Protein AF-A0A238BS04-F1 (afdb_monomer_lite)

InterPro domains:
  IPR006599 CARP motif [SM00673] (361-398)
  IPR006599 CARP motif [SM00673] (399-433)
  IPR012945 Tubulin binding cofactor C-like domain [PF07986] (353-471)
  IPR016098 Cyclase-associated protein CAP/septum formation inhibitor MinC, C-terminal [G3DSA:2.160.20.70] (331-515)
  IPR017901 C-CAP/cofactor C-like domain [PS51329] (304-473)
  IPR017946 PLC-like phosphodiesterase, TIM beta/alpha-barrel domain superfamily [G3DSA:3.20.20.190] (27-329)
  IPR017946 PLC-like phosphodiesterase, TIM beta/alpha-barrel domain superfamily [SSF51695] (29-328)
  IPR039093 Protein XRP2 [PTHR15440] (330-482)

Secondary structure (DSSP, 8-state):
-----------PPP-----------TTTTTTTTS-HHHHTSBGGGS-EEEETTTTTTSB-SSSPPPTTS-HHHHHHTTSHHHHHHHHHHH---SS-HHHHHHHT--EEEEEEE--SSTT--S-EEEESEEEEEHHHHHHHHHHHHHH-TT--EEEEEEEEES--HHHHHHHHHHHHHHHGGGBPP--S-GGG-BHHHHHHHT--EEEEE----TTTTT-TTEEEGGGEE------S-HHHHHHHHHHHHHHHHTS-S-SEEEEE--PPPPHHHHHH-TT--HIIIIIHHHHHHHHHHHHH-S-GGG--EEEES-TTSTTHHHHHHHTTSPPGGGEEES-BS-EEEE-TTSSTT--EEEES-BS-EEEE-S-BS-EEEES-BS-EEEEEEEEEEEEEES-BS-EEEEEEEEEEEES-EEEEEEEEESS--EEES-EEEEEEE---B-TTHHHHHHHTT--TT---TT--EESS--SS-SEEE----GGG-TTTTTTTTSTT-B--GGG-SS--PPPTTS--SEEEEEEEEPPTT--HHHHHHHHHHHHHHHHHTT-EEEEEEEEEEPTTSS-HHHHHHHS-SSEEEEEEEEEE-HHHHHHHHHTS-TTEEEPPGGGHHHHHHHHHHHHHHHHHT-

Organism: NCBI:txid387005

Foldseek 3Di:
DDDDDFDWDDDDDDDDDDDDDDPQQPQQQLLVPFDPVLQQFFLLLAQAEAADLAALLDFDLPDAFDPVDDPVLSVVSVDSVSSVLVSLAQRQANDHLLRCNSNNHAEYDFEWECDPDPVDDAIFTDGRGTGDHVLVSLLSVLVSCVVHQLAAHEYEHPHYYPDDPVNVVVVVVSNCVRNPQQQDFDDPFSRNDGSVVSSVSSHRYQYEHDDPDPVCVVDRRYDYPVQEDEDDQAAQDLVSLVVVLVVVLVVVVVDDSGHRYERELEHDDDPVNSVVCSPHGNCVPGQQVSLVVVLVCQQPPPCVSSHRYYYGGHCVHPSSSVSSSCSSHDDPLAEAECAECTEGEDAEPSQQAEEHEYECHELYEYYAHAAYQEYEHYNYENYEEEHAEHLAEYEYENYENYEYADEYQEYEYENYEQYHYQYFYLAAYEYENAANYEFEHFFKDFPCRLVSCVSSVHQLQRGNRPRHDYPDQDPDGRYDYDYDDPVPDPPPVVCCPPRNMDRDNLRGPHDDADAPVPADADKWKKKFFDDVPDDPSNSRVLVSVLVNVVVVVPKGWHHKFKDWADAPPDDPVLDPPAHPNTGIIMMTTIGDYPVVVVVSVVVSDPRMDIDDPVCGVVNVVVVVVRRVVVSVVD

pLDDT: mean 85.39, std 14.94, range [22.42, 98.69]

Sequence (634 aa):
MRNNGTTVLNISMNKNSSKIDVLQCSGEYWMSNLPEEVTRKPLVCLAIPGSHDSFTHLLFDKYPVANDEGRFIREIGRFRLVRRFIRRWAITQRFSVTKQLYAGVRYFDIRLIIPLSTKLNGVRVLHALYGNCIEQLLLYINIFLDTHPREIVILDFNHLYNFNSSEYIKFLKMVESVFGRKLCLRGKDITKISLASMWQLGYQVITISAAETTTHQSASWIWDSSCIISPYANVDRSDKLFEFLDRTLRDHRQGPRNVFFVTQAILTIKWFDILMHPFSTLEERCALKCTEKAISWITTFDEPSHFNIIICDFINHLDFCNVVISLNMPSEKYRFVDLCDEIAIKSDGHIAGEQFIIERCKESCILLLDHLAAVNIDDCEKCFIVIGPCKGSVFIRDCKNITIFTICQQFRSRDCFNIDVFLFCTTKPIIESSKLMRFRSLALSYDKLEEHITKASISPFTNNWNDVHDFTPEDISNFEICCTEYNQIKKMDIIKDIENIQFIRERSVLPLYTIANNAIGKKMLILCMDRDNEALVSFYDRTLKFLRKILAQGAQLITTKDMIIRKKELPSLFISKYAKSSGRLVTLEIAWDEEEIKRNIQMASDTMKVVEDRDFEHYRANLYRFAQMQTDIC

Radius of gyration: 34.42 Å; chains: 1; bounding box: 81×57×101 Å

Structure (mmCIF, N/CA/C/O backbone):
data_AF-A0A238BS04-F1
#
_entry.id   AF-A0A238BS04-F1
#
loop_
_atom_site.group_PDB
_atom_site.id
_atom_site.type_symbol
_atom_site.label_atom_id
_atom_site.label_alt_id
_atom_site.label_comp_id
_atom_site.label_asym_id
_atom_site.label_entity_id
_atom_site.label_seq_id
_atom_site.pdbx_PDB_ins_code
_atom_site.Cartn_x
_atom_site.Cartn_y
_atom_site.Cartn_z
_atom_site.occupancy
_atom_site.B_iso_or_equiv
_atom_site.auth_seq_id
_atom_site.auth_comp_id
_atom_site.auth_asym_id
_atom_site.auth_atom_id
_atom_site.pdbx_PDB_model_num
ATOM 1 N N . MET A 1 1 ? 15.607 -18.428 12.002 1.00 28.92 1 MET A N 1
ATOM 2 C CA . MET A 1 1 ? 14.675 -17.284 12.010 1.00 28.92 1 MET A CA 1
ATOM 3 C C . MET A 1 1 ? 14.029 -17.238 10.636 1.00 28.92 1 MET A C 1
ATOM 5 O O . MET A 1 1 ? 14.674 -16.821 9.687 1.00 28.92 1 MET A O 1
ATOM 9 N N . ARG A 1 2 ? 12.855 -17.863 10.492 1.00 22.42 2 ARG A N 1
ATOM 10 C CA . ARG A 1 2 ? 12.114 -17.971 9.226 1.00 22.42 2 ARG A CA 1
ATOM 11 C C . ARG A 1 2 ? 10.976 -16.951 9.279 1.00 22.42 2 ARG A C 1
ATOM 13 O O . ARG A 1 2 ? 10.188 -17.004 10.215 1.00 22.42 2 ARG A O 1
ATOM 20 N N . ASN A 1 3 ? 10.943 -16.034 8.314 1.00 23.50 3 ASN A N 1
ATOM 21 C CA . ASN A 1 3 ? 9.803 -15.157 8.052 1.00 23.50 3 ASN A CA 1
ATOM 22 C C . ASN A 1 3 ? 8.650 -16.020 7.527 1.00 23.50 3 ASN A C 1
ATOM 24 O O . ASN A 1 3 ? 8.754 -16.562 6.427 1.00 23.50 3 ASN A O 1
ATOM 28 N N . ASN A 1 4 ? 7.579 -16.153 8.308 1.00 27.69 4 ASN A N 1
ATOM 29 C CA . ASN A 1 4 ? 6.318 -16.723 7.846 1.00 27.69 4 ASN A CA 1
ATOM 30 C C . ASN A 1 4 ? 5.446 -15.572 7.339 1.00 27.69 4 ASN A C 1
ATOM 32 O O . ASN A 1 4 ? 4.988 -14.741 8.119 1.00 27.69 4 ASN A O 1
ATOM 36 N N . GLY A 1 5 ? 5.296 -15.502 6.017 1.00 29.33 5 GLY A N 1
ATOM 37 C CA . GLY A 1 5 ? 4.361 -14.606 5.350 1.00 29.33 5 GLY A CA 1
ATOM 38 C C . GLY A 1 5 ? 2.910 -15.055 5.535 1.00 29.33 5 GLY A C 1
ATOM 39 O O . GLY A 1 5 ? 2.644 -16.193 5.908 1.00 29.33 5 GLY A O 1
ATOM 40 N N . THR A 1 6 ? 2.003 -14.117 5.267 1.00 34.75 6 THR A N 1
ATOM 41 C CA . THR A 1 6 ? 0.544 -14.248 5.147 1.00 34.75 6 THR A CA 1
ATOM 42 C C . THR A 1 6 ? 0.071 -15.670 4.808 1.00 34.75 6 THR A C 1
ATOM 44 O O . THR A 1 6 ? 0.359 -16.176 3.726 1.00 34.75 6 THR A O 1
ATOM 47 N N . THR A 1 7 ? -0.698 -16.299 5.701 1.00 33.81 7 THR A N 1
ATOM 48 C CA . THR A 1 7 ? -1.345 -17.590 5.425 1.00 33.81 7 THR A CA 1
ATOM 49 C C . THR A 1 7 ? -2.728 -17.341 4.826 1.00 33.81 7 THR A C 1
ATOM 51 O O . THR A 1 7 ? -3.655 -16.973 5.544 1.00 33.81 7 THR A O 1
ATOM 54 N N . VAL A 1 8 ? -2.870 -17.545 3.516 1.00 32.66 8 VAL A N 1
ATOM 55 C CA . VAL A 1 8 ? -4.172 -17.698 2.845 1.00 32.66 8 VAL A CA 1
ATOM 56 C C . VAL A 1 8 ? -4.442 -19.199 2.741 1.00 32.66 8 VAL A C 1
ATOM 58 O O . VAL A 1 8 ? -3.675 -19.925 2.104 1.00 32.66 8 VAL A O 1
ATOM 61 N N . LEU A 1 9 ? -5.479 -19.697 3.416 1.00 27.88 9 LEU A N 1
ATOM 62 C CA . LEU A 1 9 ? -5.860 -21.112 3.357 1.00 27.88 9 LEU A CA 1
ATOM 63 C C . LEU A 1 9 ? -6.801 -21.340 2.166 1.00 27.88 9 LEU A C 1
ATOM 65 O O . LEU A 1 9 ? -8.012 -21.196 2.287 1.00 27.88 9 LEU A O 1
ATOM 69 N N . ASN A 1 10 ? -6.238 -21.726 1.018 1.00 25.03 10 ASN A N 1
ATOM 70 C CA . ASN A 1 10 ? -7.013 -22.143 -0.152 1.00 25.03 10 ASN A CA 1
ATOM 71 C C . ASN A 1 10 ? -7.480 -23.597 -0.002 1.00 25.03 10 ASN A C 1
ATOM 73 O O . ASN A 1 10 ? -6.676 -24.524 -0.107 1.00 25.03 10 ASN A O 1
ATOM 77 N N . ILE A 1 11 ? -8.783 -23.812 0.172 1.00 25.64 11 ILE A N 1
ATOM 78 C CA . ILE A 1 11 ? -9.414 -25.129 0.013 1.00 25.64 11 ILE A CA 1
ATOM 79 C C . ILE A 1 11 ? -10.160 -25.111 -1.326 1.00 25.64 11 ILE A C 1
ATOM 81 O O . ILE A 1 11 ? -11.316 -24.709 -1.389 1.00 25.64 11 ILE A O 1
ATOM 85 N N . SER A 1 12 ? -9.506 -25.525 -2.419 1.00 26.81 12 SER A N 1
ATOM 86 C CA . SER A 1 12 ? -10.162 -25.662 -3.726 1.00 26.81 12 SER A CA 1
ATOM 87 C C . SER A 1 12 ? -10.565 -27.115 -3.998 1.00 26.81 12 SER A C 1
ATOM 89 O O . SER A 1 12 ? -9.752 -28.041 -3.953 1.00 26.81 12 SER A O 1
ATOM 91 N N . MET A 1 13 ? -11.851 -27.329 -4.293 1.00 25.36 13 MET A N 1
ATOM 92 C CA . MET A 1 13 ? -12.333 -28.577 -4.882 1.00 25.36 13 MET A CA 1
ATOM 93 C C . MET A 1 13 ? -12.118 -28.556 -6.398 1.00 25.36 13 MET A C 1
ATOM 95 O O . MET A 1 13 ? -12.504 -27.634 -7.111 1.00 25.36 13 MET A O 1
ATOM 99 N N . ASN A 1 14 ? -11.483 -29.622 -6.864 1.00 23.81 14 ASN A N 1
ATOM 100 C CA . ASN A 1 14 ? -10.964 -29.836 -8.205 1.00 23.81 14 ASN A CA 1
ATOM 101 C C . ASN A 1 14 ? -12.076 -29.955 -9.269 1.00 23.81 14 ASN A C 1
ATOM 103 O O . ASN A 1 14 ? -12.939 -30.826 -9.143 1.00 23.81 14 ASN A O 1
ATOM 107 N N . LYS A 1 15 ? -11.996 -29.193 -10.370 1.00 27.36 15 LYS A N 1
ATOM 108 C CA . LYS A 1 15 ? -12.572 -29.575 -11.675 1.00 27.36 15 LYS A CA 1
ATOM 109 C C . LYS A 1 15 ? -11.677 -29.103 -12.826 1.00 27.36 15 LYS A C 1
ATOM 111 O O . LYS A 1 15 ? -11.502 -27.914 -13.060 1.00 27.36 15 LYS A O 1
ATOM 116 N N . ASN A 1 16 ? -11.151 -30.086 -13.553 1.00 25.17 16 ASN A N 1
ATOM 117 C CA . ASN A 1 16 ? -10.407 -29.947 -14.800 1.00 25.17 16 ASN A CA 1
ATOM 118 C C . ASN A 1 16 ? -11.214 -29.223 -15.891 1.00 25.17 16 ASN A C 1
ATOM 120 O O . ASN A 1 16 ? -12.311 -29.667 -16.226 1.00 25.17 16 ASN A O 1
ATOM 124 N N . SER A 1 17 ? -10.591 -28.264 -16.580 1.00 24.25 17 SER A N 1
ATOM 125 C CA . SER A 1 17 ? -10.671 -28.190 -18.044 1.00 24.25 17 SER A CA 1
ATOM 126 C C . SER A 1 17 ? -9.479 -27.429 -18.622 1.00 24.25 17 SER A C 1
ATOM 128 O O . SER A 1 17 ? -9.277 -26.250 -18.352 1.00 24.25 17 SER A O 1
ATOM 130 N N . SER A 1 18 ? -8.709 -28.128 -19.444 1.00 26.80 18 SER A N 1
ATOM 131 C CA . SER A 1 18 ? -7.631 -27.624 -20.284 1.00 26.80 18 SER A CA 1
ATOM 132 C C . SER A 1 18 ? -8.147 -26.709 -21.398 1.00 26.80 18 SER A C 1
ATOM 134 O O . SER A 1 18 ? -8.968 -27.155 -22.205 1.00 26.80 18 SER A O 1
ATOM 136 N N . LYS A 1 19 ? -7.585 -25.502 -21.522 1.00 24.19 19 LYS A N 1
ATOM 137 C CA . LYS A 1 19 ? -7.396 -24.783 -22.791 1.00 24.19 19 LYS A CA 1
ATOM 138 C C . LYS A 1 19 ? -6.261 -23.769 -22.627 1.00 24.19 19 LYS A C 1
ATOM 140 O O . LYS A 1 19 ? -6.081 -23.184 -21.571 1.00 24.19 19 LYS A O 1
ATOM 145 N N . ILE A 1 20 ? -5.438 -23.694 -23.663 1.00 29.59 20 ILE A N 1
ATOM 146 C CA . ILE A 1 20 ? -4.209 -22.911 -23.763 1.00 29.59 20 ILE A CA 1
ATOM 147 C C . ILE A 1 20 ? -4.598 -21.434 -23.873 1.00 29.59 20 ILE A C 1
ATOM 149 O O . ILE A 1 20 ? -5.128 -21.046 -24.911 1.00 29.59 20 ILE A O 1
ATOM 153 N N . ASP A 1 21 ? -4.326 -20.640 -22.836 1.00 23.88 21 ASP A N 1
ATOM 154 C CA . ASP A 1 21 ? -4.506 -19.188 -22.867 1.00 23.88 21 ASP A CA 1
ATOM 155 C C . ASP A 1 21 ? -3.170 -18.476 -23.093 1.00 23.88 21 ASP A C 1
ATOM 157 O O . ASP A 1 21 ? -2.141 -18.753 -22.473 1.00 23.88 21 ASP A O 1
ATOM 161 N N . VAL A 1 22 ? -3.210 -17.557 -24.051 1.00 25.06 22 VAL A N 1
ATOM 162 C CA . VAL A 1 22 ? -2.178 -16.573 -24.357 1.00 25.06 22 VAL A CA 1
ATOM 163 C C . VAL A 1 22 ? -1.880 -15.785 -23.078 1.00 25.06 22 VAL A C 1
ATOM 165 O O . VAL A 1 22 ? -2.784 -15.174 -22.520 1.00 25.06 22 VAL A O 1
ATOM 168 N N . LEU A 1 23 ? -0.624 -15.804 -22.615 1.00 31.78 23 LEU A N 1
ATOM 169 C CA . LEU A 1 23 ? -0.143 -15.010 -21.478 1.00 31.78 23 LEU A CA 1
ATOM 170 C C . LEU A 1 23 ? -0.603 -13.548 -21.606 1.00 31.78 23 LEU A C 1
ATOM 172 O O . LEU A 1 23 ? -0.117 -12.800 -22.452 1.00 31.78 23 LEU A O 1
ATOM 176 N N . GLN A 1 24 ? -1.544 -13.169 -20.750 1.00 36.06 24 GLN A N 1
ATOM 177 C CA . GLN A 1 24 ? -2.040 -11.816 -20.552 1.00 36.06 24 GLN A CA 1
ATOM 178 C C . GLN A 1 24 ? -0.894 -10.986 -19.943 1.00 36.06 24 GLN A C 1
ATOM 180 O O . GLN A 1 24 ? -0.525 -11.187 -18.789 1.00 36.06 24 GLN A O 1
ATOM 185 N N . CYS A 1 25 ? -0.250 -10.112 -20.724 1.00 44.62 25 CYS A N 1
ATOM 186 C CA . CYS A 1 25 ? 0.807 -9.239 -20.205 1.00 44.62 25 CYS A CA 1
ATOM 187 C C . CYS A 1 25 ? 0.192 -8.177 -19.273 1.00 44.62 25 CYS A C 1
ATOM 189 O O . CYS A 1 25 ? -0.426 -7.225 -19.737 1.00 44.62 25 CYS A O 1
ATOM 191 N N . SER A 1 26 ? 0.383 -8.315 -17.959 1.00 63.56 26 SER A N 1
ATOM 192 C CA . SER A 1 26 ? -0.132 -7.404 -16.915 1.00 63.56 26 SER A CA 1
ATOM 193 C C . SER A 1 26 ? 0.386 -5.959 -16.997 1.00 63.56 26 SER A C 1
ATOM 195 O O . SER A 1 26 ? -0.195 -5.066 -16.385 1.00 63.56 26 SER A O 1
ATOM 197 N N . GLY A 1 27 ? 1.462 -5.709 -17.749 1.00 81.00 27 GLY A N 1
ATOM 198 C CA . GLY A 1 27 ? 2.100 -4.395 -17.879 1.00 81.00 27 GLY A CA 1
ATOM 199 C C . GLY A 1 27 ? 1.478 -3.456 -18.922 1.00 81.00 27 GLY A C 1
ATOM 200 O O . GLY A 1 27 ? 1.932 -2.325 -19.069 1.00 81.00 27 GLY A O 1
ATOM 201 N N . GLU A 1 28 ? 0.460 -3.874 -19.673 1.00 91.81 28 GLU A N 1
ATOM 202 C CA . GLU A 1 28 ? -0.099 -3.053 -20.760 1.00 91.81 28 GLU A CA 1
ATOM 203 C C . GLU A 1 28 ? -0.765 -1.758 -20.250 1.00 91.81 28 GLU A C 1
ATOM 205 O O . GLU A 1 28 ? -0.483 -0.682 -20.774 1.00 91.81 28 GLU A O 1
ATOM 210 N N . TYR A 1 29 ? -1.564 -1.844 -19.179 1.00 93.19 29 TYR A N 1
ATOM 211 C CA . TYR A 1 29 ? -2.383 -0.743 -18.636 1.00 93.19 29 TYR A CA 1
ATOM 212 C C . TYR A 1 29 ? -1.981 -0.327 -17.212 1.00 93.19 29 TYR A C 1
ATOM 214 O O . TYR A 1 29 ? -2.811 0.153 -16.437 1.00 93.19 29 TYR A O 1
ATOM 222 N N . TRP A 1 30 ? -0.738 -0.582 -16.796 1.00 92.00 30 TRP A N 1
ATOM 223 C CA . TRP A 1 30 ? -0.404 -0.499 -15.373 1.00 92.00 30 TRP A CA 1
ATOM 224 C C . TRP A 1 30 ? -0.521 0.918 -14.802 1.00 92.00 30 TRP A C 1
ATOM 226 O O . TRP A 1 30 ? -1.002 1.051 -13.681 1.00 92.00 30 TRP A O 1
ATOM 236 N N . MET A 1 31 ? -0.157 1.972 -15.548 1.00 95.88 31 MET A N 1
ATOM 237 C CA . MET A 1 31 ? -0.305 3.355 -15.066 1.00 95.88 31 MET A CA 1
ATOM 238 C C . MET A 1 31 ? -1.781 3.743 -14.954 1.00 95.88 31 MET A C 1
ATOM 240 O O . MET A 1 31 ? -2.170 4.451 -14.025 1.00 95.88 31 MET A O 1
ATOM 244 N N . SER A 1 32 ? -2.602 3.244 -15.879 1.00 93.81 32 SER A N 1
ATOM 245 C CA . SER A 1 32 ? -4.055 3.438 -15.900 1.00 93.81 32 SER A CA 1
ATOM 246 C C . SER A 1 32 ? -4.760 2.785 -14.707 1.00 93.81 32 SER A C 1
ATOM 248 O O . SER A 1 32 ? -5.791 3.289 -14.261 1.00 93.81 32 SER A O 1
ATOM 250 N N . ASN A 1 33 ? -4.198 1.682 -14.204 1.00 88.31 33 ASN A N 1
ATOM 251 C CA . ASN A 1 33 ? -4.761 0.858 -13.134 1.00 88.31 33 ASN A CA 1
ATOM 252 C C . ASN A 1 33 ? -4.247 1.231 -11.732 1.00 88.31 33 ASN A C 1
ATOM 254 O O . ASN A 1 33 ? -4.624 0.586 -10.753 1.00 88.31 33 ASN A O 1
ATOM 258 N N . LEU A 1 34 ? -3.383 2.244 -11.609 1.00 87.25 34 LEU A N 1
ATOM 259 C CA . LEU A 1 34 ? -2.896 2.692 -10.305 1.00 87.25 34 LEU A CA 1
ATOM 260 C C . LEU A 1 34 ? -4.017 3.338 -9.470 1.00 87.25 34 LEU A C 1
ATOM 262 O O . LEU A 1 34 ? -4.861 4.048 -10.024 1.00 87.25 34 LEU A O 1
ATOM 266 N N . PRO A 1 35 ? -3.986 3.189 -8.130 1.00 82.06 35 PRO A N 1
ATOM 267 C CA . PRO A 1 35 ? -4.908 3.888 -7.240 1.00 82.06 35 PRO A CA 1
ATOM 268 C C . PRO A 1 35 ? -4.841 5.405 -7.422 1.00 82.06 35 PRO A C 1
ATOM 270 O O . PRO A 1 35 ? -3.765 5.973 -7.635 1.00 82.06 35 PRO A O 1
ATOM 273 N N . GLU A 1 36 ? -5.974 6.089 -7.262 1.00 81.88 36 GLU A N 1
ATOM 274 C CA . GLU A 1 36 ? -6.069 7.531 -7.512 1.00 81.88 36 GLU A CA 1
ATOM 275 C C . GLU A 1 36 ? -5.057 8.339 -6.673 1.00 81.88 36 GLU A C 1
ATOM 277 O O . GLU A 1 36 ? -4.395 9.254 -7.169 1.00 81.88 36 GLU A O 1
ATOM 282 N N . GLU A 1 37 ? -4.848 7.924 -5.426 1.00 83.38 37 GLU A N 1
ATOM 283 C CA . GLU A 1 37 ? -3.862 8.473 -4.488 1.00 83.38 37 GLU A CA 1
ATOM 284 C C . GLU A 1 37 ? -2.428 8.435 -5.027 1.00 83.38 37 GLU A C 1
ATOM 286 O O . GLU A 1 37 ? -1.624 9.317 -4.729 1.00 83.38 37 GLU A O 1
ATOM 291 N N . VAL A 1 38 ? -2.097 7.413 -5.818 1.00 88.44 38 VAL A N 1
ATOM 292 C CA . VAL A 1 38 ? -0.786 7.228 -6.442 1.00 88.44 38 VAL A CA 1
ATOM 293 C C . VAL A 1 38 ? -0.697 8.051 -7.726 1.00 88.44 38 VAL A C 1
ATOM 295 O O . VAL A 1 38 ? 0.300 8.739 -7.933 1.00 88.44 38 VAL A O 1
ATOM 298 N N . THR A 1 39 ? -1.757 8.078 -8.542 1.00 92.31 39 THR A N 1
ATOM 299 C CA . THR A 1 39 ? -1.791 8.846 -9.807 1.00 92.31 39 THR A CA 1
ATOM 300 C C . THR A 1 39 ? -1.650 10.359 -9.617 1.00 92.31 39 THR A C 1
ATOM 302 O O . THR A 1 39 ? -1.185 11.058 -10.521 1.00 92.31 39 THR A O 1
ATOM 305 N N . ARG A 1 40 ? -2.026 10.874 -8.438 1.00 92.12 40 ARG A N 1
ATOM 306 C CA . ARG A 1 40 ? -1.896 12.290 -8.063 1.00 92.12 40 ARG A CA 1
ATOM 307 C C . ARG A 1 40 ? -0.501 12.654 -7.544 1.00 92.12 40 ARG A C 1
ATOM 309 O O . ARG A 1 40 ? -0.193 13.843 -7.460 1.00 92.12 40 ARG A O 1
ATOM 316 N N . LYS A 1 41 ? 0.347 11.674 -7.206 1.00 91.81 41 LYS A N 1
ATOM 317 C CA . LYS A 1 41 ? 1.724 11.931 -6.756 1.00 91.81 41 LYS A CA 1
ATOM 318 C C . LYS A 1 41 ? 2.594 12.425 -7.919 1.00 91.81 41 LYS A C 1
ATOM 320 O O . LYS A 1 41 ? 2.342 12.063 -9.070 1.00 91.81 41 LYS A O 1
ATOM 325 N N . PRO A 1 42 ? 3.647 13.210 -7.634 1.00 93.81 42 PRO A N 1
ATOM 326 C CA . PRO A 1 42 ? 4.623 13.591 -8.647 1.00 93.81 42 PRO A CA 1
ATOM 327 C C . PRO A 1 42 ? 5.260 12.359 -9.309 1.00 93.81 42 PRO A C 1
ATOM 329 O O . PRO A 1 42 ? 5.566 11.389 -8.615 1.00 93.81 42 PRO A O 1
ATOM 332 N N . LEU A 1 43 ? 5.535 12.402 -10.617 1.00 94.69 43 LEU A N 1
ATOM 333 C CA . LEU A 1 43 ? 6.132 11.275 -11.354 1.00 94.69 43 LEU A CA 1
ATOM 334 C C . LEU A 1 43 ? 7.485 10.830 -10.778 1.00 94.69 43 LEU A C 1
ATOM 336 O O . LEU A 1 43 ? 7.818 9.651 -10.815 1.00 94.69 43 LEU A O 1
ATOM 340 N N . VAL A 1 44 ? 8.243 11.759 -10.193 1.00 93.94 44 VAL A N 1
ATOM 341 C CA . VAL A 1 44 ? 9.522 11.515 -9.491 1.00 93.94 44 VAL A CA 1
ATOM 342 C C . VAL A 1 44 ? 9.388 10.664 -8.212 1.00 93.94 44 VAL A C 1
ATOM 344 O O . VAL A 1 44 ? 10.388 10.255 -7.612 1.00 93.94 44 VAL A O 1
ATOM 347 N N . CYS A 1 45 ? 8.152 10.395 -7.783 1.00 92.75 45 CYS A N 1
ATOM 348 C CA . CYS A 1 45 ? 7.810 9.515 -6.667 1.00 92.75 45 CYS A CA 1
ATOM 349 C C . CYS A 1 45 ? 7.270 8.147 -7.110 1.00 92.75 45 CYS A C 1
ATOM 351 O O . CYS A 1 45 ? 7.000 7.324 -6.240 1.00 92.75 45 CYS A O 1
ATOM 353 N N . LEU A 1 46 ? 7.082 7.915 -8.413 1.00 94.69 46 LEU A N 1
ATOM 354 C CA . LEU A 1 46 ? 6.646 6.625 -8.948 1.00 94.69 46 LEU A CA 1
ATOM 355 C C . LEU A 1 46 ? 7.853 5.753 -9.274 1.00 94.69 46 LEU A C 1
ATOM 357 O O . LEU A 1 46 ? 8.834 6.244 -9.834 1.00 94.69 46 LEU A O 1
ATOM 361 N N . ALA A 1 47 ? 7.751 4.461 -8.987 1.00 96.25 47 ALA A N 1
ATOM 362 C CA . ALA A 1 47 ? 8.653 3.451 -9.507 1.00 96.25 47 ALA A CA 1
ATOM 363 C C . ALA A 1 47 ? 8.292 3.144 -10.972 1.00 96.25 47 ALA A C 1
ATOM 365 O O . ALA A 1 47 ? 7.167 2.749 -11.272 1.00 96.25 47 ALA A O 1
ATOM 366 N N . ILE A 1 48 ? 9.218 3.344 -11.905 1.00 98.00 48 ILE A N 1
ATOM 367 C CA . ILE A 1 48 ? 8.970 3.224 -13.344 1.00 98.00 48 ILE A CA 1
ATOM 368 C C . ILE A 1 48 ? 9.945 2.193 -13.926 1.00 98.00 48 ILE A C 1
ATOM 370 O O . ILE A 1 48 ? 11.160 2.414 -13.871 1.00 98.00 48 ILE A O 1
ATOM 374 N N . PRO A 1 49 ? 9.456 1.078 -14.500 1.00 97.50 49 PRO A N 1
ATOM 375 C CA . PRO A 1 49 ? 10.319 0.130 -15.189 1.00 97.50 49 PRO A CA 1
ATOM 376 C C . PRO A 1 49 ? 10.866 0.750 -16.477 1.00 97.50 49 PRO A C 1
ATOM 378 O O . PRO A 1 49 ? 10.127 1.299 -17.306 1.00 97.50 49 PRO A O 1
ATOM 381 N N . GLY A 1 50 ? 12.176 0.627 -16.655 1.00 97.44 50 GLY A N 1
ATOM 382 C CA . GLY A 1 50 ? 12.882 1.068 -17.843 1.00 97.44 50 GLY A CA 1
ATOM 383 C C . GLY A 1 50 ? 13.821 0.008 -18.409 1.00 97.44 50 GLY A C 1
ATOM 384 O O . GLY A 1 50 ? 14.173 -0.971 -17.748 1.00 97.44 50 GLY A O 1
ATOM 385 N N . SER A 1 51 ? 14.239 0.211 -19.652 1.00 96.38 51 SER A N 1
ATOM 386 C CA . SER A 1 51 ? 15.214 -0.639 -20.338 1.00 96.38 51 SER A CA 1
ATOM 387 C C . SER A 1 51 ? 16.503 0.127 -20.612 1.00 96.38 51 SER A C 1
ATOM 389 O O . SER A 1 51 ? 16.460 1.264 -21.079 1.00 96.38 51 SER A O 1
ATOM 391 N N . HIS A 1 52 ? 17.646 -0.508 -20.352 1.00 94.19 52 HIS A N 1
ATOM 392 C CA . HIS A 1 52 ? 18.960 0.027 -20.710 1.00 94.19 52 HIS A CA 1
ATOM 393 C C . HIS A 1 52 ? 19.264 -0.233 -22.192 1.00 94.19 52 HIS A C 1
ATOM 395 O O . HIS A 1 52 ? 18.961 -1.322 -22.704 1.00 94.19 52 HIS A O 1
ATOM 401 N N . ASP A 1 53 ? 19.837 0.765 -22.879 1.00 90.69 53 ASP A N 1
ATOM 402 C CA . ASP A 1 53 ? 20.127 0.736 -24.319 1.00 90.69 53 ASP A CA 1
ATOM 403 C C . ASP A 1 53 ? 18.960 0.129 -25.122 1.00 90.69 53 ASP A C 1
ATOM 405 O O . ASP A 1 53 ? 19.064 -0.877 -25.829 1.00 90.69 53 ASP A O 1
ATOM 409 N N . SER A 1 54 ? 17.787 0.732 -24.949 1.00 91.69 54 SER A N 1
ATOM 410 C CA . SER A 1 54 ? 16.483 0.077 -25.107 1.00 91.69 54 SER A CA 1
ATOM 411 C C . SER A 1 54 ? 16.241 -0.599 -26.458 1.00 91.69 54 SER A C 1
ATOM 413 O O . SER A 1 54 ? 15.505 -1.578 -26.562 1.00 91.69 54 SER A O 1
ATOM 415 N N . PHE A 1 55 ? 16.822 -0.075 -27.535 1.00 93.19 55 PHE A N 1
ATOM 416 C CA . PHE A 1 55 ? 16.477 -0.454 -28.907 1.00 93.19 55 PHE A CA 1
ATOM 417 C C . PHE A 1 55 ? 17.512 -1.357 -29.590 1.00 93.19 55 PHE A C 1
ATOM 419 O O . PHE A 1 55 ? 17.523 -1.483 -30.817 1.00 93.19 55 PHE A O 1
ATOM 426 N N . THR A 1 56 ? 18.354 -2.032 -28.808 1.00 89.94 56 THR A N 1
ATOM 427 C CA . THR A 1 56 ? 19.430 -2.907 -29.303 1.00 89.94 56 THR A CA 1
ATOM 428 C C . THR A 1 56 ? 18.974 -4.292 -29.773 1.00 89.94 56 THR A C 1
ATOM 430 O O . THR A 1 56 ? 19.806 -5.053 -30.259 1.00 89.94 56 THR A O 1
ATOM 433 N N . HIS A 1 57 ? 17.676 -4.630 -29.731 1.00 90.00 57 HIS A N 1
ATOM 434 C CA . HIS A 1 57 ? 17.158 -5.925 -30.223 1.00 90.00 57 HIS A CA 1
ATOM 435 C C . HIS A 1 57 ? 17.619 -6.272 -31.647 1.00 90.00 57 HIS A C 1
ATOM 437 O O . HIS A 1 57 ? 17.840 -7.442 -31.970 1.00 90.00 57 HIS A O 1
ATOM 443 N N . LEU A 1 58 ? 17.791 -5.263 -32.507 1.00 90.31 58 LEU A N 1
ATOM 444 C CA . LEU A 1 58 ? 18.306 -5.453 -33.856 1.00 90.31 58 LEU A CA 1
ATOM 445 C C . LEU A 1 58 ? 19.484 -4.518 -34.141 1.00 90.31 58 LEU A C 1
ATOM 447 O O . LEU A 1 58 ? 19.304 -3.326 -34.382 1.00 90.31 58 LEU A O 1
ATOM 451 N N . LEU A 1 59 ? 20.680 -5.105 -34.198 1.00 90.31 59 LEU A N 1
ATOM 452 C CA . LEU A 1 59 ? 21.925 -4.447 -34.597 1.00 90.31 59 LEU A CA 1
ATOM 453 C C . LEU A 1 59 ? 22.491 -5.081 -35.875 1.00 90.31 59 LEU A C 1
ATOM 455 O O . LEU A 1 59 ? 22.499 -6.303 -36.046 1.00 90.31 59 LEU A O 1
ATOM 459 N N . PHE A 1 60 ? 22.979 -4.254 -36.794 1.00 88.44 60 PHE A N 1
ATOM 460 C CA . PHE A 1 60 ? 23.409 -4.673 -38.123 1.00 88.44 60 PHE A CA 1
ATOM 461 C C . PHE A 1 60 ? 24.897 -5.045 -38.171 1.00 88.44 60 PHE A C 1
ATOM 463 O O . PHE A 1 60 ? 25.770 -4.207 -37.973 1.00 88.44 60 PHE A O 1
ATOM 470 N N . ASP A 1 61 ? 25.201 -6.285 -38.570 1.00 83.00 61 ASP A N 1
ATOM 471 C CA . ASP A 1 61 ? 26.577 -6.773 -38.790 1.00 83.00 61 ASP A CA 1
ATOM 472 C C . ASP A 1 61 ? 27.135 -6.441 -40.194 1.00 83.00 61 ASP A C 1
ATOM 474 O O . ASP A 1 61 ? 28.304 -6.708 -40.498 1.00 83.00 61 ASP A O 1
ATOM 478 N N . LYS A 1 62 ? 26.296 -5.894 -41.084 1.00 83.94 62 LYS A N 1
ATOM 479 C CA . LYS A 1 62 ? 26.645 -5.602 -42.485 1.00 83.94 62 LYS A CA 1
ATOM 480 C C . LYS A 1 62 ? 27.368 -4.267 -42.676 1.00 83.94 62 LYS A C 1
ATOM 482 O O . LYS A 1 62 ? 28.036 -4.096 -43.693 1.00 83.94 62 LYS A O 1
ATOM 487 N N . TYR A 1 63 ? 27.269 -3.357 -41.711 1.00 84.00 63 TYR A N 1
ATOM 488 C CA . TYR A 1 63 ? 27.933 -2.051 -41.733 1.00 84.00 63 TYR A CA 1
ATOM 489 C C . TYR A 1 63 ? 29.152 -2.042 -40.804 1.00 84.00 63 TYR A C 1
ATOM 491 O O . TYR A 1 63 ? 29.247 -2.920 -39.948 1.00 84.00 63 TYR A O 1
ATOM 499 N N . PRO A 1 64 ? 30.099 -1.100 -40.972 1.00 80.25 64 PRO A N 1
ATOM 500 C CA . PRO A 1 64 ? 31.214 -0.930 -40.040 1.00 80.25 64 PRO A CA 1
ATOM 501 C C . PRO A 1 64 ? 30.745 -0.708 -38.596 1.00 80.25 64 PRO A C 1
ATOM 503 O O . PRO A 1 64 ? 29.610 -0.291 -38.371 1.00 80.25 64 PRO A O 1
ATOM 506 N N . VAL A 1 65 ? 31.640 -0.968 -37.640 1.00 79.88 65 VAL A N 1
ATOM 507 C CA . VAL A 1 65 ? 31.436 -0.637 -36.219 1.00 79.88 65 VAL A CA 1
ATOM 508 C C . VAL A 1 65 ? 31.121 0.855 -36.085 1.00 79.88 65 VAL A C 1
ATOM 510 O O . VAL A 1 65 ? 31.680 1.677 -36.818 1.00 79.88 65 VAL A O 1
ATOM 513 N N . ALA A 1 66 ? 30.181 1.180 -35.202 1.00 77.06 66 ALA A N 1
ATOM 514 C CA . ALA A 1 66 ? 29.777 2.548 -34.924 1.00 77.06 66 ALA A CA 1
ATOM 515 C C . ALA A 1 66 ? 30.890 3.313 -34.177 1.00 77.06 66 ALA A C 1
ATOM 517 O O . ALA A 1 66 ? 31.903 2.755 -33.749 1.00 77.06 66 ALA A O 1
ATOM 518 N N . ASN A 1 67 ? 30.771 4.638 -34.131 1.00 71.25 67 ASN A N 1
ATOM 519 C CA . ASN A 1 67 ? 31.875 5.506 -33.703 1.00 71.25 67 ASN A CA 1
ATOM 520 C C . ASN A 1 67 ? 31.973 5.697 -32.184 1.00 71.25 67 ASN A C 1
ATOM 522 O O . ASN A 1 67 ? 32.909 6.349 -31.727 1.00 71.25 67 ASN A O 1
ATOM 526 N N . ASP A 1 68 ? 31.026 5.144 -31.432 1.00 70.56 68 ASP A N 1
ATOM 527 C CA . ASP A 1 68 ? 30.997 5.103 -29.970 1.00 70.56 68 ASP A CA 1
ATOM 528 C C . ASP A 1 68 ? 32.109 4.221 -29.380 1.00 70.56 68 ASP A C 1
ATOM 530 O O . ASP A 1 68 ? 32.497 4.402 -28.230 1.00 70.56 68 ASP A O 1
ATOM 534 N N . GLU A 1 69 ? 32.689 3.331 -30.189 1.00 75.25 69 GLU A N 1
ATOM 535 C CA . GLU A 1 69 ? 33.770 2.438 -29.782 1.00 75.25 69 GLU A CA 1
ATOM 536 C C . GLU A 1 69 ? 35.176 2.992 -30.055 1.00 75.25 69 GLU A C 1
ATOM 538 O O . GLU A 1 69 ? 35.428 3.740 -31.010 1.00 75.25 69 GLU A O 1
ATOM 543 N N . GLY A 1 70 ? 36.142 2.555 -29.240 1.00 72.31 70 GLY A N 1
ATOM 544 C CA . GLY A 1 70 ? 37.552 2.934 -29.357 1.00 72.31 70 GLY A CA 1
ATOM 545 C C . GLY A 1 70 ? 38.200 2.525 -30.690 1.00 72.31 70 GLY A C 1
ATOM 546 O O . GLY A 1 70 ? 37.764 1.596 -31.372 1.00 72.31 70 GLY A O 1
ATOM 547 N N . ARG A 1 71 ? 39.304 3.199 -31.060 1.00 72.75 71 ARG A N 1
ATOM 548 C CA . ARG A 1 71 ? 40.008 2.995 -32.349 1.00 72.75 71 ARG A CA 1
ATOM 549 C C . ARG A 1 71 ? 40.316 1.519 -32.630 1.00 72.75 71 ARG A C 1
ATOM 551 O O . ARG A 1 71 ? 40.100 1.067 -33.747 1.00 72.75 71 ARG A O 1
ATOM 558 N N . PHE A 1 72 ? 40.752 0.780 -31.610 1.00 70.81 72 PHE A N 1
ATOM 559 C CA . PHE A 1 72 ? 41.083 -0.642 -31.706 1.00 70.81 72 PHE A CA 1
ATOM 560 C C . PHE A 1 72 ? 39.904 -1.500 -32.201 1.00 70.81 72 PHE A C 1
ATOM 562 O O . PHE A 1 72 ? 40.062 -2.277 -33.139 1.00 70.81 72 PHE A O 1
ATOM 569 N N . ILE A 1 73 ? 38.706 -1.300 -31.645 1.00 73.50 73 ILE A N 1
ATOM 570 C CA . ILE A 1 73 ? 37.492 -2.061 -31.992 1.00 73.50 73 ILE A CA 1
ATOM 571 C C . ILE A 1 73 ? 36.995 -1.731 -33.386 1.00 73.50 73 ILE A C 1
ATOM 573 O O . ILE A 1 73 ? 36.589 -2.621 -34.135 1.00 73.50 73 ILE A O 1
ATOM 577 N N . ARG A 1 74 ? 37.104 -0.462 -33.781 1.00 76.50 74 ARG A N 1
ATOM 578 C CA . ARG A 1 74 ? 36.801 -0.040 -35.150 1.00 76.50 74 ARG A CA 1
ATOM 579 C C . ARG A 1 74 ? 37.764 -0.662 -36.168 1.00 76.50 74 ARG A C 1
ATOM 581 O O . ARG A 1 74 ? 37.335 -1.005 -37.268 1.00 76.50 74 ARG A O 1
ATOM 588 N N . GLU A 1 75 ? 39.033 -0.851 -35.800 1.00 75.12 75 GLU A N 1
ATOM 589 C CA . GLU A 1 75 ? 40.059 -1.473 -36.649 1.00 75.12 75 GLU A CA 1
ATOM 590 C C . GLU A 1 75 ? 39.786 -2.975 -36.857 1.00 75.12 75 GLU A C 1
ATOM 592 O O . GLU A 1 75 ? 39.673 -3.434 -37.997 1.00 75.12 75 GLU A O 1
ATOM 597 N N . ILE A 1 76 ? 39.595 -3.741 -35.772 1.00 77.75 76 ILE A N 1
ATOM 598 C CA . ILE A 1 76 ? 39.311 -5.190 -35.847 1.00 77.75 76 ILE A CA 1
ATOM 599 C C . ILE A 1 76 ? 37.905 -5.476 -36.397 1.00 77.75 76 ILE A C 1
ATOM 601 O O . ILE A 1 76 ? 37.665 -6.485 -37.063 1.00 77.75 76 ILE A O 1
ATOM 605 N N . GLY A 1 77 ? 36.975 -4.543 -36.195 1.00 76.62 77 GLY A N 1
ATOM 606 C CA . GLY A 1 77 ? 35.603 -4.584 -36.682 1.00 76.62 77 GLY A CA 1
ATOM 607 C C . GLY A 1 77 ? 35.449 -4.444 -38.197 1.00 76.62 77 GLY A C 1
ATOM 608 O O . GLY A 1 77 ? 34.324 -4.506 -38.700 1.00 76.62 77 GLY A O 1
ATOM 609 N N . ARG A 1 78 ? 36.544 -4.296 -38.962 1.00 78.56 78 ARG A N 1
ATOM 610 C CA . ARG A 1 78 ? 36.532 -4.372 -40.436 1.00 78.56 78 ARG A CA 1
ATOM 611 C C . ARG A 1 78 ? 36.080 -5.744 -40.943 1.00 78.56 78 ARG A C 1
ATOM 613 O O . ARG A 1 78 ? 35.415 -5.824 -41.981 1.00 78.56 78 ARG A O 1
ATOM 620 N N . PHE A 1 79 ? 36.329 -6.810 -40.184 1.00 82.12 79 PHE A N 1
ATOM 621 C CA . PHE A 1 79 ? 35.910 -8.165 -40.538 1.00 82.12 79 PHE A CA 1
ATOM 622 C C . PHE A 1 79 ? 34.468 -8.455 -40.107 1.00 82.12 79 PHE A C 1
ATOM 624 O O . PHE A 1 79 ? 34.082 -8.254 -38.956 1.00 82.12 79 PHE A O 1
ATOM 631 N N . ARG A 1 80 ? 33.653 -8.995 -41.024 1.00 81.75 80 ARG A N 1
ATOM 632 C CA . ARG A 1 80 ? 32.235 -9.298 -40.747 1.00 81.75 80 ARG A CA 1
ATOM 633 C C . ARG A 1 80 ? 32.048 -10.314 -39.616 1.00 81.75 80 ARG A C 1
ATOM 635 O O . ARG A 1 80 ? 31.104 -10.190 -38.843 1.00 81.75 80 ARG A O 1
ATOM 642 N N . LEU A 1 81 ? 32.943 -11.296 -39.505 1.00 82.94 81 LEU A N 1
ATOM 643 C CA . LEU A 1 81 ? 32.905 -12.292 -38.429 1.00 82.94 81 LEU A CA 1
ATOM 644 C C . LEU A 1 81 ? 33.103 -11.644 -37.051 1.00 82.94 81 LEU A C 1
ATOM 646 O O . LEU A 1 81 ? 32.352 -11.951 -36.130 1.00 82.94 81 LEU A O 1
ATOM 650 N N . VAL A 1 82 ? 34.017 -10.674 -36.940 1.00 83.12 82 VAL A N 1
ATOM 651 C CA . VAL A 1 82 ? 34.229 -9.897 -35.708 1.00 83.12 82 VAL A CA 1
ATOM 652 C C . VAL A 1 82 ? 32.979 -9.086 -35.364 1.00 83.12 82 VAL A C 1
ATOM 654 O O . VAL A 1 82 ? 32.555 -9.076 -34.218 1.00 83.12 82 VAL A O 1
ATOM 657 N N . ARG A 1 83 ? 32.294 -8.493 -36.350 1.00 86.56 83 ARG A N 1
ATOM 658 C CA . ARG A 1 83 ? 31.029 -7.773 -36.096 1.00 86.56 83 ARG A CA 1
ATOM 659 C C . ARG A 1 83 ? 29.894 -8.675 -35.622 1.00 86.56 83 ARG A C 1
ATOM 661 O O . ARG A 1 83 ? 29.109 -8.265 -34.775 1.00 86.56 83 ARG A O 1
ATOM 668 N N . ARG A 1 84 ? 29.806 -9.912 -36.121 1.00 85.00 84 ARG A N 1
ATOM 669 C CA . ARG A 1 84 ? 28.848 -10.904 -35.595 1.00 85.00 84 ARG A CA 1
ATOM 670 C C . ARG A 1 84 ? 29.121 -11.243 -34.138 1.00 85.00 84 ARG A C 1
ATOM 672 O O . ARG A 1 84 ? 28.171 -11.487 -33.403 1.00 85.00 84 ARG A O 1
ATOM 679 N N . PHE A 1 85 ? 30.391 -11.254 -33.756 1.00 83.06 85 PHE A N 1
ATOM 680 C CA . PHE A 1 85 ? 30.816 -11.458 -32.385 1.00 83.06 85 PHE A CA 1
ATOM 681 C C . PHE A 1 85 ? 30.502 -10.237 -31.507 1.00 83.06 85 PHE A C 1
ATOM 683 O O . PHE A 1 85 ? 29.777 -10.398 -30.534 1.00 83.06 85 PHE A O 1
ATOM 690 N N . ILE A 1 86 ? 30.895 -9.022 -31.915 1.00 83.62 86 ILE A N 1
ATOM 691 C CA . ILE A 1 86 ? 30.537 -7.753 -31.244 1.00 83.62 86 ILE A CA 1
ATOM 692 C C . ILE A 1 86 ? 29.026 -7.680 -30.996 1.00 83.62 86 ILE A C 1
ATOM 694 O O . ILE A 1 86 ? 28.583 -7.403 -29.887 1.00 83.62 86 ILE A O 1
ATOM 698 N N . ARG A 1 87 ? 28.218 -8.020 -32.008 1.00 86.56 87 ARG A N 1
ATOM 699 C CA . ARG A 1 87 ? 26.754 -8.003 -31.910 1.00 86.56 87 ARG A CA 1
ATOM 700 C C . ARG A 1 87 ? 26.209 -8.848 -30.755 1.00 86.56 87 ARG A C 1
ATOM 702 O O . ARG A 1 87 ? 25.210 -8.464 -30.170 1.00 86.56 87 ARG A O 1
ATOM 709 N N . ARG A 1 88 ? 26.826 -9.987 -30.424 1.00 84.31 88 ARG A N 1
ATOM 710 C CA . ARG A 1 88 ? 26.372 -10.854 -29.315 1.00 84.31 88 ARG A CA 1
ATOM 711 C C . ARG A 1 88 ? 26.567 -10.222 -27.936 1.00 84.31 88 ARG A C 1
ATOM 713 O O . ARG A 1 88 ? 25.907 -10.638 -26.990 1.00 84.31 88 ARG A O 1
ATOM 720 N N . TRP A 1 89 ? 27.476 -9.259 -27.840 1.00 84.56 89 TRP A N 1
ATOM 721 C CA . TRP A 1 89 ? 27.817 -8.557 -26.607 1.00 84.56 89 TRP A CA 1
ATOM 722 C C . TRP A 1 89 ? 27.201 -7.157 -26.529 1.00 84.56 89 TRP A C 1
ATOM 724 O O . TRP A 1 89 ? 27.064 -6.633 -25.436 1.00 84.56 89 TRP A O 1
ATOM 734 N N . ALA A 1 90 ? 26.792 -6.587 -27.666 1.00 86.44 90 ALA A N 1
ATOM 735 C CA . ALA A 1 90 ? 26.165 -5.267 -27.749 1.00 86.44 90 ALA A CA 1
ATOM 736 C C . ALA A 1 90 ? 24.623 -5.283 -27.672 1.00 86.44 90 ALA A C 1
ATOM 738 O O . ALA A 1 90 ? 23.991 -4.240 -27.540 1.00 86.44 90 ALA A O 1
ATOM 739 N N . ILE A 1 91 ? 23.984 -6.449 -27.812 1.00 89.00 91 ILE A N 1
ATOM 740 C CA . ILE A 1 91 ? 22.533 -6.565 -27.613 1.00 89.00 91 ILE A CA 1
ATOM 741 C C . ILE A 1 91 ? 22.259 -6.572 -26.110 1.00 89.00 91 ILE A C 1
ATOM 743 O O . ILE A 1 91 ? 22.739 -7.468 -25.424 1.00 89.00 91 ILE A O 1
ATOM 747 N N . THR A 1 92 ? 21.452 -5.625 -25.637 1.00 89.19 92 THR A N 1
ATOM 748 C CA . THR A 1 92 ? 21.003 -5.505 -24.238 1.00 89.19 92 THR A CA 1
ATOM 749 C C . THR A 1 92 ? 19.531 -5.867 -24.058 1.00 89.19 92 THR A C 1
ATOM 751 O O . THR A 1 92 ? 19.099 -6.146 -22.946 1.00 89.19 92 THR A O 1
ATOM 754 N N . GLN A 1 93 ? 18.738 -5.895 -25.137 1.00 92.62 93 GLN A N 1
ATOM 755 C CA . GLN A 1 93 ? 17.312 -6.233 -25.087 1.00 92.62 93 GLN A CA 1
ATOM 756 C C . GLN A 1 93 ? 16.928 -7.263 -26.153 1.00 92.62 93 GLN A C 1
ATOM 758 O O . GLN A 1 93 ? 17.270 -7.119 -27.325 1.00 92.62 93 GLN A O 1
ATOM 763 N N . ARG A 1 94 ? 16.139 -8.280 -25.776 1.00 90.50 94 ARG A N 1
ATOM 764 C CA . ARG A 1 94 ? 15.506 -9.222 -26.726 1.00 90.50 94 ARG A CA 1
ATOM 765 C C . ARG A 1 94 ? 14.136 -8.768 -27.215 1.00 90.50 94 ARG A C 1
ATOM 767 O O . ARG A 1 94 ? 13.654 -9.244 -28.238 1.00 90.50 94 ARG A O 1
ATOM 774 N N . PHE A 1 95 ? 13.455 -7.907 -26.473 1.00 92.81 95 PHE A N 1
ATOM 775 C CA . PHE A 1 95 ? 12.134 -7.435 -26.863 1.00 92.81 95 PHE A CA 1
ATOM 776 C C . PHE A 1 95 ? 12.246 -6.261 -27.834 1.00 92.81 95 PHE A C 1
ATOM 778 O O . PHE A 1 95 ? 13.033 -5.341 -27.639 1.00 92.81 95 PHE A O 1
ATOM 785 N N . SER A 1 96 ? 11.427 -6.278 -28.887 1.00 94.75 96 SER A N 1
ATOM 786 C CA . SER A 1 96 ? 11.147 -5.087 -29.699 1.00 94.75 96 SER A CA 1
ATOM 787 C C . SER A 1 96 ? 10.490 -3.998 -28.845 1.00 94.75 96 SER A C 1
ATOM 789 O O . SER A 1 96 ? 9.819 -4.344 -27.875 1.00 94.75 96 SER A O 1
ATOM 791 N N . VAL A 1 97 ? 10.545 -2.733 -29.275 1.00 96.06 97 VAL A N 1
ATOM 792 C CA . VAL A 1 97 ? 9.889 -1.604 -28.581 1.00 96.06 97 VAL A CA 1
ATOM 793 C C . VAL A 1 97 ? 8.425 -1.884 -28.217 1.00 96.06 97 VAL A C 1
ATOM 795 O O . VAL A 1 97 ? 8.033 -1.671 -27.078 1.00 96.06 97 VAL A O 1
ATOM 798 N N . THR A 1 98 ? 7.644 -2.475 -29.127 1.00 95.12 98 THR A N 1
ATOM 799 C CA . THR A 1 98 ? 6.249 -2.851 -28.858 1.00 95.12 98 THR A CA 1
ATOM 800 C C . THR A 1 98 ? 6.158 -3.838 -27.696 1.00 95.12 98 THR A C 1
ATOM 802 O O . THR A 1 98 ? 5.505 -3.558 -26.704 1.00 95.12 98 THR A O 1
ATOM 805 N N . LYS A 1 99 ? 6.878 -4.962 -27.756 1.00 95.00 99 LYS A N 1
ATOM 806 C CA . LYS A 1 99 ? 6.919 -5.942 -26.656 1.00 95.00 99 LYS A CA 1
ATOM 807 C C . LYS A 1 99 ? 7.385 -5.347 -25.322 1.00 95.00 99 LYS A C 1
ATOM 809 O O . LYS A 1 99 ? 6.881 -5.766 -24.291 1.00 95.00 99 LYS A O 1
ATOM 814 N N . GLN A 1 100 ? 8.315 -4.390 -25.328 1.00 95.69 100 GLN A N 1
ATOM 815 C CA . GLN A 1 100 ? 8.731 -3.697 -24.103 1.00 95.69 100 GLN A CA 1
ATOM 816 C C . GLN A 1 100 ? 7.581 -2.873 -23.507 1.00 95.69 100 GLN A C 1
ATOM 818 O O . GLN A 1 100 ? 7.342 -2.959 -22.306 1.00 95.69 100 GLN A O 1
ATOM 823 N N . LEU A 1 101 ? 6.821 -2.152 -24.341 1.00 96.50 101 LEU A N 1
ATOM 824 C CA . LEU A 1 101 ? 5.635 -1.404 -23.903 1.00 96.50 101 LEU A CA 1
ATOM 825 C C . LEU A 1 101 ? 4.577 -2.329 -23.285 1.00 96.50 101 LEU A C 1
ATOM 827 O O . LEU A 1 101 ? 4.130 -2.068 -22.172 1.00 96.50 101 LEU A O 1
ATOM 831 N N . TYR A 1 102 ? 4.231 -3.438 -23.947 1.00 94.25 102 TYR A N 1
ATOM 832 C CA . TYR A 1 102 ? 3.261 -4.406 -23.408 1.00 94.25 102 TYR A CA 1
ATOM 833 C C . TYR A 1 102 ? 3.767 -5.113 -22.140 1.00 94.25 102 TYR A C 1
ATOM 835 O O . TYR A 1 102 ? 2.973 -5.459 -21.271 1.00 94.25 102 TYR A O 1
ATOM 843 N N . ALA A 1 103 ? 5.084 -5.298 -21.996 1.00 92.56 103 ALA A N 1
ATOM 844 C CA . ALA A 1 103 ? 5.676 -5.831 -20.768 1.00 92.56 103 ALA A CA 1
ATOM 845 C C . ALA A 1 103 ? 5.616 -4.840 -19.591 1.00 92.56 103 ALA A C 1
ATOM 847 O O . ALA A 1 103 ? 5.720 -5.263 -18.446 1.00 92.56 103 ALA A O 1
ATOM 848 N N . GLY A 1 104 ? 5.434 -3.542 -19.856 1.00 95.56 104 GLY A N 1
ATOM 849 C CA . GLY A 1 104 ? 5.277 -2.503 -18.836 1.00 95.56 104 GLY A CA 1
ATOM 850 C C . GLY A 1 104 ? 6.328 -1.398 -18.868 1.00 95.56 104 GLY A C 1
ATOM 851 O O . GLY A 1 104 ? 6.174 -0.423 -18.139 1.00 95.56 104 GLY A O 1
ATOM 852 N N . VAL A 1 105 ? 7.353 -1.487 -19.725 1.00 97.69 105 VAL A N 1
ATOM 853 C CA . VAL A 1 105 ? 8.407 -0.464 -19.840 1.00 97.69 105 VAL A CA 1
ATOM 854 C C . VAL A 1 105 ? 7.799 0.890 -20.207 1.00 97.69 105 VAL A C 1
ATOM 856 O O . VAL A 1 105 ? 7.028 0.999 -21.167 1.00 97.69 105 VAL A O 1
ATOM 859 N N . ARG A 1 106 ? 8.158 1.930 -19.448 1.00 98.06 106 ARG A N 1
ATOM 860 C CA . ARG A 1 106 ? 7.746 3.322 -19.701 1.00 98.06 106 ARG A CA 1
ATOM 861 C C . ARG A 1 106 ? 8.910 4.308 -19.720 1.00 98.06 106 ARG A C 1
ATOM 863 O O . ARG A 1 106 ? 8.704 5.441 -20.130 1.00 98.06 106 ARG A O 1
ATOM 870 N N . TYR A 1 107 ? 10.121 3.889 -19.359 1.00 98.50 107 TYR A N 1
ATOM 871 C CA . TYR A 1 107 ? 11.340 4.675 -19.557 1.00 98.50 107 TYR A CA 1
ATOM 872 C C . TYR A 1 107 ? 12.271 3.990 -20.561 1.00 98.50 107 TYR A C 1
ATOM 874 O O . TYR A 1 107 ? 12.586 2.807 -20.417 1.00 98.50 107 TYR A O 1
ATOM 882 N N . PHE A 1 108 ? 12.727 4.742 -21.560 1.00 98.31 108 PHE A N 1
ATOM 883 C CA . PHE A 1 108 ? 13.639 4.257 -22.587 1.00 98.31 108 PHE A CA 1
ATOM 884 C C . PHE A 1 108 ? 14.946 5.053 -22.551 1.00 98.31 108 PHE A C 1
ATOM 886 O O . PHE A 1 108 ? 14.943 6.233 -22.898 1.00 98.31 108 PHE A O 1
ATOM 893 N N . ASP A 1 109 ? 16.050 4.393 -22.191 1.00 97.06 109 ASP A N 1
ATOM 894 C CA . ASP A 1 109 ? 17.414 4.913 -22.364 1.00 97.06 109 ASP A CA 1
ATOM 895 C C . ASP A 1 109 ? 17.864 4.688 -23.817 1.00 97.06 109 ASP A C 1
ATOM 897 O O . ASP A 1 109 ? 17.833 3.551 -24.314 1.00 97.06 109 ASP A O 1
ATOM 901 N N . ILE A 1 110 ? 18.179 5.772 -24.535 1.00 96.19 110 ILE A N 1
ATOM 902 C CA . ILE A 1 110 ? 18.342 5.781 -25.994 1.00 96.19 110 ILE A CA 1
ATOM 903 C C . ILE A 1 110 ? 19.671 6.429 -26.396 1.00 96.19 110 ILE A C 1
ATOM 905 O O . ILE A 1 110 ? 19.942 7.601 -26.128 1.00 96.19 110 ILE A O 1
ATOM 909 N N . ARG A 1 111 ? 20.452 5.690 -27.191 1.00 94.56 111 ARG A N 1
ATOM 910 C CA . ARG A 1 111 ? 21.652 6.192 -27.875 1.00 94.56 111 ARG A CA 1
ATOM 911 C C . ARG A 1 111 ? 21.405 6.362 -29.365 1.00 94.56 111 ARG A C 1
ATOM 913 O O . ARG A 1 111 ? 20.962 5.420 -30.026 1.00 94.56 111 ARG A O 1
ATOM 920 N N . LEU A 1 112 ? 21.729 7.535 -29.907 1.00 94.31 112 LEU A N 1
ATOM 921 C CA . LEU A 1 112 ? 21.507 7.890 -31.309 1.00 94.31 112 LEU A CA 1
ATOM 922 C C . LEU A 1 112 ? 22.785 8.333 -32.020 1.00 94.31 112 LEU A C 1
ATOM 924 O O . LEU A 1 112 ? 23.669 8.948 -31.433 1.00 94.31 112 LEU A O 1
ATOM 928 N N . ILE A 1 113 ? 22.849 8.070 -33.324 1.00 92.50 113 ILE A N 1
ATOM 929 C CA . ILE A 1 113 ? 23.937 8.495 -34.207 1.00 92.50 113 ILE A CA 1
ATOM 930 C C . ILE A 1 113 ? 23.412 8.996 -35.542 1.00 92.50 113 ILE A C 1
ATOM 932 O O . ILE A 1 113 ? 22.469 8.432 -36.105 1.00 92.50 113 ILE A O 1
ATOM 936 N N . ILE A 1 114 ? 24.101 10.001 -36.082 1.00 91.75 114 ILE A N 1
ATOM 937 C CA . ILE A 1 114 ? 24.083 10.309 -37.513 1.00 91.75 114 ILE A CA 1
ATOM 938 C C . ILE A 1 114 ? 25.130 9.423 -38.212 1.00 91.75 114 ILE A C 1
ATOM 940 O O . ILE A 1 114 ? 26.336 9.596 -37.980 1.00 91.75 114 ILE A O 1
ATOM 944 N N . PRO A 1 115 ? 24.715 8.438 -39.033 1.00 88.12 115 PRO A N 1
ATOM 945 C CA . PRO A 1 115 ? 25.647 7.526 -39.683 1.00 88.12 115 PRO A CA 1
ATOM 946 C C . PRO A 1 115 ? 26.611 8.274 -40.606 1.00 88.12 115 PRO A C 1
ATOM 948 O O . PRO A 1 115 ? 26.197 9.077 -41.434 1.00 88.12 115 PRO A O 1
ATOM 951 N N . LEU A 1 116 ? 27.904 7.947 -40.530 1.00 81.31 116 LEU A N 1
ATOM 952 C CA . LEU A 1 116 ? 28.888 8.437 -41.510 1.00 81.31 116 LEU A CA 1
ATOM 953 C C . LEU A 1 116 ? 28.809 7.675 -42.842 1.00 81.31 116 LEU A C 1
ATOM 955 O O . LEU A 1 116 ? 29.364 8.099 -43.852 1.00 81.31 116 LEU A O 1
ATOM 959 N N . SER A 1 117 ? 28.162 6.506 -42.844 1.00 73.69 117 SER A N 1
ATOM 960 C CA . SER A 1 117 ? 28.017 5.689 -44.043 1.00 73.69 117 SER A CA 1
ATOM 961 C C . SER A 1 117 ? 26.898 6.227 -44.926 1.00 73.69 117 SER A C 1
ATOM 963 O O . SER A 1 117 ? 25.741 6.206 -44.526 1.00 73.69 117 SER A O 1
ATOM 965 N N . THR A 1 118 ? 27.215 6.556 -46.178 1.00 76.19 118 THR A N 1
ATOM 966 C CA . THR A 1 118 ? 26.236 6.974 -47.203 1.00 76.19 118 THR A CA 1
ATOM 967 C C . THR A 1 118 ? 25.187 5.909 -47.544 1.00 76.19 118 THR A C 1
ATOM 969 O O . THR A 1 118 ? 24.208 6.194 -48.223 1.00 76.19 118 THR A O 1
ATOM 972 N N . LYS A 1 119 ? 25.374 4.664 -47.083 1.00 81.69 119 LYS A N 1
ATOM 973 C CA . LYS A 1 119 ? 24.409 3.564 -47.248 1.00 81.69 119 LYS A CA 1
ATOM 974 C C . LYS A 1 119 ? 23.302 3.575 -46.191 1.00 81.69 119 LYS A C 1
ATOM 976 O O . LYS A 1 119 ? 22.383 2.761 -46.276 1.00 81.69 119 LYS A O 1
ATOM 981 N N . LEU A 1 120 ? 23.433 4.408 -45.162 1.00 83.69 120 LEU A N 1
ATOM 982 C CA . LEU A 1 120 ? 22.497 4.521 -44.056 1.00 83.69 120 LEU A CA 1
ATOM 983 C C . LEU A 1 120 ? 22.034 5.967 -43.946 1.00 83.69 120 LEU A C 1
ATOM 985 O O . LEU A 1 120 ? 22.809 6.846 -43.596 1.00 83.69 120 LEU A O 1
ATOM 989 N N . ASN A 1 121 ? 20.747 6.179 -44.190 1.00 84.00 121 ASN A N 1
ATOM 990 C CA . ASN A 1 121 ? 20.114 7.479 -44.013 1.00 84.00 121 ASN A CA 1
ATOM 991 C C . ASN A 1 121 ? 19.393 7.546 -42.664 1.00 84.00 121 ASN A C 1
ATOM 993 O O . ASN A 1 121 ? 19.034 6.500 -42.097 1.00 84.00 121 ASN A O 1
ATOM 997 N N . GLY A 1 122 ? 19.155 8.781 -42.220 1.00 87.69 122 GLY A N 1
ATOM 998 C CA . GLY A 1 122 ? 18.396 9.114 -41.019 1.00 87.69 122 GLY A CA 1
ATOM 999 C C . GLY A 1 122 ? 19.161 8.893 -39.716 1.00 87.69 122 GLY A C 1
ATOM 1000 O O . GLY A 1 122 ? 20.247 8.311 -39.689 1.00 87.69 122 GLY A O 1
ATOM 1001 N N . VAL A 1 123 ? 18.554 9.354 -38.626 1.00 93.75 123 VAL A N 1
ATOM 1002 C CA . VAL A 1 123 ? 19.042 9.139 -37.262 1.00 93.75 123 VAL A CA 1
ATOM 1003 C C . VAL A 1 123 ? 18.825 7.677 -36.872 1.00 93.75 123 VAL A C 1
ATOM 1005 O O . VAL A 1 123 ? 17.732 7.129 -37.052 1.00 93.75 123 VAL A O 1
ATOM 1008 N N . ARG A 1 124 ? 19.855 7.028 -36.329 1.00 93.69 124 ARG A N 1
ATOM 1009 C CA . ARG A 1 124 ? 19.804 5.601 -35.980 1.00 93.69 124 ARG A CA 1
ATOM 1010 C C . ARG A 1 124 ? 20.133 5.352 -34.531 1.00 93.69 124 ARG A C 1
ATOM 1012 O O . ARG A 1 124 ? 20.959 6.055 -33.964 1.00 93.69 124 ARG A O 1
ATOM 1019 N N . VAL A 1 125 ? 19.530 4.305 -33.982 1.00 93.88 125 VAL A N 1
ATOM 1020 C CA . VAL A 1 125 ? 19.937 3.766 -32.683 1.00 93.88 125 VAL A CA 1
ATOM 1021 C C . VAL A 1 125 ? 21.287 3.061 -32.806 1.00 93.88 125 VAL A C 1
ATOM 1023 O O . VAL A 1 125 ? 21.623 2.556 -33.886 1.00 93.88 125 VAL A O 1
ATOM 1026 N N . LEU A 1 126 ? 22.064 3.022 -31.726 1.00 90.31 126 LEU A N 1
ATOM 1027 C CA . LEU A 1 126 ? 23.375 2.372 -31.712 1.00 90.31 126 LEU A CA 1
ATOM 1028 C C . LEU A 1 126 ? 23.703 1.716 -30.367 1.00 90.31 126 LEU A C 1
ATOM 1030 O O . LEU A 1 126 ? 23.220 2.143 -29.326 1.00 90.31 126 LEU A O 1
ATOM 1034 N N . HIS A 1 127 ? 24.583 0.723 -30.429 1.00 88.44 127 HIS A N 1
ATOM 1035 C CA . HIS A 1 127 ? 25.432 0.248 -29.333 1.00 88.44 127 HIS A CA 1
ATOM 1036 C C . HIS A 1 127 ? 26.519 -0.593 -30.002 1.00 88.44 127 HIS A C 1
ATOM 1038 O O . HIS A 1 127 ? 26.222 -1.680 -30.501 1.00 88.44 127 HIS A O 1
ATOM 1044 N N . ALA A 1 128 ? 27.730 -0.049 -30.152 1.00 85.31 128 ALA A N 1
ATOM 1045 C CA . ALA A 1 128 ? 28.856 -0.569 -30.943 1.00 85.31 128 ALA A CA 1
ATOM 1046 C C . ALA A 1 128 ? 28.583 -0.819 -32.449 1.00 85.31 128 ALA A C 1
ATOM 1048 O O . ALA A 1 128 ? 29.491 -0.819 -33.282 1.00 85.31 128 ALA A O 1
ATOM 1049 N N . LEU A 1 129 ? 27.332 -1.034 -32.847 1.00 89.31 129 LEU A N 1
ATOM 1050 C CA . LEU A 1 129 ? 26.837 -1.293 -34.191 1.00 89.31 129 LEU A CA 1
ATOM 1051 C C . LEU A 1 129 ? 25.588 -0.439 -34.440 1.00 89.31 129 LEU A C 1
ATOM 1053 O O . LEU A 1 129 ? 24.905 -0.016 -33.510 1.00 89.31 129 LEU A O 1
ATOM 1057 N N . TYR A 1 130 ? 25.265 -0.216 -35.713 1.00 91.25 130 TYR A N 1
ATOM 1058 C CA . TYR A 1 130 ? 24.063 0.518 -36.114 1.00 91.25 130 TYR A CA 1
ATOM 1059 C C . TYR A 1 130 ? 22.807 -0.345 -35.984 1.00 91.25 130 TYR A C 1
ATOM 1061 O O . TYR A 1 130 ? 22.810 -1.498 -36.417 1.00 91.25 130 TYR A O 1
ATOM 1069 N N . GLY A 1 131 ? 21.715 0.2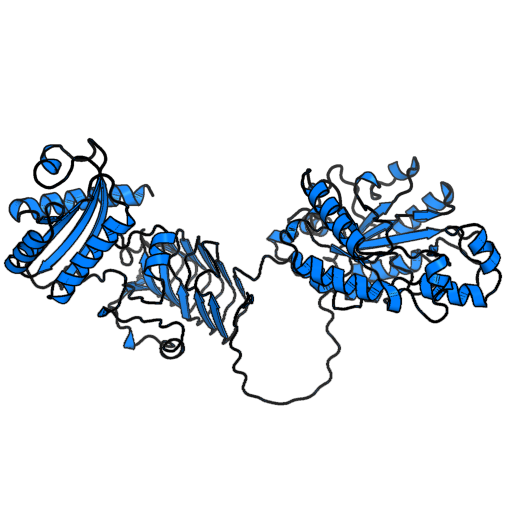38 -35.497 1.00 92.62 131 GLY A N 1
ATOM 1070 C CA . GLY A 1 131 ? 20.391 -0.377 -35.486 1.00 92.62 131 GLY A CA 1
ATOM 1071 C C . GLY A 1 131 ? 19.375 0.331 -36.386 1.00 92.62 131 GLY A C 1
ATOM 1072 O O . GLY A 1 131 ? 19.701 0.961 -37.405 1.00 92.62 131 GLY A O 1
ATOM 1073 N N . ASN A 1 132 ? 18.106 0.181 -36.014 1.00 93.44 132 ASN A N 1
ATOM 1074 C CA . ASN A 1 132 ? 16.959 0.726 -36.737 1.00 93.44 132 ASN A CA 1
ATOM 1075 C C . ASN A 1 132 ? 16.930 2.264 -36.774 1.00 93.44 132 ASN A C 1
ATOM 1077 O O . ASN A 1 132 ? 17.614 2.949 -36.012 1.00 93.44 132 ASN A O 1
ATOM 1081 N N . CYS A 1 133 ? 16.127 2.802 -37.695 1.00 94.88 133 CYS A N 1
ATOM 1082 C CA . CYS A 1 133 ? 15.814 4.228 -37.716 1.00 94.88 133 CYS A CA 1
ATOM 1083 C C . CYS A 1 133 ? 14.991 4.579 -36.471 1.00 94.88 133 CYS A C 1
ATOM 1085 O O . CYS A 1 133 ? 14.022 3.877 -36.172 1.00 94.88 133 CYS A O 1
ATOM 1087 N N . ILE A 1 134 ? 15.357 5.651 -35.765 1.00 96.25 134 ILE A N 1
ATOM 1088 C CA . ILE A 1 134 ? 14.637 6.062 -34.551 1.00 96.25 134 ILE A CA 1
ATOM 1089 C C . ILE A 1 134 ? 13.191 6.463 -34.856 1.00 96.25 134 ILE A C 1
ATOM 1091 O O . ILE A 1 134 ? 12.297 6.096 -34.107 1.00 96.25 134 ILE A O 1
ATOM 1095 N N . GLU A 1 135 ? 12.942 7.116 -35.993 1.00 96.94 135 GLU A N 1
ATOM 1096 C CA . GLU A 1 135 ? 11.604 7.549 -36.419 1.00 96.94 135 GLU A CA 1
ATOM 1097 C C . GLU A 1 135 ? 10.602 6.387 -36.434 1.00 96.94 135 GLU A C 1
ATOM 1099 O O . GLU A 1 135 ? 9.512 6.491 -35.880 1.00 96.94 135 GLU A O 1
ATOM 1104 N N . GLN A 1 136 ? 11.005 5.231 -36.969 1.00 96.06 136 GLN A N 1
ATOM 1105 C CA . GLN A 1 136 ? 10.159 4.038 -37.002 1.00 96.06 136 GLN A CA 1
ATOM 1106 C C . GLN A 1 136 ? 9.817 3.530 -35.594 1.00 96.06 136 GLN A C 1
ATOM 1108 O O . GLN A 1 136 ? 8.701 3.078 -35.348 1.00 96.06 136 GLN A O 1
ATOM 1113 N N . LEU A 1 137 ? 10.771 3.595 -34.664 1.00 97.56 137 LEU A N 1
ATOM 1114 C CA . LEU A 1 137 ? 10.562 3.158 -33.285 1.00 97.56 137 LEU A CA 1
ATOM 1115 C C . LEU A 1 137 ? 9.627 4.115 -32.540 1.00 97.56 137 LEU A C 1
ATOM 1117 O O . LEU A 1 137 ? 8.729 3.654 -31.842 1.00 97.56 137 LEU A O 1
ATOM 1121 N N . LEU A 1 138 ? 9.786 5.427 -32.743 1.00 98.50 138 LEU A N 1
ATOM 1122 C CA . LEU A 1 138 ? 8.895 6.439 -32.175 1.00 98.50 138 LEU A CA 1
ATOM 1123 C C . LEU A 1 138 ? 7.470 6.317 -32.727 1.00 98.50 138 LEU A C 1
ATOM 1125 O O . LEU A 1 138 ? 6.521 6.454 -31.963 1.00 98.50 138 LEU A O 1
ATOM 1129 N N . LEU A 1 139 ? 7.303 5.980 -34.012 1.00 98.25 139 LEU A N 1
ATOM 1130 C CA . LEU A 1 139 ? 5.988 5.687 -34.592 1.00 98.25 139 LEU A CA 1
ATOM 1131 C C . LEU A 1 139 ? 5.312 4.493 -33.907 1.00 98.25 139 LEU A C 1
ATOM 1133 O O . LEU A 1 139 ? 4.124 4.563 -33.603 1.00 98.25 139 LEU A O 1
ATOM 1137 N N . TYR A 1 140 ? 6.050 3.419 -33.604 1.00 98.19 140 TYR A N 1
ATOM 1138 C CA . TYR A 1 140 ? 5.490 2.286 -32.856 1.00 98.19 140 TYR A CA 1
ATOM 1139 C C . TYR A 1 140 ? 5.083 2.658 -31.428 1.00 98.19 140 TYR A C 1
ATOM 1141 O O . TYR A 1 140 ? 4.055 2.180 -30.952 1.00 98.19 140 TYR A O 1
ATOM 1149 N N . ILE A 1 141 ? 5.850 3.525 -30.763 1.00 98.56 141 ILE A N 1
ATOM 1150 C CA . ILE A 1 141 ? 5.464 4.081 -29.460 1.00 98.56 141 ILE A CA 1
ATOM 1151 C C . ILE A 1 141 ? 4.195 4.925 -29.610 1.00 98.56 141 ILE A C 1
ATOM 1153 O O . ILE A 1 141 ? 3.261 4.759 -28.835 1.00 98.56 141 ILE A O 1
ATOM 1157 N N . ASN A 1 142 ? 4.113 5.785 -30.628 1.00 98.56 142 ASN A N 1
ATOM 1158 C CA . ASN A 1 142 ? 2.949 6.640 -30.841 1.00 98.56 142 ASN A CA 1
ATOM 1159 C C . ASN A 1 142 ? 1.663 5.835 -31.090 1.00 98.56 142 ASN A C 1
ATOM 1161 O O . ASN A 1 142 ? 0.639 6.164 -30.499 1.00 98.56 142 ASN A O 1
ATOM 1165 N N . ILE A 1 143 ? 1.744 4.752 -31.876 1.00 98.31 143 ILE A N 1
ATOM 1166 C CA . ILE A 1 143 ? 0.629 3.817 -32.107 1.00 98.31 143 ILE A CA 1
ATOM 1167 C C . ILE A 1 143 ? 0.152 3.200 -30.789 1.00 98.31 143 ILE A C 1
ATOM 1169 O O . ILE A 1 143 ? -1.048 3.124 -30.547 1.00 98.31 143 ILE A O 1
ATOM 1173 N N . PHE A 1 144 ? 1.077 2.779 -29.921 1.00 98.06 144 PHE A N 1
ATOM 1174 C CA . PHE A 1 144 ? 0.713 2.274 -28.598 1.00 98.06 144 PHE A CA 1
ATOM 1175 C C . PHE A 1 144 ? 0.004 3.352 -27.768 1.00 98.06 144 PHE A C 1
ATOM 1177 O O . PHE A 1 144 ? -1.035 3.085 -27.179 1.00 98.06 144 PHE A O 1
ATOM 1184 N N . LEU A 1 145 ? 0.514 4.584 -27.768 1.00 98.25 145 LEU A N 1
ATOM 1185 C CA . LEU A 1 145 ? -0.086 5.694 -27.025 1.00 98.25 145 LEU A CA 1
ATOM 1186 C C . LEU A 1 145 ? -1.465 6.105 -27.562 1.00 98.25 145 LEU A C 1
ATOM 1188 O O . LEU A 1 145 ? -2.306 6.523 -26.771 1.00 98.25 145 LEU A O 1
ATOM 1192 N N . ASP A 1 146 ? -1.716 5.968 -28.870 1.00 97.88 146 ASP A N 1
ATOM 1193 C CA . ASP A 1 146 ? -3.043 6.191 -29.468 1.00 97.88 146 ASP A CA 1
ATOM 1194 C C . ASP A 1 146 ? -4.095 5.230 -28.901 1.00 97.88 146 ASP A C 1
ATOM 1196 O O . ASP A 1 146 ? -5.233 5.631 -28.664 1.00 97.88 146 ASP A O 1
ATOM 1200 N N . THR A 1 147 ? -3.722 3.972 -28.649 1.00 96.75 147 THR A N 1
ATOM 1201 C CA . THR A 1 147 ? -4.637 2.973 -28.077 1.00 96.75 147 THR A CA 1
ATOM 1202 C C . THR A 1 147 ? -4.638 2.959 -26.543 1.00 96.75 147 THR A C 1
ATOM 1204 O O . THR A 1 147 ? -5.494 2.312 -25.950 1.00 96.75 147 THR A O 1
ATOM 1207 N N . HIS A 1 148 ? -3.726 3.695 -25.896 1.00 97.38 148 HIS A N 1
ATOM 1208 C CA . HIS A 1 148 ? -3.526 3.717 -24.441 1.00 97.38 148 HIS A CA 1
ATOM 1209 C C . HIS A 1 148 ? -3.451 5.157 -23.900 1.00 97.38 148 HIS A C 1
ATOM 1211 O O . HIS A 1 148 ? -2.386 5.606 -23.469 1.00 97.38 148 HIS A O 1
ATOM 1217 N N . PRO A 1 149 ? -4.566 5.912 -23.885 1.00 96.50 149 PRO A N 1
ATOM 1218 C CA . PRO A 1 149 ? -4.561 7.355 -23.606 1.00 96.50 149 PRO A CA 1
ATOM 1219 C C . PRO A 1 149 ? -4.073 7.740 -22.198 1.00 96.50 149 PRO A C 1
ATOM 1221 O O . PRO A 1 149 ? -3.720 8.894 -21.968 1.00 96.50 149 PRO A O 1
ATOM 1224 N N . ARG A 1 150 ? -4.062 6.792 -21.251 1.00 97.38 150 ARG A N 1
ATOM 1225 C CA . ARG A 1 150 ? -3.597 6.988 -19.868 1.00 97.38 150 ARG A CA 1
ATOM 1226 C C . ARG A 1 150 ? -2.198 6.424 -19.598 1.00 97.38 150 ARG A C 1
ATOM 1228 O O . ARG A 1 150 ? -1.693 6.533 -18.485 1.00 97.38 150 ARG A O 1
ATOM 1235 N N . GLU A 1 151 ? -1.534 5.876 -20.606 1.00 97.88 151 GLU A N 1
ATOM 1236 C CA . GLU A 1 151 ? -0.140 5.458 -20.485 1.00 97.88 151 GLU A CA 1
ATOM 1237 C C . GLU A 1 151 ? 0.791 6.598 -20.908 1.00 97.88 151 GLU A C 1
ATOM 1239 O O . GLU A 1 151 ? 0.507 7.336 -21.857 1.00 97.88 151 GLU A O 1
ATOM 1244 N N . ILE A 1 152 ? 1.903 6.749 -20.183 1.00 98.06 152 ILE A N 1
ATOM 1245 C CA . ILE A 1 152 ? 2.888 7.817 -20.379 1.00 98.06 152 ILE A CA 1
ATOM 1246 C C . ILE A 1 152 ? 4.280 7.216 -20.532 1.00 98.06 152 ILE A C 1
ATOM 1248 O O . ILE A 1 152 ? 4.675 6.362 -19.745 1.00 98.06 152 ILE A O 1
ATOM 1252 N N . VAL A 1 153 ? 5.056 7.702 -21.500 1.00 98.44 153 VAL A N 1
ATOM 1253 C CA . VAL A 1 153 ? 6.442 7.274 -21.733 1.00 98.44 153 VAL A CA 1
ATOM 1254 C C . VAL A 1 153 ? 7.437 8.411 -21.514 1.00 98.44 153 VAL A C 1
ATOM 1256 O O . VAL A 1 153 ? 7.166 9.574 -21.817 1.00 98.44 153 VAL A O 1
ATOM 1259 N N . ILE A 1 154 ? 8.619 8.051 -21.026 1.00 98.25 154 ILE A N 1
ATOM 1260 C CA . ILE A 1 154 ? 9.787 8.912 -20.878 1.00 98.25 154 ILE A CA 1
ATOM 1261 C C . ILE A 1 154 ? 10.841 8.430 -21.878 1.00 98.25 154 ILE A C 1
ATOM 1263 O O . ILE A 1 154 ? 11.296 7.286 -21.820 1.00 98.25 154 ILE A O 1
ATOM 1267 N N . LEU A 1 155 ? 11.200 9.300 -22.816 1.00 98.06 155 LEU A N 1
ATOM 1268 C CA . LEU A 1 155 ? 12.215 9.060 -23.835 1.00 98.06 155 LEU A CA 1
ATOM 1269 C C . LEU A 1 155 ? 13.471 9.839 -23.462 1.00 98.06 155 LEU A C 1
ATOM 1271 O O . LEU A 1 155 ? 13.471 11.068 -23.533 1.00 98.06 155 LEU A O 1
ATOM 1275 N N . ASP A 1 156 ? 14.526 9.131 -23.074 1.00 96.75 156 ASP A N 1
ATOM 1276 C CA . ASP A 1 156 ? 15.801 9.732 -22.705 1.00 96.75 156 ASP A CA 1
ATOM 1277 C C . ASP A 1 156 ? 16.820 9.560 -23.835 1.00 96.75 156 ASP A C 1
ATOM 1279 O O . ASP A 1 156 ? 17.407 8.493 -24.031 1.00 96.75 156 ASP A O 1
ATOM 1283 N N . PHE A 1 157 ? 17.014 10.621 -24.619 1.00 95.19 157 PHE A N 1
ATOM 1284 C CA . PHE A 1 157 ? 18.046 10.708 -25.651 1.00 95.19 157 PHE A CA 1
ATOM 1285 C C . PHE A 1 157 ? 19.395 11.054 -25.007 1.00 95.19 157 PHE A C 1
ATOM 1287 O O . PHE A 1 157 ? 19.958 12.138 -25.204 1.00 95.19 157 PHE A O 1
ATOM 1294 N N . ASN A 1 158 ? 19.887 10.100 -24.224 1.00 88.88 158 ASN A N 1
ATOM 1295 C CA . ASN A 1 158 ? 21.022 10.225 -23.319 1.00 88.88 158 ASN A CA 1
ATOM 1296 C C . ASN A 1 158 ? 22.356 10.432 -24.061 1.00 88.88 158 ASN A C 1
ATOM 1298 O O . ASN A 1 158 ? 23.201 11.230 -23.656 1.00 88.88 158 ASN A O 1
ATOM 1302 N N . HIS A 1 159 ? 22.543 9.775 -25.212 1.00 89.31 159 HIS A N 1
ATOM 1303 C CA . HIS A 1 159 ? 23.767 9.924 -26.006 1.00 89.31 159 HIS A CA 1
ATOM 1304 C C . HIS A 1 159 ? 23.484 10.226 -27.477 1.00 89.31 159 HIS A C 1
ATOM 1306 O O . HIS A 1 159 ? 22.810 9.464 -28.169 1.00 89.31 159 HIS A O 1
ATOM 1312 N N . LEU A 1 160 ? 24.060 11.324 -27.974 1.00 90.62 160 LEU A N 1
ATOM 1313 C CA . LEU A 1 160 ? 23.887 11.823 -29.339 1.00 90.62 160 LEU A CA 1
ATOM 1314 C C . LEU A 1 160 ? 25.250 11.932 -30.038 1.00 90.62 160 LEU A C 1
ATOM 1316 O O . LEU A 1 160 ? 26.012 12.869 -29.813 1.00 90.62 160 LEU A O 1
ATOM 1320 N N . TYR A 1 161 ? 25.562 10.981 -30.917 1.00 89.50 161 TYR A N 1
ATOM 1321 C CA . TYR A 1 161 ? 26.842 10.919 -31.626 1.00 89.50 161 TYR A CA 1
ATOM 1322 C C . TYR A 1 161 ? 26.745 11.513 -33.034 1.00 89.50 161 TYR A C 1
ATOM 1324 O O . TYR A 1 161 ? 25.825 11.217 -33.798 1.00 89.50 161 TYR A O 1
ATOM 1332 N N . ASN A 1 162 ? 27.747 12.308 -33.415 1.00 89.00 162 ASN A N 1
ATOM 1333 C CA . ASN A 1 162 ? 27.844 12.964 -34.726 1.00 89.00 162 ASN A CA 1
ATOM 1334 C C . ASN A 1 162 ? 26.681 13.917 -35.065 1.00 89.00 162 ASN A C 1
ATOM 1336 O O . ASN A 1 162 ? 26.427 14.191 -36.238 1.00 89.00 162 ASN A O 1
ATOM 1340 N N . PHE A 1 163 ? 25.983 14.445 -34.061 1.00 89.25 163 PHE A N 1
ATOM 1341 C CA . PHE A 1 163 ? 24.974 15.476 -34.276 1.00 89.25 163 PHE A CA 1
ATOM 1342 C C . PHE A 1 163 ? 25.636 16.843 -34.443 1.00 89.25 163 PHE A C 1
ATOM 1344 O O . PHE A 1 163 ? 26.435 17.271 -33.616 1.00 89.25 163 PHE A O 1
ATOM 1351 N N . ASN A 1 164 ? 25.264 17.546 -35.509 1.00 88.00 164 ASN A N 1
ATOM 1352 C CA . ASN A 1 164 ? 25.456 18.990 -35.617 1.00 88.00 164 ASN A CA 1
ATOM 1353 C C . ASN A 1 164 ? 24.111 19.698 -35.387 1.00 88.00 164 ASN A C 1
ATOM 1355 O O . ASN A 1 164 ? 23.062 19.051 -35.370 1.00 88.00 164 ASN A O 1
ATOM 1359 N N . SER A 1 165 ? 24.119 21.026 -35.256 1.00 87.62 165 SER A N 1
ATOM 1360 C CA . SER A 1 165 ? 22.903 21.798 -34.958 1.00 87.62 165 SER A CA 1
ATOM 1361 C C . SER A 1 165 ? 21.785 21.603 -35.992 1.00 87.62 165 SER A C 1
ATOM 1363 O O . SER A 1 165 ? 20.618 21.548 -35.623 1.00 87.62 165 SER A O 1
ATOM 1365 N N . SER A 1 166 ? 22.118 21.451 -37.279 1.00 88.62 166 SER A N 1
ATOM 1366 C CA . SER A 1 166 ? 21.126 21.246 -38.347 1.00 88.62 166 SER A CA 1
ATOM 1367 C C . SER A 1 166 ? 20.462 19.871 -38.251 1.00 88.62 166 SER A C 1
ATOM 1369 O O . SER A 1 166 ? 19.237 19.768 -38.297 1.00 88.62 166 SER A O 1
ATOM 1371 N N . GLU A 1 167 ? 21.254 18.815 -38.055 1.00 89.62 167 GLU A N 1
ATOM 1372 C CA . GLU A 1 167 ? 20.735 17.455 -37.867 1.00 89.62 167 GLU A CA 1
ATOM 1373 C C . GLU A 1 167 ? 19.926 17.331 -36.575 1.00 89.62 167 GLU A C 1
ATOM 1375 O O . GLU A 1 167 ? 18.882 16.681 -36.561 1.00 89.62 167 GLU A O 1
ATOM 1380 N N . TYR A 1 168 ? 20.343 18.023 -35.514 1.00 90.75 168 TYR A N 1
ATOM 1381 C CA . TYR A 1 168 ? 19.587 18.075 -34.270 1.00 90.75 168 TYR A CA 1
ATOM 1382 C C . TYR A 1 168 ? 18.220 18.752 -34.454 1.00 90.75 168 TYR A C 1
ATOM 1384 O O . TYR A 1 168 ? 17.204 18.201 -34.045 1.00 90.75 168 TYR A O 1
ATOM 1392 N N . ILE A 1 169 ? 18.150 19.880 -35.170 1.00 90.06 169 ILE A N 1
ATOM 1393 C CA . ILE A 1 169 ? 16.873 20.543 -35.500 1.00 90.06 169 ILE A CA 1
ATOM 1394 C C . ILE A 1 169 ? 15.955 19.628 -36.316 1.00 90.06 169 ILE A C 1
ATOM 1396 O O . ILE A 1 169 ? 14.754 19.563 -36.052 1.00 90.06 169 ILE A O 1
ATOM 1400 N N . LYS A 1 170 ? 16.499 18.923 -37.316 1.00 91.88 170 LYS A N 1
ATOM 1401 C CA . LYS A 1 170 ? 15.721 17.959 -38.110 1.00 91.88 170 LYS A CA 1
ATOM 1402 C C . LYS A 1 170 ? 15.180 16.832 -37.234 1.00 91.88 170 LYS A C 1
ATOM 1404 O O . LYS A 1 170 ? 14.024 16.452 -37.388 1.00 91.88 170 LYS A O 1
ATOM 1409 N N . PHE A 1 171 ? 15.995 16.337 -36.306 1.00 93.44 171 PHE A N 1
ATOM 1410 C CA . PHE A 1 171 ? 15.585 15.327 -35.340 1.00 93.44 171 PHE A CA 1
ATOM 1411 C C . PHE A 1 171 ? 14.438 15.821 -34.448 1.00 93.44 171 PHE A C 1
ATOM 1413 O O . PHE A 1 171 ? 13.425 15.134 -34.356 1.00 93.44 171 PHE A O 1
ATOM 1420 N N . LEU A 1 172 ? 14.532 17.030 -33.881 1.00 92.88 172 LEU A N 1
ATOM 1421 C CA . LEU A 1 172 ? 13.454 17.602 -33.065 1.00 92.88 172 LEU A CA 1
ATOM 1422 C C . LEU A 1 172 ? 12.143 17.740 -33.847 1.00 92.88 172 LEU A C 1
ATOM 1424 O O . LEU A 1 172 ? 11.095 17.331 -33.357 1.00 92.88 172 LEU A O 1
ATOM 1428 N N . LYS A 1 173 ? 12.203 18.238 -35.088 1.00 93.62 173 LYS A N 1
ATOM 1429 C CA . LYS A 1 173 ? 11.024 18.341 -35.965 1.00 93.62 173 LYS A CA 1
ATOM 1430 C C . LYS A 1 173 ? 10.393 16.982 -36.261 1.00 93.62 173 LYS A C 1
ATOM 1432 O O . LYS A 1 173 ? 9.175 16.887 -36.355 1.00 93.62 173 LYS A O 1
ATOM 1437 N N . MET A 1 174 ? 11.207 15.939 -36.415 1.00 96.12 174 MET A N 1
ATOM 1438 C CA . MET A 1 174 ? 10.709 14.577 -36.604 1.00 96.12 174 MET A CA 1
ATOM 1439 C C . MET A 1 174 ? 9.977 14.083 -35.349 1.00 96.12 174 MET A C 1
ATOM 1441 O O . MET A 1 174 ? 8.851 13.611 -35.466 1.00 96.12 174 MET A O 1
ATOM 1445 N N . VAL A 1 175 ? 10.548 14.263 -34.152 1.00 96.62 175 VAL A N 1
ATOM 1446 C CA . VAL A 1 175 ? 9.890 13.886 -32.883 1.00 96.62 175 VAL A CA 1
ATOM 1447 C C . VAL A 1 175 ? 8.564 14.639 -32.703 1.00 96.62 175 VAL A C 1
ATOM 1449 O O . VAL A 1 175 ? 7.546 14.028 -32.376 1.00 96.62 175 VAL A O 1
ATOM 1452 N N . GLU A 1 176 ? 8.554 15.945 -32.982 1.00 95.88 176 GLU A N 1
ATOM 1453 C CA . GLU A 1 176 ? 7.351 16.784 -32.946 1.00 95.88 176 GLU A CA 1
ATOM 1454 C C . GLU A 1 176 ? 6.290 16.323 -33.951 1.00 95.88 176 GLU A C 1
ATOM 1456 O O . GLU A 1 176 ? 5.112 16.245 -33.609 1.00 95.88 176 GLU A O 1
ATOM 1461 N N . SER A 1 177 ? 6.700 15.935 -35.161 1.00 97.06 177 SER A N 1
ATOM 1462 C CA . SER A 1 177 ? 5.792 15.383 -36.169 1.00 97.06 177 SER A CA 1
ATOM 1463 C C . SER A 1 177 ? 5.193 14.034 -35.767 1.00 97.06 177 SER A C 1
ATOM 1465 O O . SER A 1 177 ? 4.092 13.720 -36.212 1.00 97.06 177 SER A O 1
ATOM 1467 N N . VAL A 1 178 ? 5.906 13.223 -34.978 1.00 98.25 178 VAL A N 1
ATOM 1468 C CA . VAL A 1 178 ? 5.431 11.899 -34.549 1.00 98.25 178 VAL A CA 1
ATOM 1469 C C . VAL A 1 178 ? 4.426 12.009 -33.404 1.00 98.25 178 VAL A C 1
ATOM 1471 O O . VAL A 1 178 ? 3.382 11.366 -33.456 1.00 98.25 178 VAL A O 1
ATOM 1474 N N . PHE A 1 179 ? 4.720 12.804 -32.372 1.00 98.12 179 PHE A N 1
ATOM 1475 C CA . PHE A 1 179 ? 3.914 12.833 -31.143 1.00 98.12 179 PHE A CA 1
ATOM 1476 C C . PHE A 1 179 ? 2.976 14.041 -31.036 1.00 98.12 179 PHE A C 1
ATOM 1478 O O . PHE A 1 179 ? 1.952 13.970 -30.351 1.00 98.12 179 PHE A O 1
ATOM 1485 N N . GLY A 1 180 ? 3.301 15.154 -31.697 1.00 96.12 180 GLY A N 1
ATOM 1486 C CA . GLY A 1 180 ? 2.502 16.376 -31.696 1.00 96.12 180 GLY A CA 1
ATOM 1487 C C . GLY A 1 180 ? 2.098 16.820 -30.289 1.00 96.12 180 GLY A C 1
ATOM 1488 O O . GLY A 1 180 ? 2.935 17.050 -29.419 1.00 96.12 180 GLY A O 1
ATOM 1489 N N . ARG A 1 181 ? 0.785 16.911 -30.049 1.00 95.56 181 ARG A N 1
ATOM 1490 C CA . ARG A 1 181 ? 0.210 17.396 -28.780 1.00 95.56 181 ARG A CA 1
ATOM 1491 C C . ARG A 1 181 ? 0.435 16.468 -27.583 1.00 95.56 181 ARG A C 1
ATOM 1493 O O . ARG A 1 181 ? 0.241 16.910 -26.458 1.00 95.56 181 ARG A O 1
ATOM 1500 N N . LYS A 1 182 ? 0.861 15.220 -27.803 1.00 98.00 182 LYS A N 1
ATOM 1501 C CA . LYS A 1 182 ? 1.191 14.284 -26.716 1.00 98.00 182 LYS A CA 1
ATOM 1502 C C . LYS A 1 182 ? 2.471 14.676 -25.975 1.00 98.00 182 LYS A C 1
ATOM 1504 O O . LYS A 1 182 ? 2.712 14.163 -24.883 1.00 98.00 182 LYS A O 1
ATOM 1509 N N . LEU A 1 183 ? 3.298 15.543 -26.560 1.00 97.56 183 LEU A N 1
ATOM 1510 C CA . LEU A 1 183 ? 4.546 16.002 -25.960 1.00 97.56 183 LEU A CA 1
ATOM 1511 C C . LEU A 1 183 ? 4.276 16.906 -24.756 1.00 97.56 183 LEU A C 1
ATOM 1513 O O . LEU A 1 183 ? 3.600 17.929 -24.855 1.00 97.56 183 LEU A O 1
ATOM 1517 N N . CYS A 1 184 ? 4.841 16.525 -23.617 1.00 95.25 184 CYS A N 1
ATOM 1518 C CA . CYS A 1 184 ? 4.743 17.263 -22.375 1.00 95.25 184 CYS A CA 1
ATOM 1519 C C . CYS A 1 184 ? 5.646 18.495 -22.415 1.00 95.25 184 CYS A C 1
ATOM 1521 O O . CYS A 1 184 ? 6.868 18.392 -22.552 1.00 95.25 184 CYS A O 1
ATOM 1523 N N . LEU A 1 185 ? 5.044 19.670 -22.250 1.00 92.31 185 LEU A N 1
ATOM 1524 C CA . LEU A 1 185 ? 5.789 20.921 -22.176 1.00 92.31 185 LEU A CA 1
ATOM 1525 C C . LEU A 1 185 ? 6.716 20.940 -20.952 1.00 92.31 185 LEU A C 1
ATOM 1527 O O . LEU A 1 185 ? 6.334 20.530 -19.855 1.00 92.31 185 LEU A O 1
ATOM 1531 N N . ARG A 1 186 ? 7.925 21.473 -21.133 1.00 85.50 186 ARG A N 1
ATOM 1532 C CA . ARG A 1 186 ? 8.919 21.688 -20.081 1.00 85.50 186 ARG A CA 1
ATOM 1533 C C . ARG A 1 186 ? 8.354 22.643 -19.032 1.00 85.50 186 ARG A C 1
ATOM 1535 O O . ARG A 1 186 ? 8.236 23.850 -19.256 1.00 85.50 186 ARG A O 1
ATOM 1542 N N . GLY A 1 187 ? 8.016 22.096 -17.869 1.00 72.06 187 GLY A N 1
ATOM 1543 C CA . GLY A 1 187 ? 7.659 22.866 -16.683 1.00 72.06 187 GLY A CA 1
ATOM 1544 C C . GLY A 1 187 ? 8.907 23.349 -15.944 1.00 72.06 187 GLY A C 1
ATOM 1545 O O . GLY A 1 187 ? 9.939 22.689 -15.960 1.00 72.06 187 GLY A O 1
ATOM 1546 N N . LYS A 1 188 ? 8.818 24.489 -15.246 1.00 66.31 188 LYS A N 1
ATOM 1547 C CA . LYS A 1 188 ? 9.906 24.955 -14.359 1.00 66.31 188 LYS A CA 1
ATOM 1548 C C . LYS A 1 188 ? 10.096 24.070 -13.118 1.00 66.31 188 LYS A C 1
ATOM 1550 O O . LYS A 1 188 ? 11.091 24.222 -12.422 1.00 66.31 188 LYS A O 1
ATOM 1555 N N . ASP A 1 189 ? 9.129 23.203 -12.821 1.00 80.94 189 ASP A N 1
ATOM 1556 C CA . ASP A 1 189 ? 9.080 22.401 -11.602 1.00 80.94 189 ASP A CA 1
ATOM 1557 C C . ASP A 1 189 ? 8.496 21.012 -11.897 1.00 80.94 189 ASP A C 1
ATOM 1559 O O . ASP A 1 189 ? 7.301 20.873 -12.172 1.00 80.94 189 ASP A O 1
ATOM 1563 N N . ILE A 1 190 ? 9.349 19.987 -11.842 1.00 84.12 190 ILE A N 1
ATOM 1564 C CA . ILE A 1 190 ? 8.974 18.594 -12.119 1.00 84.12 190 ILE A CA 1
ATOM 1565 C C . ILE A 1 190 ? 8.039 18.019 -11.054 1.00 84.12 190 ILE A C 1
ATOM 1567 O O . ILE A 1 190 ? 7.289 17.085 -11.327 1.00 84.12 190 ILE A O 1
ATOM 1571 N N . THR A 1 191 ? 8.043 18.593 -9.846 1.00 85.81 191 THR A N 1
ATOM 1572 C CA . THR A 1 191 ? 7.225 18.105 -8.729 1.00 85.81 191 THR A CA 1
ATOM 1573 C C . THR A 1 191 ? 5.732 18.323 -8.967 1.00 85.81 191 THR A C 1
ATOM 1575 O O . THR A 1 191 ? 4.902 17.706 -8.310 1.00 85.81 191 THR A O 1
ATOM 1578 N N . LYS A 1 192 ? 5.370 19.159 -9.945 1.00 86.62 192 LYS A N 1
ATOM 1579 C CA . LYS A 1 192 ? 3.977 19.430 -10.326 1.00 86.62 192 LYS A CA 1
ATOM 1580 C C . LYS A 1 192 ? 3.441 18.479 -11.393 1.00 86.62 192 LYS A C 1
ATOM 1582 O O . LYS A 1 192 ? 2.256 18.538 -11.722 1.00 86.62 192 LYS A O 1
ATOM 1587 N N . ILE A 1 193 ? 4.295 17.627 -11.956 1.00 92.31 193 ILE A N 1
ATOM 1588 C CA . ILE A 1 193 ? 3.892 16.684 -12.995 1.00 92.31 193 ILE A CA 1
ATOM 1589 C C . ILE A 1 193 ? 3.539 15.355 -12.346 1.00 92.31 193 ILE A C 1
ATOM 1591 O O . ILE A 1 193 ? 4.388 14.713 -11.734 1.00 92.31 193 ILE A O 1
ATOM 1595 N N . SER A 1 194 ? 2.282 14.951 -12.496 1.00 95.44 194 SER A N 1
ATOM 1596 C CA . SER A 1 194 ? 1.722 13.679 -12.048 1.00 95.44 194 SER A CA 1
ATOM 1597 C C . SER A 1 194 ? 1.033 12.986 -13.223 1.00 95.44 194 SER A C 1
ATOM 1599 O O . SER A 1 194 ? 0.786 13.614 -14.256 1.00 95.44 194 SER A O 1
ATOM 1601 N N . LEU A 1 195 ? 0.693 11.702 -13.077 1.00 97.19 195 LEU A N 1
ATOM 1602 C CA . LEU A 1 195 ? -0.092 10.996 -14.097 1.00 97.19 195 LEU A CA 1
ATOM 1603 C C . LEU A 1 195 ? -1.429 11.716 -14.328 1.00 97.19 195 LEU A C 1
ATOM 1605 O O . LEU A 1 195 ? -1.779 12.028 -15.463 1.00 97.19 195 LEU A O 1
ATOM 1609 N N . ALA A 1 196 ? -2.116 12.082 -13.241 1.00 96.25 196 ALA A N 1
ATOM 1610 C CA . ALA A 1 196 ? -3.396 12.779 -13.299 1.00 96.25 196 ALA A CA 1
ATOM 1611 C C . ALA A 1 196 ? -3.316 14.126 -14.044 1.00 96.25 196 ALA A C 1
ATOM 1613 O O . ALA A 1 196 ? -4.178 14.412 -14.878 1.00 96.25 196 ALA A O 1
ATOM 1614 N N . SER A 1 197 ? -2.282 14.943 -13.789 1.00 95.19 197 SER A N 1
ATOM 1615 C CA . SER A 1 197 ? -2.143 16.239 -14.470 1.00 95.19 197 SER A CA 1
ATOM 1616 C C . SER A 1 197 ? -1.786 16.085 -15.948 1.00 95.19 197 SER A C 1
ATOM 1618 O O . SER A 1 197 ? -2.293 16.835 -16.782 1.00 95.19 197 SER A O 1
ATOM 1620 N N . MET A 1 198 ? -0.982 15.079 -16.302 1.00 96.44 198 MET A N 1
ATOM 1621 C CA . MET A 1 198 ? -0.679 14.767 -17.698 1.00 96.44 198 MET A CA 1
ATOM 1622 C C . MET A 1 198 ? -1.915 14.291 -18.464 1.00 96.44 198 MET A C 1
ATOM 1624 O O . MET A 1 198 ? -2.170 14.803 -19.552 1.00 96.44 198 MET A O 1
ATOM 1628 N N . TRP A 1 199 ? -2.727 13.401 -17.886 1.00 96.75 199 TRP A N 1
ATOM 1629 C CA . TRP A 1 199 ? -3.974 12.940 -18.508 1.00 96.75 199 TRP A CA 1
ATOM 1630 C C . TRP A 1 199 ? -4.959 14.083 -18.740 1.00 96.75 199 TRP A C 1
ATOM 1632 O O . TRP A 1 199 ? -5.539 14.187 -19.818 1.00 96.75 199 TRP A O 1
ATOM 1642 N N . GLN A 1 200 ? -5.112 14.970 -17.753 1.00 95.25 200 GLN A N 1
ATOM 1643 C CA . GLN A 1 200 ? -5.991 16.134 -17.859 1.00 95.25 200 GLN A CA 1
ATOM 1644 C C . GLN A 1 200 ? -5.573 17.078 -18.997 1.00 95.25 200 GLN A C 1
ATOM 1646 O O . GLN A 1 200 ? -6.427 17.661 -19.662 1.00 95.25 200 GLN A O 1
ATOM 1651 N N . LEU A 1 201 ? -4.265 17.229 -19.219 1.00 94.19 201 LEU A N 1
ATOM 1652 C CA . LEU A 1 201 ? -3.701 18.088 -20.263 1.00 94.19 201 LEU A CA 1
ATOM 1653 C C . LEU A 1 201 ? -3.521 17.371 -21.614 1.00 94.19 201 LEU A C 1
ATOM 1655 O O . LEU A 1 201 ? -3.160 18.017 -22.595 1.00 94.19 201 LEU A O 1
ATOM 1659 N N 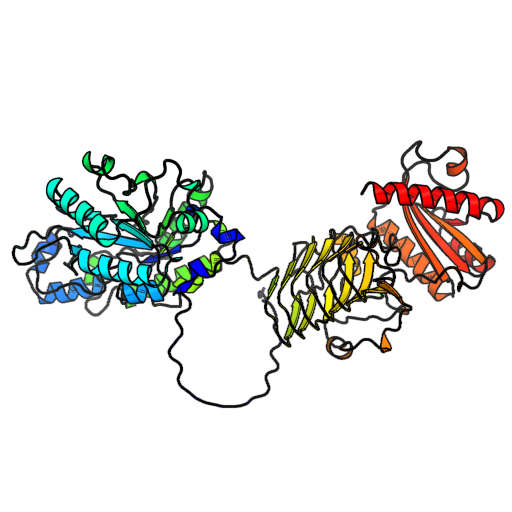. GLY A 1 202 ? -3.781 16.061 -21.682 1.00 95.38 202 GLY A N 1
ATOM 1660 C CA . GLY A 1 202 ? -3.606 15.245 -22.887 1.00 95.38 202 GLY A CA 1
ATOM 1661 C C . GLY A 1 202 ? -2.146 14.925 -23.233 1.00 95.38 202 GLY A C 1
ATOM 1662 O O . GLY A 1 202 ? -1.850 14.583 -24.378 1.00 95.38 202 GLY A O 1
ATOM 1663 N N . TYR A 1 203 ? -1.226 15.043 -22.272 1.00 97.06 203 TYR A N 1
ATOM 1664 C CA . TYR A 1 203 ? 0.177 14.678 -22.456 1.00 97.06 203 TYR A CA 1
ATOM 1665 C C . TYR A 1 203 ? 0.402 13.182 -22.223 1.00 97.06 203 TYR A C 1
ATOM 1667 O O . TYR A 1 203 ? -0.156 12.594 -21.300 1.00 97.06 203 TYR A O 1
ATOM 1675 N N . GLN A 1 204 ? 1.286 12.587 -23.024 1.00 98.12 204 GLN A N 1
ATOM 1676 C CA . GLN A 1 204 ? 1.686 11.179 -22.921 1.00 98.12 204 GLN A CA 1
ATOM 1677 C C . GLN A 1 204 ? 3.201 10.956 -23.048 1.00 98.12 204 GLN A C 1
ATOM 1679 O O . GLN A 1 204 ? 3.676 9.858 -22.778 1.00 98.12 204 GLN A O 1
ATOM 1684 N N . VAL A 1 205 ? 3.981 11.957 -23.468 1.00 98.38 205 VAL A N 1
ATOM 1685 C CA . VAL A 1 205 ? 5.408 11.779 -23.780 1.00 98.38 205 VAL A CA 1
ATOM 1686 C C . VAL A 1 205 ? 6.244 12.848 -23.097 1.00 98.38 205 VAL A C 1
ATOM 1688 O O . VAL A 1 205 ? 6.056 14.034 -23.352 1.00 98.38 205 VAL A O 1
ATOM 1691 N N . ILE A 1 206 ? 7.204 12.435 -22.275 1.00 96.81 206 ILE A N 1
ATOM 1692 C CA . ILE A 1 206 ? 8.278 13.297 -21.768 1.00 96.81 206 ILE A CA 1
ATOM 1693 C C . ILE A 1 206 ? 9.540 12.970 -22.560 1.00 96.81 206 ILE A C 1
ATOM 1695 O O . ILE A 1 206 ? 9.920 11.807 -22.662 1.00 96.81 206 ILE A O 1
ATOM 1699 N N . THR A 1 207 ? 10.196 13.982 -23.120 1.00 95.56 207 THR A N 1
ATOM 1700 C CA . THR A 1 207 ? 11.454 13.803 -23.857 1.00 95.56 207 THR A CA 1
ATOM 1701 C C . THR A 1 207 ? 12.582 14.542 -23.163 1.00 95.56 207 THR A C 1
ATOM 1703 O O . THR A 1 207 ? 12.475 15.753 -22.966 1.00 95.56 207 THR A O 1
ATOM 1706 N N . ILE A 1 208 ? 13.665 13.835 -22.861 1.00 93.88 208 ILE A N 1
ATOM 1707 C CA . ILE A 1 208 ? 14.881 14.366 -22.242 1.00 93.88 208 ILE A CA 1
ATOM 1708 C C . ILE A 1 208 ? 16.025 14.209 -23.245 1.00 93.88 208 ILE A C 1
ATOM 1710 O O . ILE A 1 208 ? 16.064 13.236 -23.999 1.00 93.88 208 ILE A O 1
ATOM 1714 N N . SER A 1 209 ? 16.930 15.183 -23.316 1.00 91.62 209 SER A N 1
ATOM 1715 C CA . SER A 1 209 ? 18.052 15.146 -24.255 1.00 91.62 209 SER A CA 1
ATOM 1716 C C . SER A 1 209 ? 19.332 15.691 -23.636 1.00 91.62 209 SER A C 1
ATOM 1718 O O . SER A 1 209 ? 19.335 16.751 -23.017 1.00 91.62 209 SER A O 1
ATOM 1720 N N . ALA A 1 210 ? 20.448 15.009 -23.897 1.00 83.88 210 ALA A N 1
ATOM 1721 C CA . ALA A 1 210 ? 21.772 15.439 -23.452 1.00 83.88 210 ALA A CA 1
ATOM 1722 C C . ALA A 1 210 ? 22.402 16.564 -24.305 1.00 83.88 210 ALA A C 1
ATOM 1724 O O . ALA A 1 210 ? 23.444 17.103 -23.938 1.00 83.88 210 ALA A O 1
ATOM 1725 N N . ALA A 1 211 ? 21.821 16.923 -25.458 1.00 75.12 211 ALA A N 1
ATOM 1726 C CA . ALA A 1 211 ? 22.363 17.988 -26.308 1.00 75.12 211 ALA A CA 1
ATOM 1727 C C . ALA A 1 211 ? 22.061 19.397 -25.769 1.00 75.12 211 ALA A C 1
ATOM 1729 O O . ALA A 1 211 ? 20.998 19.959 -26.026 1.00 75.12 211 ALA A O 1
ATOM 1730 N N . GLU A 1 212 ? 23.052 20.024 -25.139 1.00 62.09 212 GLU A N 1
ATOM 1731 C CA . GLU A 1 212 ? 23.014 21.442 -24.767 1.00 62.09 212 GLU A CA 1
ATOM 1732 C C . GLU A 1 212 ? 23.321 22.338 -25.983 1.00 62.09 212 GLU A C 1
ATOM 1734 O O . GLU A 1 212 ? 24.456 22.737 -26.236 1.00 62.09 212 GLU A O 1
ATOM 1739 N N . THR A 1 213 ? 22.298 22.650 -26.785 1.00 63.31 213 THR A N 1
ATOM 1740 C CA . THR A 1 213 ? 22.398 23.626 -27.890 1.00 63.31 213 THR A CA 1
ATOM 1741 C C . THR A 1 213 ? 21.503 24.838 -27.633 1.00 63.31 213 THR A C 1
ATOM 1743 O O . THR A 1 213 ? 20.487 24.734 -26.956 1.00 63.31 213 THR A O 1
ATOM 1746 N N . THR A 1 214 ? 21.798 26.004 -28.217 1.00 59.66 214 THR A N 1
ATOM 1747 C CA . THR A 1 214 ? 20.884 27.169 -28.152 1.00 59.66 214 THR A CA 1
ATOM 1748 C C . THR A 1 214 ? 19.498 26.854 -28.725 1.00 59.66 214 THR A C 1
ATOM 1750 O O . THR A 1 214 ? 18.490 27.405 -28.287 1.00 59.66 214 THR A O 1
ATOM 1753 N N . THR A 1 215 ? 19.418 25.913 -29.669 1.00 61.00 215 THR A N 1
ATOM 1754 C CA . THR A 1 215 ? 18.153 25.444 -30.242 1.00 61.00 215 THR A CA 1
ATOM 1755 C C . THR A 1 215 ? 17.364 24.534 -29.295 1.00 61.00 215 THR A C 1
ATOM 1757 O O . THR A 1 215 ? 16.136 24.554 -29.342 1.00 61.00 215 THR A O 1
ATOM 1760 N N . HIS A 1 216 ? 18.038 23.825 -28.380 1.00 63.03 216 HIS A N 1
ATOM 1761 C CA . HIS A 1 216 ? 17.416 23.091 -27.267 1.00 63.03 216 HIS A CA 1
ATOM 1762 C C . HIS A 1 216 ? 16.504 24.001 -26.434 1.00 63.03 216 HIS A C 1
ATOM 1764 O O . HIS A 1 216 ? 15.404 23.627 -26.047 1.00 63.03 216 HIS A O 1
ATOM 1770 N N . GLN A 1 217 ? 16.921 25.253 -26.222 1.00 63.81 217 GLN A N 1
ATOM 1771 C CA . GLN A 1 217 ? 16.148 26.228 -25.451 1.00 63.81 217 GLN A CA 1
ATOM 1772 C C . GLN A 1 217 ? 14.887 26.715 -26.181 1.00 63.81 217 GLN A C 1
ATOM 1774 O O . GLN A 1 217 ? 13.968 27.203 -25.525 1.00 63.81 217 GLN A O 1
ATOM 1779 N N . SER A 1 218 ? 14.830 26.569 -27.511 1.00 68.56 218 SER A N 1
ATOM 1780 C CA . SER A 1 218 ? 13.721 27.054 -28.345 1.00 68.56 218 SER A CA 1
ATOM 1781 C C . SER A 1 218 ? 12.540 26.079 -28.413 1.00 68.56 218 SER A C 1
ATOM 1783 O O . SER A 1 218 ? 11.411 26.516 -28.627 1.00 68.56 218 SER A O 1
ATOM 1785 N N . ALA A 1 219 ? 12.768 24.774 -28.224 1.00 82.62 219 ALA A N 1
ATOM 1786 C CA . ALA A 1 219 ? 11.695 23.784 -28.167 1.00 82.62 219 ALA A CA 1
ATOM 1787 C C . ALA A 1 219 ? 11.114 23.732 -26.746 1.00 82.62 219 ALA A C 1
ATOM 1789 O O . ALA A 1 219 ? 11.798 23.392 -25.785 1.00 82.62 219 ALA A O 1
ATOM 1790 N N . SER A 1 220 ? 9.835 24.076 -26.596 1.00 88.00 220 SER A N 1
ATOM 1791 C CA . SER A 1 220 ? 9.178 24.152 -25.285 1.00 88.00 220 SER A CA 1
ATOM 1792 C C . SER A 1 220 ? 8.889 22.790 -24.654 1.00 88.00 220 SER A C 1
ATOM 1794 O O . SER A 1 220 ? 8.550 22.751 -23.478 1.00 88.00 220 SER A O 1
ATOM 1796 N N . TRP A 1 221 ? 9.001 21.695 -25.405 1.00 92.00 221 TRP A N 1
ATOM 1797 C CA . TRP A 1 221 ? 8.647 20.337 -24.983 1.00 92.00 221 TRP A CA 1
ATOM 1798 C C . TRP A 1 221 ? 9.847 19.431 -24.692 1.00 92.00 221 TRP A C 1
ATOM 1800 O O . TRP A 1 221 ? 9.658 18.333 -24.176 1.00 92.00 221 TRP A O 1
ATOM 1810 N N . ILE A 1 222 ? 11.073 19.872 -24.992 1.00 91.00 222 ILE A N 1
ATOM 1811 C CA . ILE A 1 222 ? 12.277 19.096 -24.692 1.00 91.00 222 ILE A CA 1
ATOM 1812 C C . ILE A 1 222 ? 12.858 19.499 -23.342 1.00 91.00 222 ILE A C 1
ATOM 1814 O O . ILE A 1 222 ? 13.014 20.682 -23.033 1.00 91.00 222 ILE A O 1
ATOM 1818 N N . TRP A 1 223 ? 13.133 18.498 -22.518 1.00 90.69 223 TRP A N 1
ATOM 1819 C CA . TRP A 1 223 ? 13.596 18.666 -21.154 1.00 90.69 223 TRP A CA 1
ATOM 1820 C C . TRP A 1 223 ? 15.118 18.587 -21.103 1.00 90.69 223 TRP A C 1
ATOM 1822 O O . TRP A 1 223 ? 15.733 17.750 -21.766 1.00 90.69 223 TRP A O 1
ATOM 1832 N N . ASP A 1 224 ? 15.718 19.473 -20.312 1.00 86.25 224 ASP A N 1
ATOM 1833 C CA . ASP A 1 224 ? 17.166 19.539 -20.132 1.00 86.25 224 ASP A CA 1
ATOM 1834 C C . ASP A 1 224 ? 17.669 18.361 -19.286 1.00 86.25 224 ASP A C 1
ATOM 1836 O O . ASP A 1 224 ? 16.970 17.875 -18.395 1.00 86.25 224 ASP A O 1
ATOM 1840 N N . SER A 1 225 ? 18.910 17.932 -19.521 1.00 86.25 225 SER A N 1
ATOM 1841 C CA . SER A 1 225 ? 19.572 16.851 -18.770 1.00 86.25 225 SER A CA 1
ATOM 1842 C C . SER A 1 225 ? 19.611 17.092 -17.255 1.00 86.25 225 SER A C 1
ATOM 1844 O O . SER A 1 225 ? 19.689 16.144 -16.484 1.00 86.25 225 SER A O 1
ATOM 1846 N N . SER A 1 226 ? 19.477 18.343 -16.804 1.00 86.69 226 SER A N 1
ATOM 1847 C CA . SER A 1 226 ? 19.390 18.704 -15.384 1.00 86.69 226 SER A CA 1
ATOM 1848 C C . SER A 1 226 ? 18.153 18.152 -14.665 1.00 86.69 226 SER A C 1
ATOM 1850 O O . SER A 1 226 ? 18.139 18.117 -13.436 1.00 86.69 226 SER A O 1
ATOM 1852 N N . CYS A 1 227 ? 17.120 17.714 -15.394 1.00 89.19 227 CYS A N 1
ATOM 1853 C CA . CYS A 1 227 ? 15.915 17.132 -14.802 1.00 89.19 227 CYS A CA 1
ATOM 1854 C C . CYS A 1 227 ? 16.051 15.644 -14.445 1.00 89.19 227 CYS A C 1
ATOM 1856 O O . CYS A 1 227 ? 15.120 15.091 -13.858 1.00 89.19 227 CYS A O 1
ATOM 1858 N N . ILE A 1 228 ? 17.170 14.999 -14.791 1.00 92.25 228 ILE A N 1
ATOM 1859 C CA . ILE A 1 228 ? 17.403 13.572 -14.570 1.00 92.25 228 ILE A CA 1
ATOM 1860 C C . ILE A 1 228 ? 18.818 13.312 -14.051 1.00 92.25 228 ILE A C 1
ATOM 1862 O O . ILE A 1 228 ? 19.795 13.896 -14.507 1.00 92.25 228 ILE A O 1
ATOM 1866 N N . ILE A 1 229 ? 18.938 12.409 -13.084 1.00 93.38 229 ILE A N 1
ATOM 1867 C CA . ILE A 1 229 ? 20.215 11.934 -12.559 1.00 93.38 229 ILE A CA 1
ATOM 1868 C C . ILE A 1 229 ? 20.294 10.434 -12.814 1.00 93.38 229 ILE A C 1
ATOM 1870 O O . ILE A 1 229 ? 19.433 9.675 -12.374 1.00 93.38 229 ILE A O 1
ATOM 1874 N N . SER A 1 230 ? 21.350 10.007 -13.506 1.00 93.62 230 SER A N 1
ATOM 1875 C CA . SER A 1 230 ? 21.574 8.607 -13.872 1.00 93.62 230 SER A CA 1
ATOM 1876 C C . SER A 1 230 ? 23.005 8.183 -13.509 1.00 93.62 230 SER A C 1
ATOM 1878 O O . SER A 1 230 ? 23.893 8.192 -14.363 1.00 93.62 230 SER A O 1
ATOM 1880 N N . PRO A 1 231 ? 23.288 7.859 -12.229 1.00 92.62 231 PRO A N 1
ATOM 1881 C CA . PRO A 1 231 ? 24.628 7.483 -11.788 1.00 92.62 231 PRO A CA 1
ATOM 1882 C C . PRO A 1 231 ? 25.040 6.130 -12.374 1.00 92.62 231 PRO A C 1
ATOM 1884 O O . PRO A 1 231 ? 24.337 5.134 -12.209 1.00 92.62 231 PRO A O 1
ATOM 1887 N N . TYR A 1 232 ? 26.208 6.081 -13.012 1.00 90.38 232 TYR A N 1
ATOM 1888 C CA . TYR A 1 232 ? 26.735 4.865 -13.626 1.00 90.38 232 TYR A CA 1
ATOM 1889 C C . TYR A 1 232 ? 27.877 4.277 -12.792 1.00 90.38 232 TYR A C 1
ATOM 1891 O O . TYR A 1 232 ? 28.911 4.919 -12.601 1.00 90.38 232 TYR A O 1
ATOM 1899 N N . ALA A 1 233 ? 27.699 3.045 -12.306 1.00 88.75 233 ALA A N 1
ATOM 1900 C CA . ALA A 1 233 ? 28.655 2.392 -11.408 1.00 88.75 233 ALA A CA 1
ATOM 1901 C C . ALA A 1 233 ? 30.000 2.073 -12.085 1.00 88.75 233 ALA A C 1
ATOM 1903 O O . ALA A 1 233 ? 31.039 2.099 -11.428 1.00 88.75 233 ALA A O 1
ATOM 1904 N N . ASN A 1 234 ? 29.985 1.779 -13.390 1.00 88.81 234 ASN A N 1
ATOM 1905 C CA . ASN A 1 234 ? 31.162 1.392 -14.173 1.00 88.81 234 ASN A CA 1
ATOM 1906 C C . ASN A 1 234 ? 31.962 0.218 -13.555 1.00 88.81 234 ASN A C 1
ATOM 1908 O O . ASN A 1 234 ? 33.187 0.284 -13.409 1.00 88.81 234 ASN A O 1
ATOM 1912 N N . VAL A 1 235 ? 31.268 -0.850 -13.143 1.00 87.69 235 VAL A N 1
ATOM 1913 C CA . VAL A 1 235 ? 31.861 -2.029 -12.486 1.00 87.69 235 VAL A CA 1
ATOM 1914 C C . VAL A 1 235 ? 31.460 -3.333 -13.171 1.00 87.69 235 VAL A C 1
ATOM 1916 O O . VAL A 1 235 ? 30.338 -3.489 -13.638 1.00 87.69 235 VAL A O 1
ATOM 1919 N N . ASP A 1 236 ? 32.372 -4.302 -13.157 1.00 85.06 236 ASP A N 1
ATOM 1920 C CA . ASP A 1 236 ? 32.202 -5.665 -13.688 1.00 85.06 236 ASP A CA 1
ATOM 1921 C C . ASP A 1 236 ? 31.753 -6.681 -12.614 1.00 85.06 236 ASP A C 1
ATOM 1923 O O . ASP A 1 236 ? 31.573 -7.868 -12.888 1.00 85.06 236 ASP A O 1
ATOM 1927 N N . ARG A 1 237 ? 31.551 -6.220 -11.372 1.00 86.69 237 ARG A N 1
ATOM 1928 C CA . ARG A 1 237 ? 31.279 -7.048 -10.191 1.00 86.69 237 ARG A CA 1
ATOM 1929 C C . ARG A 1 237 ? 29.950 -6.712 -9.525 1.00 86.69 237 ARG A C 1
ATOM 1931 O O . ARG A 1 237 ? 29.699 -5.566 -9.163 1.00 86.69 237 ARG A O 1
ATOM 1938 N N . SER A 1 238 ? 29.139 -7.744 -9.278 1.00 88.12 238 SER A N 1
ATOM 1939 C CA . SER A 1 238 ? 27.791 -7.576 -8.719 1.00 88.12 238 SER A CA 1
ATOM 1940 C C . SER A 1 238 ? 27.779 -7.041 -7.287 1.00 88.12 238 SER A C 1
ATOM 1942 O O . SER A 1 238 ? 26.898 -6.277 -6.936 1.00 88.12 238 SER A O 1
ATOM 1944 N N . ASP A 1 239 ? 28.710 -7.430 -6.422 1.00 89.19 239 ASP A N 1
ATOM 1945 C CA . ASP A 1 239 ? 28.782 -6.932 -5.043 1.00 89.19 239 ASP A CA 1
ATOM 1946 C C . ASP A 1 239 ? 29.025 -5.420 -5.002 1.00 89.19 239 ASP A C 1
ATOM 1948 O O . ASP A 1 239 ? 28.258 -4.696 -4.372 1.00 89.19 239 ASP A O 1
ATOM 1952 N N . LYS A 1 240 ? 29.999 -4.944 -5.783 1.00 92.44 240 LYS A N 1
ATOM 1953 C CA . LYS A 1 240 ? 30.310 -3.514 -5.904 1.00 92.44 240 LYS A CA 1
ATOM 1954 C C . LYS A 1 240 ? 29.178 -2.714 -6.542 1.00 92.44 240 LYS A C 1
ATOM 1956 O O . LYS A 1 240 ? 28.968 -1.564 -6.173 1.00 92.44 240 LYS A O 1
ATOM 1961 N N . LEU A 1 241 ? 28.462 -3.314 -7.497 1.00 94.25 241 LEU A N 1
ATOM 1962 C CA . LEU A 1 241 ? 27.303 -2.683 -8.122 1.00 94.25 241 LEU A CA 1
ATOM 1963 C C . LEU A 1 241 ? 26.223 -2.392 -7.077 1.00 94.25 241 LEU A C 1
ATOM 1965 O O . LEU A 1 241 ? 25.821 -1.246 -6.939 1.00 94.25 241 LEU A O 1
ATOM 1969 N N . PHE A 1 242 ? 25.784 -3.394 -6.313 1.00 94.62 242 PHE A N 1
ATOM 1970 C CA . PHE A 1 242 ? 24.695 -3.197 -5.348 1.00 94.62 242 PHE A CA 1
ATOM 1971 C C . PHE A 1 242 ? 25.096 -2.318 -4.157 1.00 94.62 242 PHE A C 1
ATOM 1973 O O . PHE A 1 242 ? 24.260 -1.566 -3.669 1.00 94.62 242 PHE A O 1
ATOM 1980 N N . GLU A 1 243 ? 26.370 -2.326 -3.751 1.00 94.12 243 GLU A N 1
ATOM 1981 C CA . GLU A 1 243 ? 26.901 -1.348 -2.788 1.00 94.12 243 GLU A CA 1
ATOM 1982 C C . GLU A 1 243 ? 26.805 0.090 -3.332 1.00 94.12 243 GLU A C 1
ATOM 1984 O O . GLU A 1 243 ? 26.373 1.007 -2.634 1.00 94.12 243 GLU A O 1
ATOM 1989 N N . PHE A 1 244 ? 27.156 0.294 -4.606 1.00 95.88 244 PHE A N 1
ATOM 1990 C CA . PHE A 1 244 ? 27.027 1.591 -5.268 1.00 95.88 244 PHE A CA 1
ATOM 1991 C C . PHE A 1 244 ? 25.562 2.028 -5.423 1.00 95.88 244 PHE A C 1
ATOM 1993 O O . PHE A 1 244 ? 25.251 3.197 -5.185 1.00 95.88 244 PHE A O 1
ATOM 2000 N N . LEU A 1 245 ? 24.666 1.114 -5.814 1.00 95.44 245 LEU A N 1
ATOM 2001 C CA . LEU A 1 245 ? 23.241 1.407 -5.989 1.00 95.44 245 LEU A CA 1
ATOM 2002 C C . LEU A 1 245 ? 22.575 1.783 -4.663 1.00 95.44 245 LEU A C 1
ATOM 2004 O O . LEU A 1 245 ? 21.882 2.793 -4.622 1.00 95.44 245 LEU A O 1
ATOM 2008 N N . ASP A 1 246 ? 22.828 1.038 -3.581 1.00 94.38 246 ASP A N 1
ATOM 2009 C CA . ASP A 1 246 ? 22.288 1.358 -2.252 1.00 94.38 246 ASP A CA 1
ATOM 2010 C C . ASP A 1 246 ? 22.741 2.750 -1.790 1.00 94.38 246 ASP A C 1
ATOM 2012 O O . ASP A 1 246 ? 21.908 3.593 -1.452 1.00 94.38 246 ASP A O 1
ATOM 2016 N N . ARG A 1 247 ? 24.046 3.041 -1.898 1.00 94.88 247 ARG A N 1
ATOM 2017 C CA . ARG A 1 247 ? 24.599 4.350 -1.533 1.00 94.88 247 ARG A CA 1
ATOM 2018 C C . ARG A 1 247 ? 23.980 5.482 -2.350 1.00 94.88 247 ARG A C 1
ATOM 2020 O O . ARG A 1 247 ? 23.461 6.435 -1.783 1.00 94.88 247 ARG A O 1
ATOM 2027 N N . THR A 1 248 ? 24.014 5.384 -3.679 1.00 93.88 248 THR A N 1
ATOM 2028 C CA . THR A 1 248 ? 23.534 6.470 -4.555 1.00 93.88 248 THR A CA 1
ATOM 2029 C C . THR A 1 248 ? 22.031 6.705 -4.438 1.00 93.88 248 THR A C 1
ATOM 2031 O O . THR A 1 248 ? 21.597 7.857 -4.467 1.00 93.88 248 THR A O 1
ATOM 2034 N N . LEU A 1 249 ? 21.244 5.642 -4.254 1.00 93.44 249 LEU A N 1
ATOM 2035 C CA . LEU A 1 249 ? 19.807 5.738 -4.028 1.00 93.44 249 LEU A CA 1
ATOM 2036 C C . LEU A 1 249 ? 19.498 6.433 -2.696 1.00 93.44 249 LEU A C 1
ATOM 2038 O O . LEU A 1 249 ? 18.671 7.344 -2.662 1.00 93.44 249 LEU A O 1
ATOM 2042 N N . ARG A 1 250 ? 20.171 6.042 -1.605 1.00 92.75 250 ARG A N 1
ATOM 2043 C CA . ARG A 1 250 ? 19.983 6.666 -0.285 1.00 92.75 250 ARG A CA 1
ATOM 2044 C C . ARG A 1 250 ? 20.444 8.120 -0.277 1.00 92.75 250 ARG A C 1
ATOM 2046 O O . ARG A 1 250 ? 19.698 8.970 0.197 1.00 92.75 250 ARG A O 1
ATOM 2053 N N . ASP A 1 251 ? 21.608 8.417 -0.849 1.00 90.19 251 ASP A N 1
ATOM 2054 C CA . ASP A 1 251 ? 22.159 9.776 -0.914 1.00 90.19 251 ASP A CA 1
ATOM 2055 C C . ASP A 1 251 ? 21.229 10.723 -1.681 1.00 90.19 251 ASP A C 1
ATOM 2057 O O . ASP A 1 251 ? 20.914 11.814 -1.203 1.00 90.19 251 ASP A O 1
ATOM 2061 N N . HIS A 1 252 ? 20.712 10.293 -2.838 1.00 84.19 252 HIS A N 1
ATOM 2062 C CA . HIS A 1 252 ? 19.769 11.099 -3.613 1.00 84.19 252 HIS A CA 1
ATOM 2063 C C . HIS A 1 252 ? 18.478 11.400 -2.834 1.00 84.19 252 HIS A C 1
ATOM 2065 O O . HIS A 1 252 ? 17.908 12.485 -2.965 1.00 84.19 252 HIS A O 1
ATOM 2071 N N . ARG A 1 253 ? 18.022 10.467 -1.990 1.00 85.69 253 ARG A N 1
ATOM 2072 C CA . ARG A 1 253 ? 16.793 10.623 -1.201 1.00 85.69 253 ARG A CA 1
ATOM 2073 C C . ARG A 1 253 ? 16.950 11.453 0.072 1.00 85.69 253 ARG A C 1
ATOM 2075 O O . ARG A 1 253 ? 15.935 11.758 0.692 1.00 85.69 253 ARG A O 1
ATOM 2082 N N . GLN A 1 254 ? 18.161 11.896 0.415 1.00 83.38 254 GLN A N 1
ATOM 2083 C CA . GLN A 1 254 ? 18.372 12.890 1.478 1.00 83.38 254 GLN A CA 1
ATOM 2084 C C . GLN A 1 254 ? 17.959 14.314 1.050 1.00 83.38 254 GLN A C 1
ATOM 2086 O O . GLN A 1 254 ? 17.721 15.165 1.906 1.00 83.38 254 GLN A O 1
ATOM 2091 N N . GLY A 1 255 ? 17.870 14.586 -0.259 1.00 74.94 255 GLY A N 1
ATOM 2092 C CA . GLY A 1 255 ? 17.488 15.886 -0.824 1.00 74.94 255 GLY A CA 1
ATOM 2093 C C . GLY A 1 255 ? 16.025 15.974 -1.298 1.00 74.94 255 GLY A C 1
ATOM 2094 O O . GLY A 1 255 ? 15.287 14.986 -1.273 1.00 74.94 255 GLY A O 1
ATOM 2095 N N . PRO A 1 256 ? 15.571 17.158 -1.756 1.00 75.94 256 PRO A N 1
ATOM 2096 C CA . PRO A 1 256 ? 14.235 17.322 -2.326 1.00 75.94 256 PRO A CA 1
ATOM 2097 C C . PRO A 1 256 ? 14.067 16.482 -3.603 1.00 75.94 256 PRO A C 1
ATOM 2099 O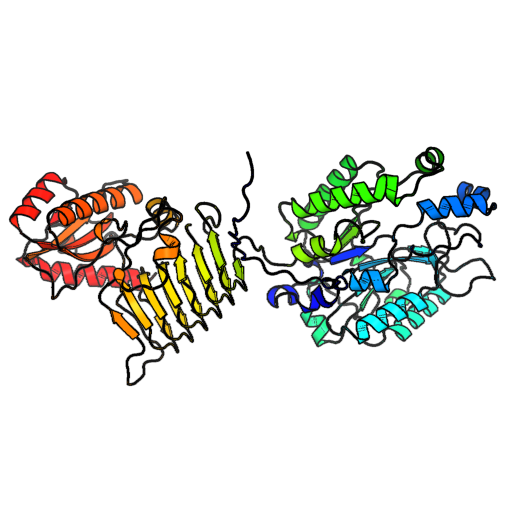 O . PRO A 1 256 ? 14.947 16.450 -4.459 1.00 75.94 256 PRO A O 1
ATOM 2102 N N . ARG A 1 257 ? 12.906 15.830 -3.759 1.00 81.19 257 ARG A N 1
ATOM 2103 C CA . ARG A 1 257 ? 12.566 14.998 -4.929 1.00 81.19 257 ARG A CA 1
ATOM 2104 C C . ARG A 1 257 ? 12.207 15.871 -6.136 1.00 81.19 257 ARG A C 1
ATOM 2106 O O . ARG A 1 257 ? 11.041 15.964 -6.494 1.00 81.19 257 ARG A O 1
ATOM 2113 N N . ASN A 1 258 ? 13.182 16.553 -6.724 1.00 87.62 258 ASN A N 1
ATOM 2114 C CA . ASN A 1 258 ? 12.969 17.541 -7.789 1.00 87.62 258 ASN A CA 1
ATOM 2115 C C . ASN A 1 258 ? 13.607 17.165 -9.137 1.00 87.62 258 ASN A C 1
ATOM 2117 O O . ASN A 1 258 ? 13.663 18.005 -10.032 1.00 87.62 258 ASN A O 1
ATOM 2121 N N . VAL A 1 259 ? 14.062 15.922 -9.287 1.00 91.38 259 VAL A N 1
ATOM 2122 C CA . VAL A 1 259 ? 14.622 15.364 -10.524 1.00 91.38 259 VAL A CA 1
ATOM 2123 C C . VAL A 1 259 ? 14.228 13.892 -10.642 1.00 91.38 259 VAL A C 1
ATOM 2125 O O . VAL A 1 259 ? 13.992 13.225 -9.631 1.00 91.38 259 VAL A O 1
ATOM 2128 N N . PHE A 1 260 ? 14.151 13.381 -11.868 1.00 94.56 260 PHE A N 1
ATOM 2129 C CA . PHE A 1 260 ? 14.094 11.946 -12.119 1.00 94.56 260 PHE A CA 1
ATOM 2130 C C . PHE A 1 260 ? 15.395 11.289 -11.655 1.00 94.56 260 PHE A C 1
ATOM 2132 O O . PHE A 1 260 ? 16.477 11.852 -11.817 1.00 94.56 260 PHE A O 1
ATOM 2139 N N . PHE A 1 261 ? 15.297 10.087 -11.096 1.00 95.81 261 PHE A N 1
ATOM 2140 C CA . PHE A 1 261 ? 16.461 9.339 -10.632 1.00 95.81 261 PHE A CA 1
ATOM 2141 C C . PHE A 1 261 ? 16.447 7.936 -11.218 1.00 95.81 261 PHE A C 1
ATOM 2143 O O . PHE A 1 261 ? 15.489 7.186 -11.022 1.00 95.81 261 PHE A O 1
ATOM 2150 N N . VAL A 1 262 ? 17.516 7.591 -11.928 1.00 97.12 262 VAL A N 1
ATOM 2151 C CA . VAL A 1 262 ? 17.663 6.314 -12.619 1.00 97.12 262 VAL A CA 1
ATOM 2152 C C . VAL A 1 262 ? 18.607 5.419 -11.832 1.00 97.12 262 VAL A C 1
ATOM 2154 O O . VAL A 1 262 ? 19.795 5.698 -11.686 1.00 97.12 262 VAL A O 1
ATOM 2157 N N . THR A 1 263 ? 18.072 4.302 -11.354 1.00 97.06 263 THR A N 1
ATOM 2158 C CA . THR A 1 263 ? 18.842 3.219 -10.744 1.00 97.06 263 THR A CA 1
ATOM 2159 C C . THR A 1 263 ? 19.273 2.249 -11.840 1.00 97.06 263 THR A C 1
ATOM 2161 O O . THR A 1 263 ? 18.443 1.535 -12.407 1.00 97.06 263 THR A O 1
ATOM 2164 N N . GLN A 1 264 ? 20.569 2.235 -12.157 1.00 95.25 264 GLN A N 1
ATOM 2165 C CA . GLN A 1 264 ? 21.127 1.447 -13.259 1.00 95.25 264 GLN A CA 1
ATOM 2166 C C . GLN A 1 264 ? 21.685 0.102 -12.776 1.00 95.25 264 GLN A C 1
ATOM 2168 O O . GLN A 1 264 ? 22.871 -0.015 -12.467 1.00 95.25 264 GLN A O 1
ATOM 2173 N N . ALA A 1 265 ? 20.848 -0.936 -12.721 1.00 92.38 265 ALA A N 1
ATOM 2174 C CA . ALA A 1 265 ? 21.263 -2.276 -12.297 1.00 92.38 265 ALA A CA 1
ATOM 2175 C C . ALA A 1 265 ? 21.917 -3.071 -13.445 1.00 92.38 265 ALA A C 1
ATOM 2177 O O . ALA A 1 265 ? 21.457 -4.141 -13.842 1.00 92.38 265 ALA A O 1
ATOM 2178 N N . ILE A 1 266 ? 23.013 -2.522 -13.973 1.00 91.12 266 ILE A N 1
ATOM 2179 C CA . ILE A 1 266 ? 23.761 -3.037 -15.126 1.00 91.12 266 ILE A CA 1
ATOM 2180 C C . ILE A 1 266 ? 25.243 -3.228 -14.780 1.00 91.12 266 ILE A C 1
ATOM 2182 O O . ILE A 1 266 ? 25.829 -2.449 -14.026 1.00 91.12 266 ILE A O 1
ATOM 2186 N N . LEU A 1 267 ? 25.862 -4.271 -15.340 1.00 87.62 267 LEU A N 1
ATOM 2187 C CA . LEU A 1 267 ? 27.296 -4.539 -15.200 1.00 87.62 267 LEU A CA 1
ATOM 2188 C C . LEU A 1 267 ? 28.052 -4.078 -16.442 1.00 87.62 267 LEU A C 1
ATOM 2190 O O . LEU A 1 267 ? 27.641 -4.336 -17.571 1.00 87.62 267 LEU A O 1
ATOM 2194 N N . THR A 1 268 ? 29.212 -3.468 -16.233 1.00 82.81 268 THR A N 1
ATOM 2195 C CA . THR A 1 268 ? 30.098 -3.042 -17.311 1.00 82.81 268 THR A CA 1
ATOM 2196 C C . THR A 1 268 ? 31.030 -4.174 -17.705 1.00 82.81 268 THR A C 1
ATOM 2198 O O . THR A 1 268 ? 31.854 -4.613 -16.905 1.00 82.81 268 THR A O 1
ATOM 2201 N N . ILE A 1 269 ? 30.950 -4.616 -18.957 1.00 77.69 269 ILE A N 1
ATOM 2202 C CA . ILE A 1 269 ? 31.864 -5.622 -19.502 1.00 77.69 269 ILE A CA 1
ATOM 2203 C C . ILE A 1 269 ? 33.065 -4.941 -20.153 1.00 77.69 269 ILE A C 1
ATOM 2205 O O . ILE A 1 269 ? 32.909 -3.999 -20.930 1.00 77.69 269 ILE A O 1
ATOM 2209 N N . LYS A 1 270 ? 34.277 -5.432 -19.869 1.00 76.75 270 LYS A N 1
ATOM 2210 C CA . LYS A 1 270 ? 35.504 -4.947 -20.510 1.00 76.75 270 LYS A CA 1
ATOM 2211 C C . LYS A 1 270 ? 35.878 -5.825 -21.701 1.00 76.75 270 LYS A C 1
ATOM 2213 O O . LYS A 1 270 ? 35.552 -7.007 -21.774 1.00 76.75 270 LYS A O 1
ATOM 2218 N N . TRP A 1 271 ? 36.665 -5.268 -22.621 1.00 67.06 271 TRP A N 1
ATOM 2219 C CA . TRP A 1 271 ? 37.100 -5.980 -23.829 1.00 67.06 271 TRP A CA 1
ATOM 2220 C C . TRP A 1 271 ? 37.871 -7.278 -23.573 1.00 67.06 271 TRP A C 1
ATOM 2222 O O . TRP A 1 271 ? 37.761 -8.219 -24.360 1.00 67.06 271 TRP A O 1
ATOM 2232 N N . PHE A 1 272 ? 38.620 -7.354 -22.472 1.00 66.12 272 PHE A N 1
ATOM 2233 C CA . PHE A 1 272 ? 39.303 -8.588 -22.082 1.00 66.12 272 PHE A CA 1
ATOM 2234 C C . PHE A 1 272 ? 38.320 -9.704 -21.702 1.00 66.12 272 PHE A C 1
ATOM 2236 O O . PHE A 1 272 ? 38.537 -10.848 -22.093 1.00 66.12 272 PHE A O 1
ATOM 2243 N N . ASP A 1 273 ? 37.212 -9.383 -21.031 1.00 69.31 273 ASP A N 1
ATOM 2244 C CA . ASP A 1 273 ? 36.190 -10.366 -20.646 1.00 69.31 273 ASP A CA 1
ATOM 2245 C C . ASP A 1 273 ? 35.493 -10.957 -21.876 1.00 69.31 273 ASP A C 1
ATOM 2247 O O . ASP A 1 273 ? 35.217 -12.156 -21.936 1.00 69.31 273 ASP A O 1
ATOM 2251 N N . ILE A 1 274 ? 35.277 -10.120 -22.894 1.00 71.69 274 ILE A N 1
ATOM 2252 C CA . ILE A 1 274 ? 34.712 -10.531 -24.179 1.00 71.69 274 ILE A CA 1
ATOM 2253 C C . ILE A 1 274 ? 35.653 -11.536 -24.869 1.00 71.69 274 ILE A C 1
ATOM 2255 O O . ILE A 1 274 ? 35.214 -12.601 -25.304 1.00 71.69 274 ILE A O 1
ATOM 2259 N N . LEU A 1 275 ? 36.958 -11.240 -24.932 1.00 69.06 275 LEU A N 1
ATOM 2260 C CA . LEU A 1 275 ? 37.951 -12.101 -25.590 1.00 69.06 275 LEU A CA 1
ATOM 2261 C C . LEU A 1 275 ? 38.100 -13.472 -24.908 1.00 69.06 275 LEU A C 1
ATOM 2263 O O . LEU A 1 275 ? 38.279 -14.480 -25.590 1.00 69.06 275 LEU A O 1
ATOM 2267 N N . MET A 1 276 ? 37.985 -13.523 -23.580 1.00 68.19 276 MET A N 1
ATOM 2268 C CA . MET A 1 276 ? 38.082 -14.767 -22.807 1.00 68.19 276 MET A CA 1
ATOM 2269 C C . MET A 1 276 ? 36.854 -15.682 -22.959 1.00 68.19 276 MET A C 1
ATOM 2271 O O . MET A 1 276 ? 36.903 -16.851 -22.567 1.00 68.19 276 MET A O 1
ATOM 2275 N N . HIS A 1 277 ? 35.759 -15.191 -23.552 1.00 73.00 277 HIS A N 1
ATOM 2276 C CA . HIS A 1 277 ? 34.494 -15.920 -23.680 1.00 73.00 277 HIS A CA 1
ATOM 2277 C C . HIS A 1 277 ? 33.917 -15.893 -25.110 1.00 73.00 277 HIS A C 1
ATOM 2279 O O . HIS A 1 277 ? 32.776 -15.479 -25.322 1.00 73.00 277 HIS A O 1
ATOM 2285 N N . PRO A 1 278 ? 34.639 -16.412 -26.120 1.00 69.25 278 PRO A N 1
ATOM 2286 C CA . PRO A 1 278 ? 34.291 -16.242 -27.536 1.00 69.25 278 PRO A CA 1
ATOM 2287 C C . PRO A 1 278 ? 32.956 -16.885 -27.966 1.00 69.25 278 PRO A C 1
ATOM 2289 O O . PRO A 1 278 ? 32.398 -16.528 -29.006 1.00 69.25 278 PRO A O 1
ATOM 2292 N N . PHE A 1 279 ? 32.421 -17.820 -27.175 1.00 75.00 279 PHE A N 1
ATOM 2293 C CA . PHE A 1 279 ? 31.165 -18.524 -27.457 1.00 75.00 279 PHE A CA 1
ATOM 2294 C C . PHE A 1 279 ? 29.971 -18.053 -26.608 1.00 75.00 279 PHE A C 1
ATOM 2296 O O . PHE A 1 279 ? 28.875 -18.561 -26.813 1.00 75.00 279 PHE A O 1
ATOM 2303 N N . SER A 1 280 ? 30.164 -17.085 -25.704 1.00 78.81 280 SER A N 1
ATOM 2304 C CA . SER A 1 280 ? 29.121 -16.568 -24.804 1.00 78.81 280 SER A CA 1
ATOM 2305 C C . SER A 1 280 ? 28.403 -15.337 -25.381 1.00 78.81 280 SER A C 1
ATOM 2307 O O . SER A 1 280 ? 28.814 -14.771 -26.399 1.00 78.81 280 SER A O 1
ATOM 2309 N N . THR A 1 281 ? 27.332 -14.912 -24.708 1.00 78.19 281 THR A N 1
ATOM 2310 C CA . THR A 1 281 ? 26.644 -13.624 -24.909 1.00 78.19 281 THR A CA 1
ATOM 2311 C C . THR A 1 281 ? 26.714 -12.753 -23.646 1.00 78.19 281 THR A C 1
ATOM 2313 O O . THR A 1 281 ? 27.022 -13.268 -22.564 1.00 78.19 281 THR A O 1
ATOM 2316 N N . LEU A 1 282 ? 26.408 -11.451 -23.774 1.00 76.12 282 LEU A N 1
ATOM 2317 C CA . LEU A 1 282 ? 26.223 -10.540 -22.626 1.00 76.12 282 LEU A CA 1
ATOM 2318 C C . LEU A 1 282 ? 25.152 -11.082 -21.663 1.00 76.12 282 LEU A C 1
ATOM 2320 O O . LEU A 1 282 ? 25.343 -11.097 -20.444 1.00 76.12 282 LEU A O 1
ATOM 2324 N N . GLU A 1 283 ? 24.057 -11.568 -22.248 1.00 79.12 283 GLU A N 1
ATOM 2325 C CA . GLU A 1 283 ? 22.896 -12.124 -21.559 1.00 79.12 283 GLU A CA 1
ATOM 2326 C C . GLU A 1 283 ? 23.286 -13.258 -20.606 1.00 79.12 283 GLU A C 1
ATOM 2328 O O . GLU A 1 283 ? 23.172 -13.121 -19.389 1.00 79.12 283 GLU A O 1
ATOM 2333 N N . GLU A 1 284 ? 23.819 -14.351 -21.155 1.00 77.50 284 GLU A N 1
ATOM 2334 C CA . GLU A 1 284 ? 24.101 -15.588 -20.415 1.00 77.50 284 GLU A CA 1
ATOM 2335 C C . GLU A 1 284 ? 25.201 -15.418 -19.361 1.00 77.50 284 GLU A C 1
ATOM 2337 O O . GLU A 1 284 ? 25.222 -16.128 -18.352 1.00 77.50 284 GLU A O 1
ATOM 2342 N N . ARG A 1 285 ? 26.143 -14.493 -19.586 1.00 78.12 285 ARG A N 1
ATOM 2343 C CA . ARG A 1 285 ? 27.321 -14.357 -18.726 1.00 78.12 285 ARG A CA 1
ATOM 2344 C C . ARG A 1 285 ? 27.074 -13.463 -17.521 1.00 78.12 285 ARG A C 1
ATOM 2346 O O . ARG A 1 285 ? 27.458 -13.837 -16.410 1.00 78.12 285 ARG A O 1
ATOM 2353 N N . CYS A 1 286 ? 26.486 -12.293 -17.757 1.00 79.56 286 CYS A N 1
ATOM 2354 C CA . CYS A 1 286 ? 26.450 -11.212 -16.775 1.00 79.56 286 CYS A CA 1
ATOM 2355 C C . CYS A 1 286 ? 25.033 -10.705 -16.536 1.00 79.56 286 CYS A C 1
ATOM 2357 O O . CYS A 1 286 ? 24.612 -10.625 -15.383 1.00 79.56 286 CYS A O 1
ATOM 2359 N N . ALA A 1 287 ? 24.309 -10.372 -17.605 1.00 82.19 287 ALA A N 1
ATOM 2360 C CA . ALA A 1 287 ? 23.087 -9.595 -17.474 1.00 82.19 287 ALA A CA 1
ATOM 2361 C C . ALA A 1 287 ? 21.976 -10.362 -16.754 1.00 82.19 287 ALA A C 1
ATOM 2363 O O . ALA A 1 287 ? 21.393 -9.802 -15.834 1.00 82.19 287 ALA A O 1
ATOM 2364 N N . LEU A 1 288 ? 21.752 -11.650 -17.064 1.00 86.56 288 LEU A N 1
ATOM 2365 C CA . LEU A 1 288 ? 20.698 -12.415 -16.388 1.00 86.56 288 LEU A CA 1
ATOM 2366 C C . LEU A 1 288 ? 20.922 -12.448 -14.877 1.00 86.56 288 LEU A C 1
ATOM 2368 O O . LEU A 1 288 ? 20.079 -11.952 -14.141 1.00 86.56 288 LEU A O 1
ATOM 2372 N N . LYS A 1 289 ? 22.100 -12.900 -14.424 1.00 86.81 289 LYS A N 1
ATOM 2373 C CA . LYS A 1 289 ? 22.470 -12.954 -12.995 1.00 86.81 289 LYS A CA 1
ATOM 2374 C C . LYS A 1 289 ? 22.389 -11.591 -12.304 1.00 86.81 289 LYS A C 1
ATOM 2376 O O . LYS A 1 289 ? 22.039 -11.519 -11.127 1.00 86.81 289 LYS A O 1
ATOM 2381 N N . CYS A 1 290 ? 22.747 -10.519 -13.014 1.00 89.31 290 CYS A N 1
ATOM 2382 C CA . CYS A 1 290 ? 22.612 -9.156 -12.509 1.00 89.31 290 CYS A CA 1
ATOM 2383 C C . CYS A 1 290 ? 21.138 -8.804 -12.289 1.00 89.31 290 CYS A C 1
ATOM 2385 O O . CYS A 1 290 ? 20.787 -8.370 -11.195 1.00 89.31 290 CYS A O 1
ATOM 2387 N N . THR A 1 291 ? 20.279 -9.074 -13.275 1.00 89.00 291 THR A N 1
ATOM 2388 C CA . THR A 1 291 ? 18.831 -8.847 -13.203 1.00 89.00 291 THR A CA 1
ATOM 2389 C C . THR A 1 291 ? 18.171 -9.696 -12.110 1.00 89.00 291 THR A C 1
ATOM 2391 O O . THR A 1 291 ? 17.353 -9.168 -11.362 1.00 89.00 291 THR A O 1
ATOM 2394 N N . GLU A 1 292 ? 18.558 -10.967 -11.921 1.00 89.31 292 GLU A N 1
ATOM 2395 C CA . GLU A 1 292 ? 18.037 -11.790 -10.807 1.00 89.31 292 GLU A CA 1
ATOM 2396 C C . GLU A 1 292 ? 18.379 -11.166 -9.449 1.00 89.31 292 GLU A C 1
ATOM 2398 O O . GLU A 1 292 ? 17.522 -11.034 -8.572 1.00 89.31 292 GLU A O 1
ATOM 2403 N N . LYS A 1 293 ? 19.635 -10.733 -9.280 1.00 91.00 293 LYS A N 1
ATOM 2404 C CA . LYS A 1 293 ? 20.083 -10.076 -8.050 1.00 91.00 293 LYS A CA 1
ATOM 2405 C C . LYS A 1 293 ? 19.424 -8.709 -7.867 1.00 91.00 293 LYS A C 1
ATOM 2407 O O . LYS A 1 293 ? 19.128 -8.347 -6.734 1.00 91.00 293 LYS A O 1
ATOM 2412 N N . ALA A 1 294 ? 19.151 -7.984 -8.952 1.00 92.19 294 ALA A N 1
ATOM 2413 C CA . ALA A 1 294 ? 18.436 -6.714 -8.919 1.00 92.19 294 ALA A CA 1
ATOM 2414 C C . ALA A 1 294 ? 17.005 -6.900 -8.427 1.00 92.19 294 ALA A C 1
ATOM 2416 O O . ALA A 1 294 ? 16.598 -6.212 -7.500 1.00 92.1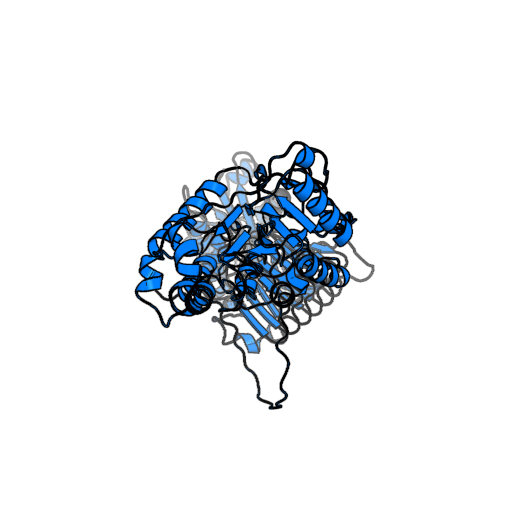9 294 ALA A O 1
ATOM 2417 N N . ILE A 1 295 ? 16.280 -7.881 -8.966 1.00 89.75 295 ILE A N 1
ATOM 2418 C CA . ILE A 1 295 ? 14.929 -8.232 -8.515 1.00 89.75 295 ILE A CA 1
ATOM 2419 C C . ILE A 1 295 ? 14.938 -8.624 -7.035 1.00 89.75 295 ILE A C 1
ATOM 2421 O O . ILE A 1 295 ? 14.141 -8.106 -6.252 1.00 89.75 295 ILE A O 1
ATOM 2425 N N . SER A 1 296 ? 15.874 -9.484 -6.620 1.00 89.69 296 SER A N 1
ATOM 2426 C CA . SER A 1 296 ? 16.011 -9.847 -5.207 1.00 89.69 296 SER A CA 1
ATOM 2427 C C . SER A 1 296 ? 16.290 -8.624 -4.332 1.00 89.69 296 SER A C 1
ATOM 2429 O O . SER A 1 296 ? 15.661 -8.476 -3.294 1.00 89.69 296 SER A O 1
ATOM 2431 N N . TRP A 1 297 ? 17.198 -7.736 -4.739 1.00 92.81 297 TRP A N 1
ATOM 2432 C CA . TRP A 1 297 ? 17.527 -6.534 -3.977 1.00 92.81 297 TRP A CA 1
ATOM 2433 C C . TRP A 1 297 ? 16.328 -5.587 -3.865 1.00 92.81 297 TRP A C 1
ATOM 2435 O O . TRP A 1 297 ? 15.989 -5.192 -2.754 1.00 92.81 297 TRP A O 1
ATOM 2445 N N . ILE A 1 298 ? 15.641 -5.310 -4.978 1.00 91.81 298 ILE A N 1
ATOM 2446 C CA . ILE A 1 298 ? 14.452 -4.450 -5.041 1.00 91.81 298 ILE A CA 1
ATOM 2447 C C . ILE A 1 298 ? 13.343 -4.972 -4.120 1.00 91.81 298 ILE A C 1
ATOM 2449 O O . ILE A 1 298 ? 12.782 -4.208 -3.342 1.00 91.81 298 ILE A O 1
ATOM 2453 N N . THR A 1 299 ? 13.045 -6.273 -4.178 1.00 85.38 299 THR A N 1
ATOM 2454 C CA . THR A 1 299 ? 11.976 -6.892 -3.368 1.00 85.38 299 THR A CA 1
ATOM 2455 C C . THR A 1 299 ? 12.282 -6.916 -1.870 1.00 85.38 299 THR A C 1
ATOM 2457 O O . THR A 1 299 ? 11.357 -6.914 -1.061 1.00 85.38 299 THR A O 1
ATOM 2460 N N . THR A 1 300 ? 13.561 -6.931 -1.485 1.00 86.50 300 THR A N 1
ATOM 2461 C CA . THR A 1 300 ? 13.991 -6.938 -0.074 1.00 86.50 300 THR A CA 1
ATOM 2462 C C . THR A 1 300 ? 14.404 -5.567 0.461 1.00 86.50 300 THR A C 1
ATOM 2464 O O . THR A 1 300 ? 14.831 -5.476 1.611 1.00 86.50 300 THR A O 1
ATOM 2467 N N . PHE A 1 301 ? 14.325 -4.517 -0.357 1.00 88.56 301 PHE A N 1
ATOM 2468 C CA . PHE A 1 301 ? 14.733 -3.175 0.038 1.00 88.56 301 PHE A CA 1
ATOM 2469 C C . PHE A 1 301 ? 13.775 -2.612 1.097 1.00 88.56 301 PHE A C 1
ATOM 2471 O O . PHE A 1 301 ? 12.557 -2.704 0.960 1.00 88.56 301 PHE A O 1
ATOM 2478 N N . ASP A 1 302 ? 14.332 -2.032 2.157 1.00 82.81 302 ASP A N 1
ATOM 2479 C CA . ASP A 1 302 ? 13.611 -1.532 3.332 1.00 82.81 302 ASP A CA 1
ATOM 2480 C C . ASP A 1 302 ? 12.722 -0.319 3.022 1.00 82.81 302 ASP A C 1
ATOM 2482 O O . ASP A 1 302 ? 11.662 -0.165 3.623 1.00 82.81 302 ASP A O 1
ATOM 2486 N N . GLU A 1 303 ? 13.113 0.501 2.043 1.00 85.06 303 GLU A N 1
ATOM 2487 C CA . GLU A 1 303 ? 12.443 1.763 1.711 1.00 85.06 303 GLU A CA 1
ATOM 2488 C C . GLU A 1 303 ? 11.996 1.818 0.235 1.00 85.06 303 GLU A C 1
ATOM 2490 O O . GLU A 1 303 ? 12.543 2.588 -0.561 1.00 85.06 303 GLU A O 1
ATOM 2495 N N . PRO A 1 304 ? 10.992 1.029 -0.198 1.00 85.38 304 PRO A N 1
ATOM 2496 C CA . PRO A 1 304 ? 10.610 0.912 -1.614 1.00 85.38 304 PRO A CA 1
ATOM 2497 C C . PRO A 1 304 ? 10.202 2.252 -2.253 1.00 85.38 304 PRO A C 1
ATOM 2499 O O . PRO A 1 304 ? 10.380 2.456 -3.454 1.00 85.38 304 PRO A O 1
ATOM 2502 N N . SER A 1 305 ? 9.740 3.214 -1.444 1.00 87.44 305 SER A N 1
ATOM 2503 C CA . SER A 1 305 ? 9.397 4.575 -1.883 1.00 87.44 305 SER A CA 1
ATOM 2504 C C . SER A 1 305 ? 10.596 5.412 -2.364 1.00 87.44 305 SER A C 1
ATOM 2506 O O . SER A 1 305 ? 10.410 6.523 -2.876 1.00 87.44 305 SER A O 1
ATOM 2508 N N . HIS A 1 306 ? 11.822 4.914 -2.163 1.00 91.31 306 HIS A N 1
ATOM 2509 C CA . HIS A 1 306 ? 13.053 5.532 -2.641 1.00 91.31 306 HIS A CA 1
ATOM 2510 C C . HIS A 1 306 ? 13.282 5.286 -4.127 1.00 91.31 306 HIS A C 1
ATOM 2512 O O . HIS A 1 306 ? 13.983 6.072 -4.759 1.00 91.31 306 HIS A O 1
ATOM 2518 N N . PHE A 1 307 ? 12.695 4.261 -4.732 1.00 94.50 307 PHE A N 1
ATOM 2519 C CA . PHE A 1 307 ? 12.884 4.039 -6.159 1.00 94.50 307 PHE A CA 1
ATOM 2520 C C . PHE A 1 307 ? 12.161 5.091 -7.004 1.00 94.50 307 PHE A C 1
ATOM 2522 O O . PHE A 1 307 ? 11.164 5.685 -6.593 1.00 94.50 307 PHE A O 1
ATOM 2529 N N . ASN A 1 308 ? 12.718 5.369 -8.181 1.00 95.75 308 ASN A N 1
ATOM 2530 C CA . ASN A 1 308 ? 12.034 6.090 -9.245 1.00 95.75 308 ASN A CA 1
ATOM 2531 C C . ASN A 1 308 ? 12.169 5.278 -10.534 1.00 95.75 308 ASN A C 1
ATOM 2533 O O . ASN A 1 308 ? 11.533 4.240 -10.655 1.00 95.75 308 ASN A O 1
ATOM 2537 N N . ILE A 1 309 ? 13.040 5.647 -11.463 1.00 97.94 309 ILE A N 1
ATOM 2538 C CA . ILE A 1 309 ? 13.270 4.831 -12.654 1.00 97.94 309 ILE A CA 1
ATOM 2539 C C . ILE A 1 309 ? 14.266 3.721 -12.309 1.00 97.94 309 ILE A C 1
ATOM 2541 O O . ILE A 1 309 ? 15.302 3.975 -11.695 1.00 97.94 309 ILE A O 1
ATOM 2545 N N . ILE A 1 310 ? 13.973 2.489 -12.719 1.00 97.88 310 ILE A N 1
ATOM 2546 C CA . ILE A 1 310 ? 14.893 1.354 -12.579 1.00 97.88 310 ILE A CA 1
ATOM 2547 C C . ILE A 1 310 ? 15.120 0.761 -13.962 1.00 97.88 310 ILE A C 1
ATOM 2549 O O . ILE A 1 310 ? 14.154 0.412 -14.641 1.00 97.88 310 ILE A O 1
ATOM 2553 N N . ILE A 1 311 ? 16.383 0.623 -14.369 1.00 96.94 311 ILE A N 1
ATOM 2554 C CA . ILE A 1 311 ? 16.746 -0.002 -15.644 1.00 96.94 311 ILE A CA 1
ATOM 2555 C C . ILE A 1 311 ? 17.585 -1.261 -15.444 1.00 96.94 311 ILE A C 1
ATOM 2557 O O . ILE A 1 311 ? 18.430 -1.329 -14.550 1.00 96.94 311 ILE A O 1
ATOM 2561 N N . CYS A 1 312 ? 17.346 -2.248 -16.305 1.00 94.00 312 CYS A N 1
ATOM 2562 C CA . CYS A 1 312 ? 18.112 -3.488 -16.417 1.00 94.00 312 CYS A CA 1
ATOM 2563 C C . CYS A 1 312 ? 18.326 -3.851 -17.895 1.00 94.00 312 CYS A C 1
ATOM 2565 O O . CYS A 1 312 ? 17.588 -3.411 -18.788 1.00 94.00 312 CYS A O 1
ATOM 2567 N N . ASP A 1 313 ? 19.304 -4.719 -18.137 1.00 91.50 313 ASP A N 1
ATOM 2568 C CA . ASP A 1 313 ? 19.420 -5.461 -19.390 1.00 91.50 313 ASP A CA 1
ATOM 2569 C C . ASP A 1 313 ? 18.436 -6.649 -19.386 1.00 91.50 313 ASP A C 1
ATOM 2571 O O . ASP A 1 313 ? 18.187 -7.269 -18.349 1.00 91.50 313 ASP A O 1
ATOM 2575 N N . PHE A 1 314 ? 17.890 -6.980 -20.558 1.00 89.88 314 PHE A N 1
ATOM 2576 C CA . PHE A 1 314 ? 16.970 -8.101 -20.798 1.00 89.88 314 PHE A CA 1
ATOM 2577 C C . PHE A 1 314 ? 15.743 -8.112 -19.876 1.00 89.88 314 PHE A C 1
ATOM 2579 O O . PHE A 1 314 ? 15.506 -9.056 -19.120 1.00 89.88 314 PHE A O 1
ATOM 2586 N N . ILE A 1 315 ? 14.899 -7.083 -20.006 1.00 88.06 315 ILE A N 1
ATOM 2587 C CA . ILE A 1 315 ? 13.688 -6.879 -19.181 1.00 88.06 315 ILE A CA 1
ATOM 2588 C C . ILE A 1 315 ? 12.653 -8.017 -19.254 1.00 88.06 315 ILE A C 1
ATOM 2590 O O . ILE A 1 315 ? 11.715 -8.057 -18.466 1.00 88.06 315 ILE A O 1
ATOM 2594 N N . ASN A 1 316 ? 12.813 -8.955 -20.191 1.00 84.12 316 ASN A N 1
ATOM 2595 C CA . ASN A 1 316 ? 11.976 -10.145 -20.334 1.00 84.12 316 ASN A CA 1
ATOM 2596 C C . ASN A 1 316 ? 12.283 -11.261 -19.317 1.00 84.12 316 ASN A C 1
ATOM 2598 O O . ASN A 1 316 ? 11.690 -12.335 -19.409 1.00 84.12 316 ASN A O 1
ATOM 2602 N N . HIS A 1 317 ? 13.246 -11.062 -18.417 1.00 78.12 317 HIS A N 1
ATOM 2603 C CA . HIS A 1 317 ? 13.676 -12.063 -17.447 1.00 78.12 317 HIS A CA 1
ATOM 2604 C C . HIS A 1 317 ? 13.018 -11.854 -16.072 1.00 78.12 317 HIS A C 1
ATOM 2606 O O . HIS A 1 317 ? 12.938 -10.722 -15.599 1.00 78.12 317 HIS A O 1
ATOM 2612 N N . LEU A 1 318 ? 12.583 -12.951 -15.428 1.00 73.19 318 LEU A N 1
ATOM 2613 C CA . LEU A 1 318 ? 12.032 -13.001 -14.054 1.00 73.19 318 LEU A CA 1
ATOM 2614 C C . LEU A 1 318 ? 10.970 -11.940 -13.723 1.00 73.19 318 LEU A C 1
ATOM 2616 O O . LEU A 1 318 ? 10.834 -11.526 -12.577 1.00 73.19 318 LEU A O 1
ATOM 2620 N N . ASP A 1 319 ? 10.210 -11.513 -14.727 1.00 81.31 319 ASP A N 1
ATOM 2621 C CA . ASP A 1 319 ? 9.096 -10.588 -14.540 1.00 81.31 319 ASP A CA 1
ATOM 2622 C C . ASP A 1 319 ? 9.487 -9.227 -13.922 1.00 81.31 319 ASP A C 1
ATOM 2624 O O . ASP A 1 319 ? 8.747 -8.614 -13.151 1.00 81.31 319 ASP A O 1
ATOM 2628 N N . PHE A 1 320 ? 10.679 -8.739 -14.285 1.00 90.56 320 PHE A N 1
ATOM 2629 C CA . PHE A 1 320 ? 11.251 -7.473 -13.814 1.00 90.56 320 PHE A CA 1
ATOM 2630 C C . PHE A 1 320 ? 10.248 -6.308 -13.797 1.00 90.56 320 PHE A C 1
ATOM 2632 O O . PHE A 1 320 ? 10.161 -5.580 -12.809 1.00 90.56 320 PHE A O 1
ATOM 2639 N N . CYS A 1 321 ? 9.477 -6.132 -14.876 1.00 92.44 321 CYS A N 1
ATOM 2640 C CA . CYS A 1 321 ? 8.547 -5.009 -14.987 1.00 92.44 321 CYS A CA 1
ATOM 2641 C C . CYS A 1 321 ? 7.463 -5.058 -13.903 1.00 92.44 321 CYS A C 1
ATOM 2643 O O . CYS A 1 321 ? 7.228 -4.043 -13.252 1.00 92.44 321 CYS A O 1
ATOM 2645 N N . ASN A 1 322 ? 6.859 -6.223 -13.653 1.00 88.56 322 ASN A N 1
ATOM 2646 C CA . ASN A 1 322 ? 5.838 -6.375 -12.615 1.00 88.56 322 ASN A CA 1
ATOM 2647 C C . ASN A 1 322 ? 6.403 -6.135 -11.213 1.00 88.56 322 ASN A C 1
ATOM 2649 O O . ASN A 1 322 ? 5.746 -5.488 -10.397 1.00 88.56 322 ASN A O 1
ATOM 2653 N N . VAL A 1 323 ? 7.638 -6.574 -10.949 1.00 89.38 323 VAL A N 1
ATOM 2654 C CA . VAL A 1 323 ? 8.319 -6.299 -9.673 1.00 89.38 323 VAL A CA 1
ATOM 2655 C C . VAL A 1 323 ? 8.439 -4.793 -9.439 1.00 89.38 323 VAL A C 1
ATOM 2657 O O . VAL A 1 323 ? 8.043 -4.311 -8.380 1.00 89.38 323 VAL A O 1
ATOM 2660 N N . VAL A 1 324 ? 8.916 -4.032 -10.428 1.00 93.75 324 VAL A N 1
ATOM 2661 C CA . VAL A 1 324 ? 9.030 -2.568 -10.307 1.00 93.75 324 VAL A CA 1
ATOM 2662 C C . VAL A 1 324 ? 7.658 -1.901 -10.177 1.00 93.75 324 VAL A C 1
ATOM 2664 O O . VAL A 1 324 ? 7.491 -1.017 -9.341 1.00 93.75 324 VAL A O 1
ATOM 2667 N N . ILE A 1 325 ? 6.663 -2.337 -10.958 1.00 92.38 325 ILE A N 1
ATOM 2668 C CA . ILE A 1 325 ? 5.294 -1.798 -10.908 1.00 92.38 325 ILE A CA 1
ATOM 2669 C C . ILE A 1 325 ? 4.689 -1.993 -9.511 1.00 92.38 325 ILE A C 1
ATOM 2671 O O . ILE A 1 325 ? 4.081 -1.059 -8.985 1.00 92.38 325 ILE A O 1
ATOM 2675 N N . SER A 1 326 ? 4.912 -3.155 -8.885 1.00 86.38 326 SER A N 1
ATOM 2676 C CA . SER A 1 326 ? 4.372 -3.490 -7.560 1.00 86.38 326 SER A CA 1
ATOM 2677 C C . SER A 1 326 ? 4.821 -2.533 -6.448 1.00 86.38 326 SER A C 1
ATOM 2679 O O . SER A 1 326 ? 4.075 -2.325 -5.496 1.00 86.38 326 SER A O 1
ATOM 2681 N N . LEU A 1 327 ? 5.968 -1.857 -6.599 1.00 89.00 327 LEU A N 1
ATOM 2682 C CA . LEU A 1 327 ? 6.451 -0.843 -5.649 1.00 89.00 327 LEU A CA 1
ATOM 2683 C C . LEU A 1 327 ? 5.550 0.402 -5.574 1.00 89.00 327 LEU A C 1
ATOM 2685 O O . LEU A 1 327 ? 5.613 1.150 -4.599 1.00 89.00 327 LEU A O 1
ATOM 2689 N N . ASN A 1 328 ? 4.728 0.646 -6.600 1.00 89.31 328 ASN A N 1
ATOM 2690 C CA . ASN A 1 328 ? 3.747 1.734 -6.605 1.00 89.31 328 ASN A CA 1
ATOM 2691 C C . ASN A 1 328 ? 2.449 1.362 -5.896 1.00 89.31 328 ASN A C 1
ATOM 2693 O O . ASN A 1 328 ? 1.671 2.251 -5.542 1.00 89.31 328 ASN A O 1
ATOM 2697 N N . MET A 1 329 ? 2.193 0.066 -5.719 1.00 75.19 329 MET A N 1
ATOM 2698 C CA . MET A 1 329 ? 1.014 -0.389 -5.008 1.00 75.19 329 MET A CA 1
ATOM 2699 C C . MET A 1 329 ? 1.256 -0.146 -3.521 1.00 75.19 329 MET A C 1
ATOM 2701 O O . MET A 1 329 ? 2.339 -0.445 -3.009 1.00 75.19 329 MET A O 1
ATOM 2705 N N . PRO A 1 330 ? 0.281 0.418 -2.792 1.00 63.91 330 PRO A N 1
ATOM 2706 C CA . PRO A 1 330 ? 0.457 0.573 -1.362 1.00 63.91 330 PRO A CA 1
ATOM 2707 C C . PRO A 1 330 ? 0.667 -0.833 -0.756 1.00 63.91 330 PRO A C 1
ATOM 2709 O O . PRO A 1 330 ? 0.252 -1.836 -1.332 1.00 63.91 330 PRO A O 1
ATOM 2712 N N . SER A 1 331 ? 1.313 -0.972 0.401 1.00 61.31 331 SER A N 1
ATOM 2713 C CA . SER A 1 331 ? 1.701 -2.303 0.906 1.00 61.31 331 SER A CA 1
ATOM 2714 C C . SER A 1 331 ? 0.486 -3.225 1.120 1.00 61.31 331 SER A C 1
ATOM 2716 O O . SER A 1 331 ? -0.378 -2.900 1.934 1.00 61.31 331 SER A O 1
ATOM 2718 N N . GLU A 1 332 ? 0.401 -4.370 0.429 1.00 64.19 332 GLU A N 1
ATOM 2719 C CA . GLU A 1 332 ? -0.629 -5.406 0.680 1.00 64.19 332 GLU A CA 1
ATOM 2720 C C . GLU A 1 332 ? -0.601 -5.925 2.125 1.00 64.19 332 GLU A C 1
ATOM 2722 O O . GLU A 1 332 ? -1.538 -6.555 2.610 1.00 64.19 332 GLU A O 1
ATOM 2727 N N . LYS A 1 333 ? 0.473 -5.622 2.861 1.00 71.62 333 LYS A N 1
ATOM 2728 C CA . LYS A 1 333 ? 0.637 -5.993 4.262 1.00 71.62 333 LYS A CA 1
ATOM 2729 C C . LYS A 1 333 ? -0.528 -5.529 5.142 1.00 71.62 333 LYS A C 1
ATOM 2731 O O . LYS A 1 333 ? -0.890 -6.274 6.054 1.00 71.62 333 LYS A O 1
ATOM 2736 N N . TYR A 1 334 ? -1.112 -4.365 4.854 1.00 85.75 334 TYR A N 1
ATOM 2737 C CA . TYR A 1 334 ? -2.115 -3.706 5.699 1.00 85.75 334 TYR A CA 1
ATOM 2738 C C . TYR A 1 334 ? -3.479 -3.540 5.023 1.00 85.75 334 TYR A C 1
ATOM 2740 O O . TYR A 1 334 ? -4.229 -2.612 5.334 1.00 85.75 334 TYR A O 1
ATOM 2748 N N . ARG A 1 335 ? -3.807 -4.418 4.070 1.00 89.00 335 ARG A N 1
ATOM 2749 C CA . ARG A 1 335 ? -5.154 -4.456 3.511 1.00 89.00 335 ARG A CA 1
ATOM 2750 C C . ARG A 1 335 ? -5.604 -5.846 3.096 1.00 89.00 335 ARG A C 1
ATOM 2752 O O . ARG A 1 335 ? -4.782 -6.700 2.784 1.00 89.00 335 ARG A O 1
ATOM 2759 N N . PHE A 1 336 ? -6.915 -6.016 3.030 1.00 92.38 336 PHE A N 1
ATOM 2760 C CA . PHE A 1 336 ? -7.579 -7.116 2.348 1.00 92.38 336 PHE A CA 1
ATOM 2761 C C . PHE A 1 336 ? -8.536 -6.537 1.318 1.00 92.38 336 PHE A C 1
ATOM 2763 O O . PHE A 1 336 ? -9.391 -5.725 1.660 1.00 92.38 336 PHE A O 1
ATOM 2770 N N . VAL A 1 337 ? -8.349 -6.909 0.056 1.00 89.50 337 VAL A N 1
ATOM 2771 C CA . VAL A 1 337 ? -9.084 -6.323 -1.064 1.00 89.50 337 VAL A CA 1
ATOM 2772 C C . VAL A 1 337 ? -9.546 -7.434 -1.994 1.00 89.50 337 VAL A C 1
ATOM 2774 O O . VAL A 1 337 ? -8.780 -8.358 -2.251 1.00 89.50 337 VAL A O 1
ATOM 2777 N N . ASP A 1 338 ? -10.786 -7.337 -2.474 1.00 88.31 338 ASP A N 1
ATOM 2778 C CA . ASP A 1 338 ? -11.372 -8.237 -3.480 1.00 88.31 338 ASP A CA 1
ATOM 2779 C C . ASP A 1 338 ? -11.413 -9.731 -3.074 1.00 88.31 338 ASP A C 1
ATOM 2781 O O . ASP A 1 338 ? -11.503 -10.613 -3.928 1.00 88.31 338 ASP A O 1
ATOM 2785 N N . LEU A 1 339 ? -11.402 -10.039 -1.769 1.00 87.88 339 LEU A N 1
ATOM 2786 C CA . LEU A 1 339 ? -11.528 -11.418 -1.278 1.00 87.88 339 LEU A CA 1
ATOM 2787 C C . LEU A 1 339 ? -12.937 -11.957 -1.528 1.00 87.88 339 LEU A C 1
ATOM 2789 O O . LEU A 1 339 ? -13.909 -11.328 -1.099 1.00 87.88 339 LEU A O 1
ATOM 2793 N N . CYS A 1 340 ? -13.067 -13.150 -2.107 1.00 92.81 340 CYS A N 1
ATOM 2794 C CA . CYS A 1 340 ? -14.365 -13.772 -2.367 1.00 92.81 340 CYS A CA 1
ATOM 2795 C C . CYS A 1 340 ? -14.401 -15.229 -1.894 1.00 92.81 340 CYS A C 1
ATOM 2797 O O . CYS A 1 340 ? -13.704 -16.060 -2.462 1.00 92.81 340 CYS A O 1
ATOM 2799 N N . ASP A 1 341 ? -15.260 -15.537 -0.916 1.00 90.75 341 ASP A N 1
ATOM 2800 C CA . ASP A 1 341 ? -15.369 -16.876 -0.302 1.00 90.75 341 ASP A CA 1
ATOM 2801 C C . ASP A 1 341 ? -14.045 -17.363 0.327 1.00 90.75 341 ASP A C 1
ATOM 2803 O O . ASP A 1 341 ? -13.660 -18.527 0.236 1.00 90.75 341 ASP A O 1
ATOM 2807 N N . GLU A 1 342 ? -13.319 -16.444 0.975 1.00 87.19 342 GLU A N 1
ATOM 2808 C CA . GLU A 1 342 ? -12.014 -16.720 1.586 1.00 87.19 342 GLU A CA 1
ATOM 2809 C C . GLU A 1 342 ? -12.009 -16.501 3.103 1.00 87.19 342 GLU A C 1
ATOM 2811 O O . GLU A 1 342 ? -12.802 -15.732 3.653 1.00 87.19 342 GLU A O 1
ATOM 2816 N N . ILE A 1 343 ? -11.060 -17.146 3.789 1.00 89.62 343 ILE A N 1
ATOM 2817 C CA . ILE A 1 343 ? -10.726 -16.868 5.190 1.00 89.62 343 ILE A CA 1
ATOM 2818 C C . ILE A 1 343 ? -9.367 -16.166 5.226 1.00 89.62 343 ILE A C 1
ATOM 2820 O O . ILE A 1 343 ? -8.346 -16.770 4.896 1.00 89.62 343 ILE A O 1
ATOM 2824 N N . ALA A 1 344 ? -9.347 -14.905 5.655 1.00 90.06 344 ALA A N 1
ATOM 2825 C CA . ALA A 1 344 ? -8.143 -14.082 5.717 1.00 90.06 344 ALA A CA 1
ATOM 2826 C C . ALA A 1 344 ? -7.833 -13.648 7.153 1.00 90.06 344 ALA A C 1
ATOM 2828 O O . ALA A 1 344 ? -8.714 -13.191 7.883 1.00 90.06 344 ALA A O 1
ATOM 2829 N N . ILE A 1 345 ? -6.568 -13.796 7.562 1.00 91.31 345 ILE A N 1
ATOM 2830 C CA . ILE A 1 345 ? -6.151 -13.643 8.962 1.00 91.31 345 ILE A CA 1
ATOM 2831 C C . ILE A 1 345 ? -4.895 -12.772 9.074 1.00 91.31 345 ILE A C 1
ATOM 2833 O O . ILE A 1 345 ? -3.916 -12.952 8.345 1.00 91.31 345 ILE A O 1
ATOM 2837 N N . LYS A 1 346 ? -4.903 -11.851 10.040 1.00 90.12 346 LYS A N 1
ATOM 2838 C CA . LYS A 1 346 ? -3.722 -11.161 10.569 1.00 90.12 346 LYS A CA 1
ATOM 2839 C C . LYS A 1 346 ? -3.618 -11.429 12.070 1.00 90.12 346 LYS A C 1
ATOM 2841 O O . LYS A 1 346 ? -4.343 -10.821 12.847 1.00 90.12 346 LYS A O 1
ATOM 2846 N N . SER A 1 347 ? -2.740 -12.351 12.449 1.00 90.25 347 SER A N 1
ATOM 2847 C CA . SER A 1 347 ? -2.421 -12.679 13.845 1.00 90.25 347 SER A CA 1
ATOM 2848 C C . SER A 1 347 ? -1.555 -11.603 14.534 1.00 90.25 347 SER A C 1
ATOM 2850 O O . SER A 1 347 ? -1.139 -10.631 13.897 1.00 90.25 347 SER A O 1
ATOM 2852 N N . ASP A 1 348 ? -1.275 -11.795 15.829 1.00 89.81 348 ASP A N 1
ATOM 2853 C CA . ASP A 1 348 ? -0.414 -10.928 16.656 1.00 89.81 348 ASP A CA 1
ATOM 2854 C C . ASP A 1 348 ? 0.899 -10.546 15.944 1.00 89.81 348 ASP A C 1
ATOM 2856 O O . ASP A 1 348 ? 1.608 -11.390 15.391 1.00 89.81 348 ASP A O 1
ATOM 2860 N N . GLY A 1 349 ? 1.216 -9.250 15.945 1.00 82.88 349 GLY A N 1
ATOM 2861 C CA . GLY A 1 349 ? 2.423 -8.674 15.354 1.00 82.88 349 GLY A CA 1
ATOM 2862 C C . GLY A 1 349 ? 2.378 -8.451 13.839 1.00 82.88 349 GLY A C 1
ATOM 2863 O O . GLY A 1 349 ? 3.283 -7.807 13.301 1.00 82.88 349 GLY A O 1
ATOM 2864 N N . HIS A 1 350 ? 1.354 -8.933 13.125 1.00 83.75 350 HIS A N 1
ATOM 2865 C CA . HIS A 1 350 ? 1.245 -8.709 11.680 1.00 83.75 350 HIS A CA 1
ATOM 2866 C C . HIS A 1 350 ? 0.799 -7.286 11.315 1.00 83.75 350 HIS A C 1
ATOM 2868 O O . HIS A 1 350 ? 1.163 -6.806 10.236 1.00 83.75 350 HIS A O 1
ATOM 2874 N N . ILE A 1 351 ? 0.028 -6.619 12.182 1.00 89.56 351 ILE A N 1
ATOM 2875 C CA . ILE A 1 351 ? -0.458 -5.245 11.971 1.00 89.56 351 ILE A CA 1
ATOM 2876 C C . ILE A 1 351 ? 0.342 -4.269 12.834 1.00 89.56 351 ILE A C 1
ATOM 2878 O O . ILE A 1 351 ? 0.781 -3.236 12.337 1.00 89.56 351 ILE A O 1
ATOM 2882 N N . ALA A 1 352 ? 0.581 -4.629 14.095 1.00 90.31 352 ALA A N 1
ATOM 2883 C CA . ALA A 1 352 ? 1.410 -3.902 15.048 1.00 90.31 352 ALA A CA 1
ATOM 2884 C C . ALA A 1 352 ? 1.026 -2.419 15.233 1.00 90.31 352 ALA A C 1
ATOM 2886 O O . ALA A 1 352 ? 1.894 -1.552 15.298 1.00 90.31 352 ALA A O 1
ATOM 2887 N N . GLY A 1 353 ? -0.275 -2.127 15.322 1.00 87.94 353 GLY A N 1
ATOM 2888 C CA . GLY A 1 353 ? -0.771 -0.777 15.589 1.00 87.94 353 GLY A CA 1
ATOM 2889 C C . GLY A 1 353 ? -0.899 0.119 14.358 1.00 87.94 353 GLY A C 1
ATOM 2890 O O . GLY A 1 353 ? -1.216 1.292 14.517 1.00 87.94 353 GLY A O 1
ATOM 2891 N N . GLU A 1 354 ? -0.706 -0.407 13.149 1.00 89.38 354 GLU A N 1
ATOM 2892 C CA . GLU A 1 354 ? -0.937 0.329 11.904 1.00 89.38 354 GLU A CA 1
ATOM 2893 C C . GLU A 1 354 ? -2.429 0.424 11.537 1.00 89.38 354 GLU A C 1
ATOM 2895 O O . GLU A 1 354 ? -3.296 -0.245 12.115 1.00 89.38 354 GLU A O 1
ATOM 2900 N N . GLN A 1 355 ? -2.745 1.289 10.572 1.00 91.06 355 GLN A N 1
ATOM 2901 C CA . GLN A 1 355 ? -4.072 1.348 9.957 1.00 91.06 355 GLN A CA 1
ATOM 2902 C C . GLN A 1 355 ? -4.292 0.140 9.037 1.00 91.06 355 GLN A C 1
ATOM 2904 O O . GLN A 1 355 ? -3.368 -0.283 8.346 1.00 91.06 355 GLN A O 1
ATOM 2909 N N . PHE A 1 356 ? -5.523 -0.375 8.977 1.00 95.56 356 PHE A N 1
ATOM 2910 C CA . PHE A 1 356 ? -5.891 -1.481 8.091 1.00 95.56 356 PHE A CA 1
ATOM 2911 C C . PHE A 1 356 ? -7.095 -1.136 7.202 1.00 95.56 356 PHE A C 1
ATOM 2913 O O . PHE A 1 356 ? -8.007 -0.423 7.626 1.00 95.56 356 PHE A O 1
ATOM 2920 N N . ILE A 1 357 ? -7.103 -1.644 5.968 1.00 95.19 357 ILE A N 1
ATOM 2921 C CA . ILE A 1 357 ? -8.190 -1.432 4.997 1.00 95.19 357 ILE A CA 1
ATOM 2922 C C . ILE A 1 357 ? -8.794 -2.780 4.593 1.00 95.19 357 ILE A C 1
ATOM 2924 O O . ILE A 1 357 ? -8.067 -3.710 4.253 1.00 95.19 357 ILE A O 1
ATOM 2928 N N . ILE A 1 358 ? -10.118 -2.888 4.616 1.00 97.50 358 ILE A N 1
ATOM 2929 C CA . ILE A 1 358 ? -10.873 -4.019 4.073 1.00 97.50 358 ILE A CA 1
ATOM 2930 C C . ILE A 1 358 ? -11.788 -3.466 2.984 1.00 97.50 358 ILE A C 1
ATOM 2932 O O . ILE A 1 358 ? -12.628 -2.624 3.275 1.00 97.50 358 ILE A O 1
ATOM 2936 N N . GLU A 1 359 ? -11.647 -3.918 1.744 1.00 95.00 359 GLU A N 1
ATOM 2937 C CA . GLU A 1 359 ? -12.363 -3.311 0.619 1.00 95.00 359 GLU A CA 1
ATOM 2938 C C . GLU A 1 359 ? -12.881 -4.368 -0.367 1.00 95.00 359 GLU A C 1
ATOM 2940 O O . GLU A 1 359 ? -12.188 -5.339 -0.673 1.00 95.00 359 GLU A O 1
ATOM 2945 N N . ARG A 1 360 ? -14.114 -4.199 -0.865 1.00 93.94 360 ARG A N 1
ATOM 2946 C CA . ARG A 1 360 ? -14.733 -5.040 -1.914 1.00 93.94 360 ARG A CA 1
ATOM 2947 C C . ARG A 1 360 ? -14.736 -6.552 -1.635 1.00 93.94 360 ARG A C 1
ATOM 2949 O O . ARG A 1 360 ? -14.796 -7.368 -2.554 1.00 93.94 360 ARG A O 1
ATOM 2956 N N . CYS A 1 361 ? -14.705 -6.954 -0.367 1.00 95.00 361 CYS A N 1
ATOM 2957 C CA . CYS A 1 361 ? -14.714 -8.364 0.018 1.00 95.00 361 CYS A CA 1
ATOM 2958 C C . CYS A 1 361 ? -16.147 -8.924 0.046 1.00 95.00 361 CYS A C 1
ATOM 2960 O O . CYS A 1 361 ? -17.074 -8.263 0.524 1.00 95.00 361 CYS A O 1
ATOM 2962 N N . LYS A 1 362 ? -16.338 -10.158 -0.432 1.00 94.69 362 LYS A N 1
ATOM 2963 C CA . LYS A 1 362 ? -17.647 -10.815 -0.536 1.00 94.69 362 LYS A CA 1
ATOM 2964 C C . LYS A 1 362 ? -17.638 -12.220 0.037 1.00 94.69 362 LYS A C 1
ATOM 2966 O O . LYS A 1 362 ? -16.770 -13.019 -0.269 1.00 94.69 362 LYS A O 1
ATOM 2971 N N . GLU A 1 363 ? -18.638 -12.536 0.851 1.00 94.88 363 GLU A N 1
ATOM 2972 C CA . GLU A 1 363 ? -18.841 -13.873 1.433 1.00 94.88 363 GLU A CA 1
ATOM 2973 C C . GLU A 1 363 ? -17.672 -14.392 2.300 1.00 94.88 363 GLU A C 1
ATOM 2975 O O . GLU A 1 363 ? -17.739 -15.507 2.813 1.00 94.88 363 GLU A O 1
ATOM 2980 N N . SER A 1 364 ? -16.682 -13.547 2.589 1.00 93.38 364 SER A N 1
ATOM 2981 C CA . SER A 1 364 ? -15.424 -13.902 3.251 1.00 93.38 364 SER A CA 1
ATOM 2982 C C . SER A 1 364 ? -15.481 -13.802 4.781 1.00 93.38 364 SER A C 1
ATOM 2984 O O . SER A 1 364 ? -16.324 -13.114 5.365 1.00 93.38 364 SER A O 1
ATOM 2986 N N . CYS A 1 365 ? -14.558 -14.490 5.449 1.00 93.44 365 CYS A N 1
ATOM 2987 C CA . CYS A 1 365 ? -14.303 -14.391 6.883 1.00 93.44 365 CYS A CA 1
ATOM 2988 C C . CYS A 1 365 ? -12.969 -13.674 7.113 1.00 93.44 365 CYS A C 1
ATOM 2990 O O . CYS A 1 365 ? -11.929 -14.137 6.654 1.00 93.44 365 CYS A O 1
ATOM 2992 N N . ILE A 1 366 ? -12.983 -12.551 7.826 1.00 95.69 366 ILE A N 1
ATOM 2993 C CA . ILE A 1 366 ? -11.812 -11.687 7.999 1.00 95.69 366 ILE A CA 1
ATOM 2994 C C . ILE A 1 366 ? -11.508 -11.528 9.485 1.00 95.69 366 ILE A C 1
ATOM 2996 O O . ILE A 1 366 ? -12.355 -11.074 10.253 1.00 95.69 366 ILE A O 1
ATOM 3000 N N . LEU A 1 367 ? -10.291 -11.886 9.886 1.00 95.31 367 LEU A N 1
ATOM 3001 C CA . LEU A 1 367 ? -9.847 -11.893 11.278 1.00 95.31 367 LEU A CA 1
ATOM 3002 C C . LEU A 1 367 ? -8.606 -11.001 11.436 1.00 95.31 367 LEU A C 1
ATOM 3004 O O . LEU A 1 367 ? -7.517 -11.353 10.985 1.00 95.31 367 LEU A O 1
ATOM 3008 N N . LEU A 1 368 ? -8.760 -9.845 12.080 1.00 96.88 368 LEU A N 1
ATOM 3009 C CA . LEU A 1 368 ? -7.670 -8.929 12.429 1.00 96.88 368 LEU A CA 1
ATOM 3010 C C . LEU A 1 368 ? -7.373 -9.055 13.931 1.00 96.88 368 LEU A C 1
ATOM 3012 O O . LEU A 1 368 ? -7.897 -8.298 14.742 1.00 96.88 368 LEU A O 1
ATOM 3016 N N . LEU A 1 369 ? -6.566 -10.042 14.311 1.00 95.25 369 LEU A N 1
ATOM 3017 C CA . LEU A 1 369 ? -6.295 -10.444 15.696 1.00 95.25 369 LEU A CA 1
ATOM 3018 C C . LEU A 1 369 ? -5.034 -9.761 16.250 1.00 95.25 369 LEU A C 1
ATOM 3020 O O . LEU A 1 369 ? -4.145 -10.406 16.796 1.00 95.25 369 LEU A O 1
ATOM 3024 N N . ASP A 1 370 ? -4.960 -8.440 16.112 1.00 96.00 370 ASP A N 1
ATOM 3025 C CA . ASP A 1 370 ? -3.857 -7.593 16.583 1.00 96.00 370 ASP A CA 1
ATOM 3026 C C . ASP A 1 370 ? -4.428 -6.274 17.145 1.00 96.00 370 ASP A C 1
ATOM 3028 O O . ASP A 1 370 ? -5.640 -6.058 17.128 1.00 96.00 370 ASP A O 1
ATOM 3032 N N . HIS A 1 371 ? -3.583 -5.397 17.676 1.00 95.75 371 HIS A N 1
ATOM 3033 C CA . HIS A 1 371 ? -3.939 -4.010 17.961 1.00 95.75 371 HIS A CA 1
ATOM 3034 C C . HIS A 1 371 ? -3.796 -3.147 16.699 1.00 95.75 371 HIS A C 1
ATOM 3036 O O . HIS A 1 371 ? -2.864 -3.329 15.912 1.00 95.75 371 HIS A O 1
ATOM 3042 N N . LEU A 1 372 ? -4.716 -2.199 16.507 1.00 97.50 372 LEU A N 1
ATOM 3043 C CA . LEU A 1 372 ? -4.819 -1.389 15.286 1.00 97.50 372 LEU A CA 1
ATOM 3044 C C . LEU A 1 372 ? -4.920 0.106 15.608 1.00 97.50 372 LEU A C 1
ATOM 3046 O O . LEU A 1 372 ? -5.470 0.488 16.645 1.00 97.50 372 LEU A O 1
ATOM 3050 N N . ALA A 1 373 ? -4.445 0.964 14.702 1.00 92.75 373 ALA A N 1
ATOM 3051 C CA . ALA A 1 373 ? -4.683 2.408 14.800 1.00 92.75 373 ALA A CA 1
ATOM 3052 C C . ALA A 1 373 ? -6.099 2.784 14.347 1.00 92.75 373 ALA A C 1
ATOM 3054 O O . ALA A 1 373 ? -6.786 3.532 15.039 1.00 92.75 373 ALA A O 1
ATOM 3055 N N . ALA A 1 374 ? -6.522 2.280 13.189 1.00 95.94 374 ALA A N 1
ATOM 3056 C CA . ALA A 1 374 ? -7.826 2.538 12.583 1.00 95.94 374 ALA A CA 1
ATOM 3057 C C . ALA A 1 374 ? -8.165 1.430 11.576 1.00 95.94 374 ALA A C 1
ATOM 3059 O O . ALA A 1 374 ? -7.256 0.824 11.002 1.00 95.94 374 ALA A O 1
ATOM 3060 N N . VAL A 1 375 ? -9.457 1.197 11.331 1.00 98.50 375 VAL A N 1
ATOM 3061 C CA . VAL A 1 375 ? -9.927 0.256 10.304 1.00 98.50 375 VAL A CA 1
ATOM 3062 C C . VAL A 1 375 ? -10.997 0.901 9.439 1.00 98.50 375 VAL A C 1
ATOM 3064 O O . VAL A 1 375 ? -11.998 1.386 9.966 1.00 98.50 375 VAL A O 1
ATOM 3067 N N . ASN A 1 376 ? -10.800 0.852 8.123 1.00 97.88 376 ASN A N 1
ATOM 3068 C CA . ASN A 1 376 ? -11.816 1.216 7.137 1.00 97.88 376 ASN A CA 1
ATOM 3069 C C . ASN A 1 376 ? -12.333 -0.048 6.452 1.00 97.88 376 ASN A C 1
ATOM 3071 O O . ASN A 1 376 ? -11.533 -0.902 6.064 1.00 97.88 376 ASN A O 1
ATOM 3075 N N . ILE A 1 377 ? -13.653 -0.165 6.339 1.00 98.62 377 ILE A N 1
ATOM 3076 C CA . ILE A 1 377 ? -14.337 -1.299 5.719 1.00 98.62 377 ILE A CA 1
ATOM 3077 C C . ILE A 1 377 ? -15.286 -0.750 4.662 1.00 98.62 377 ILE A C 1
ATOM 3079 O O . ILE A 1 377 ? -16.260 -0.085 5.009 1.00 98.62 377 ILE A O 1
ATOM 3083 N N . ASP A 1 378 ? -15.000 -1.037 3.399 1.00 97.12 378 ASP A N 1
ATOM 3084 C CA . ASP A 1 378 ? -15.642 -0.406 2.248 1.00 97.12 378 ASP A CA 1
ATOM 3085 C C . ASP A 1 378 ? -16.191 -1.452 1.276 1.00 97.12 378 ASP A C 1
ATOM 3087 O O . ASP A 1 378 ? -15.533 -2.457 0.992 1.00 97.12 378 ASP A O 1
ATOM 3091 N N . ASP A 1 379 ? -17.401 -1.233 0.759 1.00 96.00 379 ASP A N 1
ATOM 3092 C CA . ASP A 1 379 ? -18.005 -2.035 -0.318 1.00 96.00 379 ASP A CA 1
ATOM 3093 C C . ASP A 1 379 ? -18.049 -3.558 -0.053 1.00 96.00 379 ASP A C 1
ATOM 3095 O O . ASP A 1 379 ? -17.954 -4.381 -0.971 1.00 96.00 379 ASP A O 1
ATOM 3099 N N . CYS A 1 380 ? -18.173 -3.970 1.212 1.00 97.94 380 CYS A N 1
ATOM 3100 C CA . CYS A 1 380 ? -18.168 -5.381 1.598 1.00 97.94 380 CYS A CA 1
ATOM 3101 C C . CYS A 1 380 ? -19.581 -5.970 1.714 1.00 97.94 380 CYS A C 1
ATOM 3103 O O . CYS A 1 380 ? -20.524 -5.328 2.183 1.00 97.94 380 CYS A O 1
ATOM 3105 N N . GLU A 1 381 ? -19.730 -7.246 1.349 1.00 97.88 381 GLU A N 1
ATOM 3106 C CA . GLU A 1 381 ? -21.021 -7.938 1.366 1.00 97.88 381 GLU A CA 1
ATOM 3107 C C . GLU A 1 381 ? -20.936 -9.350 1.959 1.00 97.88 381 GLU A C 1
ATOM 3109 O O . GLU A 1 381 ? -20.097 -10.152 1.562 1.00 97.88 381 GLU A O 1
ATOM 3114 N N . LYS A 1 382 ? -21.869 -9.705 2.858 1.00 96.12 382 LYS A N 1
ATOM 3115 C CA . LYS A 1 382 ? -21.990 -11.066 3.437 1.00 96.12 382 LYS A CA 1
ATOM 3116 C C . LYS A 1 382 ? -20.727 -11.563 4.169 1.00 96.12 382 LYS A C 1
ATOM 3118 O O . LYS A 1 382 ? -20.514 -12.779 4.296 1.00 96.12 382 LYS A O 1
ATOM 3123 N N . CYS A 1 383 ? -19.895 -10.643 4.652 1.00 95.75 383 CYS A N 1
ATOM 3124 C CA . CYS A 1 383 ? -18.672 -10.969 5.376 1.00 95.75 383 CYS A CA 1
ATOM 3125 C C . CYS A 1 383 ? -18.909 -11.143 6.880 1.00 95.75 383 CYS A C 1
ATOM 3127 O O . CYS A 1 383 ? -19.785 -10.518 7.484 1.00 95.75 383 CYS A O 1
ATOM 3129 N N . PHE A 1 384 ? -18.074 -11.988 7.473 1.00 94.62 384 PHE A N 1
ATOM 3130 C CA . PHE A 1 384 ? -17.934 -12.151 8.914 1.00 94.62 384 PHE A CA 1
ATOM 3131 C C . PHE A 1 384 ? -16.594 -11.541 9.327 1.00 94.62 384 PHE A C 1
ATOM 3133 O O . PHE A 1 384 ? -15.560 -11.961 8.812 1.00 94.62 384 PHE A O 1
ATOM 3140 N N . ILE A 1 385 ? -16.596 -10.532 10.198 1.00 96.56 385 ILE A N 1
ATOM 3141 C CA . ILE A 1 385 ? -15.401 -9.728 10.482 1.00 96.56 385 ILE A CA 1
ATOM 3142 C C . ILE A 1 385 ? -15.149 -9.670 11.990 1.00 96.56 385 ILE A C 1
ATOM 3144 O O . ILE A 1 385 ? -16.019 -9.260 12.755 1.00 96.56 385 ILE A O 1
ATOM 3148 N N . VAL A 1 386 ? -13.944 -10.040 12.422 1.00 95.94 386 VAL A N 1
ATOM 3149 C CA . VAL A 1 386 ? -13.479 -9.887 13.809 1.00 95.94 386 VAL A CA 1
ATOM 3150 C C . VAL A 1 386 ? -12.288 -8.948 13.820 1.00 95.94 386 VAL A C 1
ATOM 3152 O O . VAL A 1 386 ? -11.310 -9.173 13.109 1.00 95.94 386 VAL A O 1
ATOM 3155 N N . ILE A 1 387 ? -12.371 -7.899 14.631 1.00 97.81 387 ILE A N 1
ATOM 3156 C CA . ILE A 1 387 ? -11.352 -6.862 14.745 1.00 97.81 387 ILE A CA 1
ATOM 3157 C C . ILE A 1 387 ? -10.923 -6.772 16.203 1.00 97.81 387 ILE A C 1
ATOM 3159 O O . ILE A 1 387 ? -11.745 -6.604 17.108 1.00 97.81 387 ILE A O 1
ATOM 3163 N N . GLY A 1 388 ? -9.618 -6.892 16.420 1.00 96.88 388 GLY A N 1
ATOM 3164 C CA . GLY A 1 388 ? -8.996 -6.656 17.706 1.00 96.88 388 GLY A CA 1
ATOM 3165 C C . GLY A 1 388 ? -9.084 -5.186 18.149 1.00 96.88 388 GLY A C 1
ATOM 3166 O O . GLY A 1 388 ? -9.695 -4.344 17.493 1.00 96.88 388 GLY A O 1
ATOM 3167 N N . PRO A 1 389 ? -8.484 -4.854 19.298 1.00 97.75 389 PRO A N 1
ATOM 3168 C CA . PRO A 1 389 ? -8.493 -3.509 19.866 1.00 97.75 389 PRO A CA 1
ATOM 3169 C C . PRO A 1 389 ? -7.979 -2.428 18.905 1.00 97.75 389 PRO A C 1
ATOM 3171 O O . PRO A 1 389 ? -6.795 -2.369 18.575 1.00 97.75 389 PRO A O 1
ATOM 3174 N N . CYS A 1 390 ? -8.876 -1.533 18.499 1.00 97.56 390 CYS A N 1
ATOM 3175 C CA . CYS A 1 390 ? -8.598 -0.415 17.609 1.00 97.56 390 CYS A CA 1
ATOM 3176 C C . CYS A 1 390 ? -8.544 0.903 18.391 1.00 97.56 390 CYS A C 1
ATOM 3178 O O . CYS A 1 390 ? -9.574 1.410 18.841 1.00 97.56 390 CYS A O 1
ATOM 3180 N N . LYS A 1 391 ? -7.347 1.485 18.520 1.00 94.69 391 LYS A N 1
ATOM 3181 C CA . LYS A 1 391 ? -7.113 2.736 19.258 1.00 94.69 391 LYS A CA 1
ATOM 3182 C C . LYS A 1 391 ? -7.984 3.885 18.755 1.00 94.69 391 LYS A C 1
ATOM 3184 O O . LYS A 1 391 ? -8.400 4.701 19.556 1.00 94.69 391 LYS A O 1
ATOM 3189 N N . GLY A 1 392 ? -8.216 3.975 17.449 1.00 94.69 392 GLY A N 1
ATOM 3190 C CA . GLY A 1 392 ? -9.010 5.025 16.823 1.00 94.69 392 GLY A CA 1
ATOM 3191 C C . GLY A 1 392 ? -10.388 4.533 16.395 1.00 94.69 392 GLY A C 1
ATOM 3192 O O . GLY A 1 392 ? -11.149 3.962 17.183 1.00 94.69 392 GLY A O 1
ATOM 3193 N N . SER A 1 393 ? -10.719 4.781 15.129 1.00 96.00 393 SER A N 1
ATOM 3194 C CA . SER A 1 393 ? -12.033 4.486 14.571 1.00 96.00 393 SER A CA 1
ATOM 3195 C C . SER A 1 393 ? -12.077 3.177 13.797 1.00 96.00 393 SER A C 1
ATOM 3197 O O . SER A 1 393 ? -11.193 2.903 12.983 1.00 96.00 393 SER A O 1
ATOM 3199 N N . VAL A 1 394 ? -13.174 2.446 13.965 1.00 98.69 394 VAL A N 1
ATOM 3200 C CA . VAL A 1 394 ? -13.643 1.460 12.990 1.00 98.69 394 VAL A CA 1
ATOM 3201 C C . VAL A 1 394 ? -14.772 2.109 12.204 1.00 98.69 394 VAL A C 1
ATOM 3203 O O . VAL A 1 394 ? -15.799 2.472 12.782 1.00 98.69 394 VAL A O 1
ATOM 3206 N N . PHE A 1 395 ? -14.549 2.309 10.905 1.00 98.56 395 PHE A N 1
ATOM 3207 C CA . PHE A 1 395 ? -15.488 2.971 10.009 1.00 98.56 395 PHE A CA 1
ATOM 3208 C C . PHE A 1 395 ? -15.925 2.018 8.896 1.00 98.56 395 PHE A C 1
ATOM 3210 O O . PHE A 1 395 ? -15.105 1.580 8.093 1.00 98.56 395 PHE A O 1
ATOM 3217 N N . ILE A 1 396 ? -17.220 1.707 8.861 1.00 98.50 396 ILE A N 1
ATOM 3218 C CA . ILE A 1 396 ? -17.848 0.886 7.826 1.00 98.50 396 ILE A CA 1
ATOM 3219 C C . ILE A 1 396 ? -18.666 1.757 6.860 1.00 98.50 396 ILE A C 1
ATOM 3221 O O . ILE A 1 396 ? -19.451 2.599 7.302 1.00 98.50 396 ILE A O 1
ATOM 3225 N N . ARG A 1 397 ? -18.465 1.587 5.551 1.00 98.19 397 ARG A N 1
ATOM 3226 C CA . ARG A 1 397 ? -19.132 2.357 4.492 1.00 98.19 397 ARG A CA 1
ATOM 3227 C C . ARG A 1 397 ? -19.601 1.441 3.372 1.00 98.19 397 ARG A C 1
ATOM 3229 O O . ARG A 1 397 ? -18.911 0.478 3.042 1.00 98.19 397 ARG A O 1
ATOM 3236 N N . ASP A 1 398 ? -20.777 1.720 2.818 1.00 97.44 398 ASP A N 1
ATOM 3237 C CA . ASP A 1 398 ? -21.291 1.041 1.618 1.00 97.44 398 ASP A CA 1
ATOM 3238 C C . ASP A 1 398 ? -21.360 -0.500 1.760 1.00 97.44 398 ASP A C 1
ATOM 3240 O O . ASP A 1 398 ? -21.233 -1.267 0.804 1.00 97.44 398 ASP A O 1
ATOM 3244 N N . CYS A 1 399 ? -21.551 -0.987 2.991 1.00 98.50 399 CYS A N 1
ATOM 3245 C CA . CYS A 1 399 ? -21.513 -2.411 3.318 1.00 98.50 399 CYS A CA 1
ATOM 3246 C C . CYS A 1 399 ? -22.905 -2.997 3.556 1.00 98.50 399 CYS A C 1
ATOM 3248 O O . CYS A 1 399 ? -23.807 -2.340 4.081 1.00 98.50 399 CYS A O 1
ATOM 3250 N N . LYS A 1 400 ? -23.070 -4.291 3.255 1.00 98.19 400 LYS A N 1
ATOM 3251 C CA . LYS A 1 400 ? -24.347 -4.991 3.453 1.00 98.19 400 LYS A CA 1
ATOM 3252 C C . LYS A 1 400 ? -24.218 -6.411 3.984 1.00 98.19 400 LYS A C 1
ATOM 3254 O O . LYS A 1 400 ? -23.339 -7.170 3.581 1.00 98.19 400 LYS A O 1
ATOM 3259 N N . ASN A 1 401 ? -25.172 -6.812 4.823 1.00 97.06 401 ASN A N 1
ATOM 3260 C CA . ASN A 1 401 ? -25.255 -8.173 5.367 1.00 97.06 401 ASN A CA 1
ATOM 3261 C C . ASN A 1 401 ? -23.977 -8.593 6.119 1.00 97.06 401 ASN A C 1
ATOM 3263 O O . ASN A 1 401 ? -23.479 -9.699 5.918 1.00 97.06 401 ASN A O 1
ATOM 3267 N N . ILE A 1 402 ? -23.416 -7.705 6.941 1.00 96.62 402 ILE A N 1
ATOM 3268 C CA . ILE A 1 402 ? -22.169 -7.952 7.679 1.00 96.62 402 ILE A CA 1
ATOM 3269 C C . ILE A 1 402 ? -22.478 -8.379 9.112 1.00 96.62 402 ILE A C 1
ATOM 3271 O O . ILE A 1 402 ? -23.367 -7.826 9.759 1.00 96.62 402 ILE A O 1
ATOM 3275 N N . THR A 1 403 ? -21.697 -9.320 9.633 1.00 95.06 403 THR A N 1
ATOM 3276 C CA . THR A 1 403 ? -21.582 -9.552 11.077 1.00 95.06 403 THR A CA 1
ATOM 3277 C C . THR A 1 403 ? -20.190 -9.122 11.519 1.00 95.06 403 THR A C 1
ATOM 3279 O O . THR A 1 403 ? -19.202 -9.662 11.024 1.00 95.06 403 THR A O 1
ATOM 3282 N N . ILE A 1 404 ? -20.108 -8.146 12.423 1.00 96.31 404 ILE A N 1
ATOM 3283 C CA . ILE A 1 404 ? -18.847 -7.556 12.876 1.00 96.31 404 ILE A CA 1
ATOM 3284 C C . ILE A 1 404 ? -18.705 -7.626 14.397 1.00 96.31 404 ILE A C 1
ATOM 3286 O O . ILE A 1 404 ? -19.629 -7.292 15.136 1.00 96.31 404 ILE A O 1
ATOM 3290 N N . PHE A 1 405 ? -17.521 -8.024 14.856 1.00 95.25 405 PHE A N 1
ATOM 3291 C CA . PHE A 1 405 ? -17.106 -8.034 16.256 1.00 95.25 405 PHE A CA 1
ATOM 3292 C C . PHE A 1 405 ? -15.924 -7.092 16.399 1.00 95.25 405 PHE A C 1
ATOM 3294 O O . PHE A 1 405 ? -14.913 -7.287 15.727 1.00 95.25 405 PHE A O 1
ATOM 3301 N N . THR A 1 406 ? -16.042 -6.062 17.234 1.00 96.81 406 THR A N 1
ATOM 3302 C CA . THR A 1 406 ? -14.990 -5.047 17.307 1.00 96.81 406 THR A CA 1
ATOM 3303 C C . THR A 1 406 ? -14.894 -4.350 18.656 1.00 96.81 406 THR A C 1
ATOM 3305 O O . THR A 1 406 ? -15.896 -4.080 19.325 1.00 96.81 406 THR A O 1
ATOM 3308 N N . ILE A 1 407 ? -13.657 -4.019 19.021 1.00 97.25 407 ILE A N 1
ATOM 3309 C CA . ILE A 1 407 ? -13.299 -3.180 20.162 1.00 97.25 407 ILE A CA 1
ATOM 3310 C C . ILE A 1 407 ? -12.665 -1.915 19.591 1.00 97.25 407 ILE A C 1
ATOM 3312 O O . ILE A 1 407 ? -11.631 -1.996 18.932 1.00 97.25 407 ILE A O 1
ATOM 3316 N N . CYS A 1 408 ? -13.248 -0.746 19.828 1.00 97.38 408 CYS A N 1
ATOM 3317 C CA . CYS A 1 408 ? -12.724 0.496 19.260 1.00 97.38 408 CYS A CA 1
ATOM 3318 C C . CYS A 1 408 ? -12.942 1.712 20.158 1.00 97.38 408 CYS A C 1
ATOM 3320 O O . CYS A 1 408 ? -13.818 1.709 21.025 1.00 97.38 408 CYS A O 1
ATOM 3322 N N . GLN A 1 409 ? -12.180 2.783 19.922 1.00 95.19 409 GLN A N 1
ATOM 3323 C CA . GLN A 1 409 ? -12.491 4.067 20.547 1.00 95.19 409 GLN A CA 1
ATOM 3324 C C . GLN A 1 409 ? -13.773 4.654 19.949 1.00 95.19 409 GLN A C 1
ATOM 3326 O O . GLN A 1 409 ? -14.669 5.056 20.690 1.00 95.19 409 GLN A O 1
ATOM 3331 N N . GLN A 1 410 ? -13.872 4.654 18.615 1.00 96.50 410 GLN A N 1
ATOM 3332 C CA . GLN A 1 410 ? -15.009 5.200 17.875 1.00 96.50 410 GLN A CA 1
ATOM 3333 C C . GLN A 1 410 ? -15.543 4.186 16.860 1.00 96.50 410 GLN A C 1
ATOM 3335 O O . GLN A 1 410 ? -14.791 3.671 16.036 1.00 96.50 410 GLN A O 1
ATOM 3340 N N . PHE A 1 411 ? -16.851 3.948 16.873 1.00 98.50 411 PHE A N 1
ATOM 3341 C CA . PHE A 1 411 ? -17.537 3.186 15.832 1.00 98.50 411 PHE A CA 1
ATOM 3342 C C . PHE A 1 411 ? -18.346 4.136 14.955 1.00 98.50 411 PHE A C 1
ATOM 3344 O O . PHE A 1 411 ? -19.126 4.938 15.473 1.00 98.50 411 PHE A O 1
ATOM 3351 N N . ARG A 1 412 ? -18.164 4.043 13.638 1.00 98.44 412 ARG A N 1
ATOM 3352 C CA . ARG A 1 412 ? -18.891 4.850 12.655 1.00 98.44 412 ARG A CA 1
ATOM 3353 C C . ARG A 1 412 ? -19.419 3.954 11.546 1.00 98.44 412 ARG A C 1
ATOM 3355 O O . ARG A 1 412 ? -18.707 3.062 11.092 1.00 98.44 412 ARG A O 1
ATOM 3362 N N . SER A 1 413 ? -20.631 4.228 11.080 1.00 98.19 413 SER A N 1
ATOM 3363 C CA . SER A 1 413 ? -21.192 3.595 9.886 1.00 98.19 413 SER A CA 1
ATOM 3364 C C . SER A 1 413 ? -21.848 4.622 8.978 1.00 98.19 413 SER A C 1
ATOM 3366 O O . SER A 1 413 ? -22.460 5.567 9.477 1.00 98.19 413 SER A O 1
ATOM 3368 N N . ARG A 1 414 ? -21.706 4.433 7.664 1.00 97.69 414 ARG A N 1
ATOM 3369 C CA . ARG A 1 414 ? -22.378 5.236 6.644 1.00 97.69 414 ARG A CA 1
ATOM 3370 C C . ARG A 1 414 ? -22.880 4.349 5.510 1.00 97.69 414 ARG A C 1
ATOM 3372 O O . ARG A 1 414 ? -22.176 3.420 5.129 1.00 97.69 414 ARG A O 1
ATOM 3379 N N . ASP A 1 415 ? -24.066 4.620 4.977 1.00 97.56 415 ASP A N 1
ATOM 3380 C CA . ASP A 1 415 ? -24.590 3.936 3.782 1.00 97.56 415 ASP A CA 1
ATOM 3381 C C . ASP A 1 415 ? -24.619 2.394 3.918 1.00 97.56 415 ASP A C 1
ATOM 3383 O O . ASP A 1 415 ? -24.377 1.648 2.971 1.00 97.56 415 ASP A O 1
ATOM 3387 N N . CYS A 1 416 ? -24.876 1.890 5.131 1.00 98.50 416 CYS A N 1
ATOM 3388 C CA . CYS A 1 416 ? -24.841 0.463 5.444 1.00 98.50 416 CYS A CA 1
ATOM 3389 C C . CYS A 1 416 ? -26.240 -0.149 5.563 1.00 98.50 416 CYS A C 1
ATOM 3391 O O . CYS A 1 416 ? -27.192 0.486 6.016 1.00 98.50 416 CYS A O 1
ATOM 3393 N N . PHE A 1 417 ? -26.367 -1.432 5.225 1.00 98.31 417 PHE A N 1
ATOM 3394 C CA . PHE A 1 417 ? -27.646 -2.135 5.296 1.00 98.31 417 PHE A CA 1
ATOM 3395 C C . PHE A 1 417 ? -27.527 -3.509 5.949 1.00 98.31 417 PHE A C 1
ATOM 3397 O O . PHE A 1 417 ? -26.754 -4.360 5.508 1.00 98.31 417 PHE A O 1
ATOM 3404 N N . ASN A 1 418 ? -28.379 -3.769 6.940 1.00 97.38 418 ASN A N 1
ATOM 3405 C CA . ASN A 1 418 ? -28.511 -5.077 7.576 1.00 97.38 418 ASN A CA 1
ATOM 3406 C C . ASN A 1 418 ? -27.194 -5.558 8.217 1.00 97.38 418 ASN A C 1
ATOM 3408 O O . ASN A 1 418 ? -26.592 -6.530 7.758 1.00 97.38 418 ASN A O 1
ATOM 3412 N N . ILE A 1 419 ? -26.751 -4.872 9.274 1.00 97.12 419 ILE A N 1
ATOM 3413 C CA . ILE A 1 419 ? -25.469 -5.133 9.944 1.00 97.12 419 ILE A CA 1
ATOM 3414 C C . ILE A 1 419 ? -25.699 -5.572 11.391 1.00 97.12 419 ILE A C 1
ATOM 3416 O O . ILE A 1 419 ? -26.367 -4.886 12.163 1.00 97.12 419 ILE A O 1
ATOM 3420 N N . ASP A 1 420 ? -25.093 -6.692 11.777 1.00 94.94 420 ASP A N 1
ATOM 3421 C CA . ASP A 1 420 ? -25.016 -7.146 13.165 1.00 94.94 420 ASP A CA 1
ATOM 3422 C C . ASP A 1 420 ? -23.693 -6.693 13.789 1.00 94.94 420 ASP A C 1
ATOM 3424 O O . ASP A 1 420 ? -22.627 -7.171 13.401 1.00 94.94 420 ASP A O 1
ATOM 3428 N N . VAL A 1 421 ? -23.763 -5.780 14.760 1.00 96.06 421 VAL A N 1
ATOM 3429 C CA . VAL A 1 421 ? -22.599 -5.153 15.399 1.00 96.06 421 VAL A CA 1
ATOM 3430 C C . VAL A 1 421 ? -22.465 -5.637 16.845 1.00 96.06 421 VAL A C 1
ATOM 3432 O O . VAL A 1 421 ? -23.249 -5.262 17.719 1.00 96.06 421 VAL A O 1
ATOM 3435 N N . PHE A 1 422 ? -21.446 -6.450 17.117 1.00 94.31 422 PHE A N 1
ATOM 3436 C CA . PHE A 1 422 ? -21.028 -6.844 18.462 1.00 94.31 422 PHE A CA 1
ATOM 3437 C C . PHE A 1 422 ? -19.915 -5.907 18.916 1.00 94.31 422 PHE A C 1
ATOM 3439 O O . PHE A 1 422 ? -18.784 -5.985 18.432 1.00 94.31 422 PHE A O 1
ATOM 3446 N N . LEU A 1 423 ? -20.249 -4.991 19.821 1.00 94.88 423 LEU A N 1
ATOM 3447 C CA . LEU A 1 423 ? -19.450 -3.793 20.034 1.00 94.88 423 LEU A CA 1
ATOM 3448 C C . LEU A 1 423 ? -18.960 -3.643 21.476 1.00 94.88 423 LEU A C 1
ATOM 3450 O O . LEU A 1 423 ? -19.708 -3.816 22.442 1.00 94.88 423 LEU A O 1
ATOM 3454 N N . PHE A 1 424 ? -17.695 -3.250 21.596 1.00 95.19 424 PHE A N 1
ATOM 3455 C CA . PHE A 1 424 ? -17.161 -2.513 22.734 1.00 95.19 424 PHE A CA 1
ATOM 3456 C C . PHE A 1 424 ? -16.650 -1.168 22.211 1.00 95.19 424 PHE A C 1
ATOM 3458 O O . PHE A 1 424 ? -15.723 -1.138 21.402 1.00 95.19 424 PHE A O 1
ATOM 3465 N N . CYS A 1 425 ? -17.260 -0.063 22.639 1.00 94.75 425 CYS A N 1
ATOM 3466 C CA . CYS A 1 425 ? -16.934 1.267 22.118 1.00 94.75 425 CYS A CA 1
ATOM 3467 C C . CYS A 1 425 ? -16.750 2.265 23.252 1.00 94.75 425 CYS A C 1
ATOM 3469 O O . CYS A 1 425 ? -17.629 2.385 24.106 1.00 94.75 425 CYS A O 1
ATOM 3471 N N . THR A 1 426 ? -15.633 2.994 23.276 1.00 93.19 426 THR A N 1
ATOM 3472 C CA . THR A 1 426 ? -15.401 3.963 24.357 1.00 93.19 426 THR A CA 1
ATOM 3473 C C . THR A 1 426 ? -16.231 5.229 24.188 1.00 93.19 426 THR A C 1
ATOM 3475 O O . THR A 1 426 ? -16.616 5.826 25.186 1.00 93.19 426 THR A O 1
ATOM 3478 N N . THR A 1 427 ? -16.533 5.645 22.957 1.00 92.12 427 THR A N 1
ATOM 3479 C CA . THR A 1 427 ? -17.462 6.751 22.673 1.00 92.12 427 THR A CA 1
ATOM 3480 C C . THR A 1 427 ? -18.836 6.227 22.262 1.00 92.12 427 THR A C 1
ATOM 3482 O O . THR A 1 427 ? -19.022 5.024 22.074 1.00 92.12 427 THR A O 1
ATOM 3485 N N . LYS A 1 428 ? -19.798 7.135 22.079 1.00 93.31 428 LYS A N 1
ATOM 3486 C CA . LYS A 1 428 ? -21.085 6.805 21.459 1.00 93.31 428 LYS A CA 1
ATOM 3487 C C . LYS A 1 428 ? -20.866 6.270 20.034 1.00 93.31 428 LYS A C 1
ATOM 3489 O O . LYS A 1 428 ? -20.148 6.926 19.270 1.00 93.31 428 LYS A O 1
ATOM 3494 N N . PRO A 1 429 ? -21.425 5.104 19.671 1.00 97.31 429 PRO A N 1
ATOM 3495 C CA . PRO A 1 429 ? -21.436 4.625 18.295 1.00 97.31 429 PRO A CA 1
ATOM 3496 C C . PRO A 1 429 ? -22.282 5.548 17.421 1.00 97.31 429 PRO A C 1
ATOM 3498 O O . PRO A 1 429 ? -23.320 6.040 17.860 1.00 97.31 429 PRO A O 1
ATOM 3501 N N . ILE A 1 430 ? -21.848 5.767 16.184 1.00 97.50 430 ILE A N 1
ATOM 3502 C CA . ILE A 1 430 ? -22.501 6.683 15.252 1.00 97.50 430 ILE A CA 1
ATOM 3503 C C . ILE A 1 430 ? -22.969 5.927 14.008 1.00 97.50 430 ILE A C 1
ATOM 3505 O O . ILE A 1 430 ? -22.202 5.160 13.414 1.00 97.50 430 ILE A O 1
ATOM 3509 N N . ILE A 1 431 ? -24.203 6.192 13.584 1.00 98.12 431 ILE A N 1
ATOM 3510 C CA . ILE A 1 431 ? -24.738 5.741 12.298 1.00 98.12 431 ILE A CA 1
ATOM 3511 C C . ILE A 1 431 ? -25.234 6.929 11.465 1.00 98.12 431 ILE A C 1
ATOM 3513 O O . ILE A 1 431 ? -25.701 7.931 12.007 1.00 98.12 431 ILE A O 1
ATOM 3517 N N . GLU A 1 432 ? -25.114 6.809 10.148 1.00 97.12 432 GLU A N 1
ATOM 3518 C CA . GLU A 1 432 ? -25.571 7.787 9.158 1.00 97.12 432 GLU A CA 1
ATOM 3519 C C . GLU A 1 432 ? -26.039 7.035 7.904 1.00 97.12 432 GLU A C 1
ATOM 3521 O O . GLU A 1 432 ? -25.398 6.073 7.478 1.00 97.12 432 GLU A O 1
ATOM 3526 N N . SER A 1 433 ? -27.172 7.421 7.321 1.00 97.12 433 SER A N 1
ATOM 3527 C CA . SER A 1 433 ? -27.751 6.839 6.098 1.00 97.12 433 SER A CA 1
ATOM 3528 C C . SER A 1 433 ? -27.781 5.302 6.081 1.00 97.12 433 SER A C 1
ATOM 3530 O O . SER A 1 433 ? -27.637 4.674 5.036 1.00 97.12 433 SER A O 1
ATOM 3532 N N . SER A 1 434 ? -27.925 4.672 7.249 1.00 97.88 434 SER A N 1
ATOM 3533 C CA . SER A 1 434 ? -27.789 3.223 7.426 1.00 97.88 434 SER A CA 1
ATOM 3534 C C . SER A 1 434 ? -29.069 2.634 8.002 1.00 97.88 434 SER A C 1
ATOM 3536 O O . SER A 1 434 ? -29.719 3.286 8.808 1.00 97.88 434 SER A O 1
ATOM 3538 N N . LYS A 1 435 ? -29.439 1.405 7.620 1.00 97.56 435 LYS A N 1
ATOM 3539 C CA . LYS A 1 435 ? -30.698 0.762 8.052 1.00 97.56 435 LYS A CA 1
ATOM 3540 C C . LYS A 1 435 ? -30.497 -0.670 8.523 1.00 97.56 435 LYS A C 1
ATOM 3542 O O . LYS A 1 435 ? -29.602 -1.376 8.054 1.00 97.56 435 LYS A O 1
ATOM 3547 N N . LEU A 1 436 ? -31.402 -1.130 9.390 1.00 96.69 436 LEU A N 1
ATOM 3548 C CA . LEU A 1 436 ? -31.384 -2.475 9.975 1.00 96.69 436 LEU A CA 1
ATOM 3549 C C . LEU A 1 436 ? -30.060 -2.765 10.705 1.00 96.69 436 LEU A C 1
ATOM 3551 O O . LEU A 1 436 ? -29.464 -3.831 10.542 1.00 96.69 436 LEU A O 1
ATOM 3555 N N . MET A 1 437 ? -29.588 -1.794 11.485 1.00 97.38 437 MET A N 1
ATOM 3556 C CA . MET A 1 437 ? -28.393 -1.928 12.318 1.00 97.38 437 MET A CA 1
ATOM 3557 C C . MET A 1 437 ? -28.764 -2.567 13.662 1.00 97.38 437 MET A C 1
ATOM 3559 O O . MET A 1 437 ? -29.691 -2.118 14.330 1.00 97.38 437 MET A O 1
ATOM 3563 N N . ARG A 1 438 ? -28.049 -3.606 14.094 1.00 94.88 438 ARG A N 1
ATOM 3564 C CA . ARG A 1 438 ? -28.371 -4.346 15.327 1.00 94.88 438 ARG A CA 1
ATOM 3565 C C . ARG A 1 438 ? -27.179 -4.376 16.260 1.00 94.88 438 ARG A C 1
ATOM 3567 O O . ARG A 1 438 ? -26.223 -5.115 16.020 1.00 94.88 438 ARG A O 1
ATOM 3574 N N . PHE A 1 439 ? -27.234 -3.589 17.328 1.00 94.62 439 PHE A N 1
ATOM 3575 C CA . PHE A 1 439 ? -26.136 -3.465 18.283 1.00 94.62 439 PHE A CA 1
ATOM 3576 C C . PHE A 1 439 ? -26.295 -4.449 19.439 1.00 94.62 439 PHE A C 1
ATOM 3578 O O . PHE A 1 439 ? -27.378 -4.602 20.008 1.00 94.62 439 PHE A O 1
ATOM 3585 N N . ARG A 1 440 ? -25.195 -5.118 19.795 1.00 90.81 440 ARG A N 1
ATOM 3586 C CA . ARG A 1 440 ? -25.112 -6.108 20.876 1.00 90.81 440 ARG A CA 1
ATOM 3587 C C . ARG A 1 440 ? -23.838 -5.914 21.687 1.00 90.81 440 ARG A C 1
ATOM 3589 O O . ARG A 1 440 ? -22.801 -5.523 21.157 1.00 90.81 440 ARG A O 1
ATOM 3596 N N . SER A 1 441 ? -23.905 -6.258 22.971 1.00 87.88 441 SER A N 1
ATOM 3597 C CA . SER A 1 441 ? -22.728 -6.286 23.842 1.00 87.88 441 SER A CA 1
ATOM 3598 C C . SER A 1 441 ? -21.739 -7.359 23.381 1.00 87.88 441 SER A C 1
ATOM 3600 O O . SER A 1 441 ? -22.130 -8.515 23.200 1.00 87.88 441 SER A O 1
ATOM 3602 N N . LEU A 1 442 ? -20.470 -6.978 23.217 1.00 90.50 442 LEU A N 1
ATOM 3603 C CA . LEU A 1 442 ? -19.394 -7.874 22.799 1.00 90.50 442 LEU A CA 1
ATOM 3604 C C . LEU A 1 442 ? -18.896 -8.777 23.941 1.00 90.50 442 LEU A C 1
ATOM 3606 O O . LEU A 1 442 ? -18.461 -8.298 24.985 1.00 90.50 442 LEU A O 1
ATOM 3610 N N . ALA A 1 443 ? -18.879 -10.081 23.683 1.00 87.88 443 ALA A N 1
ATOM 3611 C CA . ALA A 1 443 ? -18.112 -11.089 24.397 1.00 87.88 443 ALA A CA 1
ATOM 3612 C C . ALA A 1 443 ? -17.061 -11.616 23.421 1.00 87.88 443 ALA A C 1
ATOM 3614 O O . ALA A 1 443 ? -17.408 -12.132 22.359 1.00 87.88 443 ALA A O 1
ATOM 3615 N N . LEU A 1 444 ? -15.787 -11.447 23.762 1.00 89.25 444 LEU A N 1
ATOM 3616 C CA . LEU A 1 444 ? -14.674 -11.853 22.914 1.00 89.25 444 LEU A CA 1
ATOM 3617 C C . LEU A 1 444 ? -13.506 -12.315 23.779 1.00 89.25 444 LEU A C 1
ATOM 3619 O O . LEU A 1 444 ? -13.182 -11.705 24.803 1.00 89.25 444 LEU A O 1
ATOM 3623 N N . SER A 1 445 ? -12.882 -13.397 23.341 1.00 87.88 445 SER A N 1
ATOM 3624 C CA . SER A 1 445 ? -11.659 -13.940 23.903 1.00 87.88 445 SER A CA 1
ATOM 3625 C C . SER A 1 445 ? -10.851 -14.573 22.778 1.00 87.88 445 SER A C 1
ATOM 3627 O O . SER A 1 445 ? -11.406 -15.307 21.967 1.00 87.88 445 SER A O 1
ATOM 3629 N N . TYR A 1 446 ? -9.569 -14.244 22.701 1.00 90.56 446 TYR A N 1
ATOM 3630 C CA . TYR A 1 446 ? -8.580 -14.896 21.847 1.00 90.56 446 TYR A CA 1
ATOM 3631 C C . TYR A 1 446 ? -7.198 -14.670 22.473 1.00 90.56 446 TYR A C 1
ATOM 3633 O O . TYR A 1 446 ? -7.033 -13.806 23.350 1.00 90.56 446 TYR A O 1
ATOM 3641 N N . ASP A 1 447 ? -6.210 -15.451 22.046 1.00 87.44 447 ASP A N 1
ATOM 3642 C CA . ASP A 1 447 ? -4.852 -15.363 22.580 1.00 87.44 447 ASP A CA 1
ATOM 3643 C C . ASP A 1 447 ? -4.296 -13.935 22.398 1.00 87.44 447 ASP A C 1
ATOM 3645 O O . ASP A 1 447 ? -4.391 -13.360 21.324 1.00 87.44 447 ASP A O 1
ATOM 3649 N N . LYS A 1 448 ? -3.720 -13.334 23.452 1.00 91.50 448 LYS A N 1
ATOM 3650 C CA . LYS A 1 448 ? -3.174 -11.950 23.471 1.00 91.50 448 LYS A CA 1
ATOM 3651 C C . LYS A 1 448 ? -4.171 -10.784 23.521 1.00 91.50 448 LYS A C 1
ATOM 3653 O O . LYS A 1 448 ? -3.725 -9.641 23.626 1.00 91.50 448 LYS A O 1
ATOM 3658 N N . LEU A 1 449 ? -5.486 -11.012 23.570 1.00 92.31 449 LEU A N 1
ATOM 3659 C CA . LEU A 1 449 ? -6.472 -9.917 23.609 1.00 92.31 449 LEU A CA 1
ATOM 3660 C C . LEU A 1 449 ? -6.220 -8.877 24.729 1.00 92.31 449 LEU A C 1
ATOM 3662 O O . LEU A 1 449 ? -6.255 -7.677 24.465 1.00 92.31 449 LEU A O 1
ATOM 3666 N N . GLU A 1 450 ? -5.912 -9.301 25.962 1.00 89.56 450 GLU A N 1
ATOM 3667 C CA . GLU A 1 450 ? -5.596 -8.379 27.077 1.00 89.56 450 GLU A CA 1
ATOM 3668 C C . GLU A 1 450 ? -4.363 -7.495 26.789 1.00 89.56 450 GLU A C 1
ATOM 3670 O O . GLU A 1 450 ? -4.351 -6.296 27.094 1.00 89.56 450 GLU A O 1
ATOM 3675 N N . GLU A 1 451 ? -3.338 -8.066 26.147 1.00 91.31 451 GLU A N 1
ATOM 3676 C CA . GLU A 1 451 ? -2.136 -7.342 25.728 1.00 91.31 451 GLU A CA 1
ATOM 3677 C C . GLU A 1 451 ? -2.472 -6.333 24.621 1.00 91.31 451 GLU A C 1
ATOM 3679 O O . GLU A 1 451 ? -2.021 -5.189 24.671 1.00 91.31 451 GLU A O 1
ATOM 3684 N N . HIS A 1 452 ? -3.318 -6.710 23.657 1.00 95.25 452 HIS A N 1
ATOM 3685 C CA . HIS A 1 452 ? -3.732 -5.823 22.565 1.00 95.25 452 HIS A CA 1
ATOM 3686 C C . HIS A 1 452 ? -4.593 -4.658 23.069 1.00 95.25 452 HIS A C 1
ATOM 3688 O O . HIS A 1 452 ? -4.393 -3.531 22.621 1.00 95.25 452 HIS A O 1
ATOM 3694 N N . ILE A 1 453 ? -5.489 -4.883 24.044 1.00 93.12 453 ILE A N 1
ATOM 3695 C CA . ILE A 1 453 ? -6.280 -3.811 24.684 1.00 93.12 453 ILE A CA 1
ATOM 3696 C C . ILE A 1 453 ? -5.336 -2.797 25.333 1.00 93.12 453 ILE A C 1
ATOM 3698 O O . ILE A 1 453 ? -5.505 -1.586 25.174 1.00 93.12 453 ILE A O 1
ATOM 3702 N N . THR A 1 454 ? -4.309 -3.306 26.017 1.00 90.44 454 THR A N 1
ATOM 3703 C CA . THR A 1 454 ? -3.282 -2.485 26.659 1.00 90.44 454 THR A CA 1
ATOM 3704 C C . THR A 1 454 ? -2.481 -1.679 25.634 1.00 90.44 454 THR A C 1
ATOM 3706 O O . THR A 1 454 ? -2.331 -0.471 25.805 1.00 90.44 454 THR A O 1
ATOM 3709 N N . LYS A 1 455 ? -2.009 -2.307 24.546 1.00 91.50 455 LYS A N 1
ATOM 3710 C CA . LYS A 1 455 ? -1.263 -1.630 23.465 1.00 91.50 455 LYS A CA 1
ATOM 3711 C C . LYS A 1 455 ? -2.106 -0.580 22.729 1.00 91.50 455 LYS A C 1
ATOM 3713 O O . LYS A 1 455 ? -1.580 0.461 22.348 1.00 91.50 455 LYS A O 1
ATOM 3718 N N . ALA A 1 456 ? -3.406 -0.823 22.561 1.00 93.62 456 ALA A N 1
ATOM 3719 C CA . ALA A 1 456 ? -4.345 0.127 21.961 1.00 93.62 456 ALA A CA 1
ATOM 3720 C C . ALA A 1 456 ? -4.757 1.268 22.912 1.00 93.62 456 ALA A C 1
ATOM 3722 O O . ALA A 1 456 ? -5.459 2.186 22.490 1.00 93.62 456 ALA A O 1
ATOM 3723 N N . SER A 1 457 ? -4.327 1.236 24.180 1.00 90.62 457 SER A N 1
ATOM 3724 C CA . SER A 1 457 ? -4.695 2.207 25.218 1.00 90.62 457 SER A CA 1
ATOM 3725 C C . SER A 1 457 ? -6.208 2.329 25.453 1.00 90.62 457 SER A C 1
ATOM 3727 O O . SER A 1 457 ? -6.699 3.398 25.819 1.00 90.62 457 SER A O 1
ATOM 3729 N N . ILE A 1 458 ? -6.956 1.237 25.270 1.00 91.19 458 ILE A N 1
ATOM 3730 C CA . ILE A 1 458 ? -8.405 1.199 25.502 1.00 91.19 458 ILE A CA 1
ATOM 3731 C C . ILE A 1 458 ? -8.677 0.864 26.969 1.00 91.19 458 ILE A C 1
ATOM 3733 O O . ILE A 1 458 ? -8.131 -0.094 27.516 1.00 91.19 458 ILE A O 1
ATOM 3737 N N . SER A 1 459 ? -9.542 1.645 27.623 1.00 91.00 459 SER A N 1
ATOM 3738 C CA . SER A 1 459 ? -10.004 1.306 28.972 1.00 91.00 459 SER A CA 1
ATOM 3739 C C . SER A 1 459 ? -11.019 0.162 28.910 1.00 91.00 459 SER A C 1
ATOM 3741 O O . SER A 1 459 ? -12.034 0.310 28.229 1.00 91.00 459 SER A O 1
ATOM 3743 N N . PRO A 1 460 ? -10.830 -0.939 29.662 1.00 90.25 460 PRO A N 1
ATOM 3744 C CA . PRO A 1 460 ? -11.806 -2.027 29.724 1.00 90.25 460 PRO A CA 1
ATOM 3745 C C . PRO A 1 460 ? -13.083 -1.640 30.494 1.00 90.25 460 PRO A C 1
ATOM 3747 O O . PRO A 1 460 ? -14.035 -2.414 30.528 1.00 90.25 460 PRO A O 1
ATOM 3750 N N . PHE A 1 461 ? -13.114 -0.453 31.112 1.00 90.94 461 PHE A N 1
ATOM 3751 C CA . PHE A 1 461 ? -14.211 0.032 31.953 1.00 90.94 461 PHE A CA 1
ATOM 3752 C C . PHE A 1 461 ? -15.038 1.153 31.306 1.00 90.94 461 PHE A C 1
ATOM 3754 O O . PHE A 1 461 ? -15.952 1.677 31.949 1.00 90.94 461 PHE A O 1
ATOM 3761 N N . THR A 1 462 ? -14.757 1.515 30.052 1.00 90.00 462 THR A N 1
ATOM 3762 C CA . THR A 1 462 ? -15.528 2.521 29.308 1.00 90.00 462 THR A CA 1
ATOM 3763 C C . THR A 1 462 ? -16.161 1.876 28.087 1.00 90.00 462 THR A C 1
ATOM 3765 O O . THR A 1 462 ? -15.507 1.716 27.061 1.00 90.00 462 THR A O 1
ATOM 3768 N N . ASN A 1 463 ? -17.440 1.512 28.202 1.00 90.94 463 ASN A N 1
ATOM 3769 C CA . ASN A 1 463 ? -18.194 0.884 27.125 1.00 90.94 463 ASN A CA 1
ATOM 3770 C C . ASN A 1 463 ? -19.576 1.531 26.963 1.00 90.94 463 ASN A C 1
ATOM 3772 O O . ASN A 1 463 ? -20.411 1.445 27.859 1.00 90.94 463 ASN A O 1
ATOM 3776 N N . ASN A 1 464 ? -19.812 2.142 25.806 1.00 90.94 464 ASN A N 1
ATOM 3777 C CA . ASN A 1 464 ? -21.042 2.837 25.427 1.00 90.94 464 ASN A CA 1
ATOM 3778 C C . ASN A 1 464 ? -21.717 2.173 24.211 1.00 90.94 464 ASN A C 1
ATOM 3780 O O . ASN A 1 464 ? -22.415 2.831 23.448 1.00 90.94 464 ASN A O 1
ATOM 3784 N N . TRP A 1 465 ? -21.507 0.866 24.014 1.00 91.50 465 TRP A N 1
ATOM 3785 C CA . TRP A 1 465 ? -21.998 0.100 22.858 1.00 91.50 465 TRP A CA 1
ATOM 3786 C C . TRP A 1 465 ? -23.499 0.250 22.544 1.00 91.50 465 TRP A C 1
ATOM 3788 O O . TRP A 1 465 ? -23.899 0.009 21.408 1.00 91.50 465 TRP A O 1
ATOM 3798 N N . ASN A 1 466 ? -24.323 0.603 23.535 1.00 90.75 466 ASN A N 1
ATOM 3799 C CA . ASN A 1 466 ? -25.778 0.726 23.435 1.00 90.75 466 ASN A CA 1
ATOM 3800 C C . ASN A 1 466 ? -26.299 2.174 23.365 1.00 90.75 466 ASN A C 1
ATOM 3802 O O . ASN A 1 466 ? -27.507 2.359 23.238 1.00 90.75 466 ASN A O 1
ATOM 3806 N N . ASP A 1 467 ? -25.435 3.188 23.451 1.00 91.62 467 ASP A N 1
ATOM 3807 C CA . ASP A 1 467 ? -25.800 4.614 23.369 1.00 91.62 467 ASP A CA 1
ATOM 3808 C C . ASP A 1 467 ? -25.531 5.145 21.953 1.00 91.62 467 ASP A C 1
ATOM 3810 O O . ASP A 1 467 ? -24.621 5.943 21.720 1.00 91.62 467 ASP A O 1
ATOM 3814 N N . VAL A 1 468 ? -26.272 4.598 20.986 1.00 95.44 468 VAL A N 1
ATOM 3815 C CA . VAL A 1 468 ? -26.085 4.854 19.551 1.00 95.44 468 VAL A CA 1
ATOM 3816 C C . VAL A 1 468 ? -26.707 6.194 19.161 1.00 95.44 468 VAL A C 1
ATOM 3818 O O . VAL A 1 468 ? -27.860 6.474 19.489 1.00 95.44 468 VAL A O 1
ATOM 3821 N N . HIS A 1 469 ? -25.956 7.002 18.416 1.00 96.38 469 HIS A N 1
ATOM 3822 C CA . HIS A 1 469 ? -26.437 8.239 17.814 1.00 96.38 469 HIS A CA 1
ATOM 3823 C C . HIS A 1 469 ? -26.664 8.062 16.308 1.00 96.38 469 HIS A C 1
ATOM 3825 O O . HIS A 1 469 ? -25.751 7.671 15.581 1.00 96.38 469 HIS A O 1
ATOM 3831 N N . ASP A 1 470 ? -27.876 8.374 15.851 1.00 97.44 470 ASP A N 1
ATOM 3832 C CA . ASP A 1 470 ? -28.262 8.367 14.440 1.00 97.44 470 ASP A CA 1
ATOM 3833 C C . ASP A 1 470 ? -28.318 9.803 13.904 1.00 97.44 470 ASP A C 1
ATOM 3835 O O . ASP A 1 470 ? -29.098 10.621 14.399 1.00 97.44 470 ASP A O 1
ATOM 3839 N N . PHE A 1 471 ? -27.482 10.111 12.909 1.00 96.88 471 PHE A N 1
ATOM 3840 C CA . PHE A 1 471 ? -27.464 11.418 12.238 1.00 96.88 471 PHE A CA 1
ATOM 3841 C C . PHE A 1 471 ? -28.610 11.601 11.237 1.00 96.88 471 PHE A C 1
ATOM 3843 O O . PHE A 1 471 ? -28.904 12.730 10.843 1.00 96.88 471 PHE A O 1
ATOM 3850 N N . THR A 1 472 ? -29.261 10.516 10.826 1.00 95.75 472 THR A N 1
ATOM 3851 C CA . THR A 1 472 ? -30.305 10.495 9.793 1.00 95.75 472 THR A CA 1
ATOM 3852 C C . THR A 1 472 ? -31.545 9.735 10.278 1.00 95.75 472 THR A C 1
ATOM 3854 O O . THR A 1 472 ? -31.932 8.742 9.657 1.00 95.75 472 THR A O 1
ATOM 3857 N N . PRO A 1 473 ? -32.170 10.154 11.393 1.00 94.62 473 PRO A N 1
ATOM 3858 C CA . PRO A 1 473 ? -33.310 9.442 11.956 1.00 94.62 473 PRO A CA 1
ATOM 3859 C C . PRO A 1 473 ? -34.518 9.469 11.009 1.00 94.62 473 PRO A C 1
ATOM 3861 O O . PRO A 1 473 ? -34.833 10.500 10.411 1.00 94.62 473 PRO A O 1
ATOM 3864 N N . GLU A 1 474 ? -35.218 8.339 10.915 1.00 92.00 474 GLU A N 1
ATOM 3865 C CA . GLU A 1 474 ? -36.494 8.185 10.202 1.00 92.00 474 GLU A CA 1
ATOM 3866 C C . GLU A 1 474 ? -37.641 7.874 11.188 1.00 92.00 474 GLU A C 1
ATOM 3868 O O . GLU A 1 474 ? -37.410 7.662 12.379 1.00 92.00 474 GLU A O 1
ATOM 3873 N N . ASP A 1 475 ? -38.888 7.821 10.696 1.00 92.12 475 ASP A N 1
ATOM 3874 C CA . ASP A 1 475 ? -40.067 7.456 11.507 1.00 92.12 475 ASP A CA 1
ATOM 3875 C C . ASP A 1 475 ? -39.941 6.054 12.128 1.00 92.12 475 ASP A C 1
ATOM 3877 O O . ASP A 1 475 ? -40.429 5.792 13.230 1.00 92.12 475 ASP A O 1
ATOM 3881 N N . ILE A 1 476 ? -39.282 5.140 11.409 1.00 91.50 476 ILE A N 1
ATOM 3882 C CA . ILE A 1 476 ? -38.920 3.810 11.892 1.00 91.50 476 ILE A CA 1
ATOM 3883 C C . ILE A 1 476 ? -37.445 3.854 12.276 1.00 91.50 476 ILE A C 1
ATOM 3885 O O . ILE A 1 476 ? -36.609 4.265 11.475 1.00 91.50 476 ILE A O 1
ATOM 3889 N N . SER A 1 477 ? -37.127 3.398 13.490 1.00 93.81 477 SER A N 1
ATOM 3890 C CA . SER A 1 477 ? -35.746 3.369 13.971 1.00 93.81 477 SER A CA 1
ATOM 3891 C C . SER A 1 477 ? -34.839 2.605 13.005 1.00 93.81 477 SER A C 1
ATOM 3893 O O . SER A 1 477 ? -35.096 1.447 12.668 1.00 93.81 477 SER A O 1
ATOM 3895 N N . ASN A 1 478 ? -33.741 3.241 12.606 1.00 96.94 478 ASN A N 1
ATOM 3896 C CA . ASN A 1 478 ? -32.731 2.652 11.731 1.00 96.94 478 ASN A CA 1
ATOM 3897 C C . ASN A 1 478 ? -31.886 1.573 12.424 1.00 96.94 478 ASN A C 1
ATOM 3899 O O . ASN A 1 478 ? -31.225 0.765 11.757 1.00 96.94 478 ASN A O 1
ATOM 3903 N N . PHE A 1 479 ? -31.916 1.548 13.758 1.00 96.69 479 PHE A N 1
ATOM 3904 C CA . PHE A 1 479 ? -31.201 0.581 14.574 1.00 96.69 479 PHE A CA 1
ATOM 3905 C C . PHE A 1 479 ? -32.050 0.019 15.713 1.00 96.69 479 PHE A C 1
ATOM 3907 O O . PHE A 1 479 ? -33.045 0.609 16.137 1.00 96.69 479 PHE A O 1
ATOM 3914 N N . GLU A 1 480 ? -31.604 -1.105 16.258 1.00 94.31 480 GLU A N 1
ATOM 3915 C CA . GLU A 1 480 ? -32.142 -1.696 17.477 1.00 94.31 480 GLU A CA 1
ATOM 3916 C C . GLU A 1 480 ? -31.016 -2.170 18.405 1.00 94.31 480 GLU A C 1
ATOM 3918 O O . GLU A 1 480 ? -29.922 -2.549 17.969 1.00 94.31 480 GLU A O 1
ATOM 3923 N N . ILE A 1 481 ? -31.292 -2.137 19.710 1.00 91.25 481 ILE A N 1
ATOM 3924 C CA . ILE A 1 481 ? -30.431 -2.719 20.741 1.00 91.25 481 ILE A CA 1
ATOM 3925 C C . ILE A 1 481 ? -30.957 -4.119 21.040 1.00 91.25 481 ILE A C 1
ATOM 3927 O O . ILE A 1 481 ? -32.053 -4.273 21.578 1.00 91.25 481 ILE A O 1
ATOM 3931 N N . CYS A 1 482 ? -30.177 -5.144 20.708 1.00 86.44 482 CYS A N 1
ATOM 3932 C CA . CYS A 1 482 ? -30.601 -6.531 20.858 1.00 86.44 482 CYS A CA 1
ATOM 3933 C C . CYS A 1 482 ? -30.006 -7.176 22.114 1.00 86.44 482 CYS A C 1
ATOM 3935 O O . CYS A 1 482 ? -28.860 -6.921 22.502 1.00 86.44 482 CYS A O 1
ATOM 3937 N N . CYS A 1 483 ? -30.758 -8.106 22.708 1.00 74.25 483 CYS A N 1
ATOM 3938 C CA . CYS A 1 483 ? -30.200 -9.051 23.667 1.00 74.25 483 CYS A CA 1
ATOM 3939 C C . CYS A 1 483 ? -29.208 -9.996 22.972 1.00 74.25 483 CYS A C 1
ATOM 3941 O O . CYS A 1 483 ? -29.297 -10.281 21.775 1.00 74.25 483 CYS A O 1
ATOM 3943 N N . THR A 1 484 ? -28.214 -10.454 23.726 1.00 66.88 484 THR A N 1
ATOM 3944 C CA . THR A 1 484 ? -27.109 -11.227 23.169 1.00 66.88 484 THR A CA 1
ATOM 3945 C C . THR A 1 484 ? -27.454 -12.717 23.081 1.00 66.88 484 THR A C 1
ATOM 3947 O O . THR A 1 484 ? -27.408 -13.412 24.091 1.00 66.88 484 THR A O 1
ATOM 3950 N N . GLU A 1 485 ? -27.722 -13.220 21.874 1.00 67.31 485 GLU A N 1
ATOM 3951 C CA . GLU A 1 485 ? -27.919 -14.652 21.593 1.00 67.31 485 GLU A CA 1
ATOM 3952 C C . GLU A 1 485 ? -26.856 -15.162 20.605 1.00 67.31 485 GLU A C 1
ATOM 3954 O O . GLU A 1 485 ? -27.099 -15.301 19.407 1.00 67.31 485 GLU A O 1
ATOM 3959 N N . TYR A 1 486 ? -25.644 -15.442 21.105 1.00 70.00 486 TYR A N 1
ATOM 3960 C CA . TYR A 1 486 ? -24.513 -15.888 20.271 1.00 70.00 486 TYR A CA 1
ATOM 3961 C C . TYR A 1 486 ? -24.821 -17.154 19.459 1.00 70.00 486 TYR A C 1
ATOM 3963 O O . TYR A 1 486 ? -24.361 -17.296 18.331 1.00 70.00 486 TYR A O 1
ATOM 3971 N N . ASN A 1 487 ? -25.659 -18.045 19.989 1.00 62.50 487 ASN A N 1
ATOM 3972 C CA . ASN A 1 487 ? -25.982 -19.336 19.374 1.00 62.50 487 ASN A CA 1
ATOM 3973 C C . ASN A 1 487 ? -26.703 -19.228 18.016 1.00 62.50 487 ASN A C 1
ATOM 3975 O O . ASN A 1 487 ? -26.802 -20.225 17.308 1.00 62.50 487 ASN A O 1
ATOM 3979 N N . GLN A 1 488 ? -27.214 -18.049 17.650 1.00 64.31 488 GLN A N 1
ATOM 3980 C CA . GLN A 1 488 ? -27.927 -17.819 16.387 1.00 64.31 488 GLN A CA 1
ATOM 3981 C C . GLN A 1 488 ? -27.054 -17.170 15.302 1.00 64.31 488 GLN A C 1
ATOM 3983 O O . GLN A 1 488 ? -27.519 -16.945 14.182 1.00 64.31 488 GLN A O 1
ATOM 3988 N N . ILE A 1 489 ? -25.791 -16.861 15.607 1.00 67.75 489 ILE A N 1
ATOM 3989 C CA . ILE A 1 489 ? -24.892 -16.192 14.667 1.00 67.75 489 ILE A CA 1
ATOM 3990 C C . ILE A 1 489 ? -24.411 -17.194 13.613 1.00 67.75 489 ILE A C 1
ATOM 3992 O O . ILE A 1 489 ? -23.762 -18.198 13.911 1.00 67.75 489 ILE A O 1
ATOM 3996 N N . LYS A 1 490 ? -24.721 -16.907 12.346 1.00 64.06 490 LYS A N 1
ATOM 3997 C CA . LYS A 1 490 ? -24.276 -17.704 11.194 1.00 64.06 490 LYS A CA 1
ATOM 3998 C C . LYS A 1 490 ? -22.749 -17.632 11.048 1.00 64.06 490 LYS A C 1
ATOM 4000 O O . LYS A 1 490 ? -22.143 -16.636 11.422 1.00 64.06 490 LYS A O 1
ATOM 4005 N N . LYS A 1 491 ? -22.134 -18.666 10.458 1.00 67.69 491 LYS A N 1
ATOM 4006 C CA . LYS A 1 491 ? -20.675 -18.785 10.208 1.00 67.69 491 LYS A CA 1
ATOM 4007 C C . LYS A 1 491 ? -19.784 -18.932 11.454 1.00 67.69 491 LYS A C 1
ATOM 4009 O O . LYS A 1 491 ? -18.577 -19.081 11.306 1.00 67.69 491 LYS A O 1
ATOM 4014 N N . MET A 1 492 ? -20.348 -18.999 12.661 1.00 70.25 492 MET A N 1
ATOM 4015 C CA . MET A 1 492 ? -19.558 -19.129 13.892 1.00 70.25 492 MET A CA 1
ATOM 4016 C C . MET A 1 492 ? -18.842 -20.486 14.026 1.00 70.25 492 MET A C 1
ATOM 4018 O O . MET A 1 492 ? -17.862 -20.583 14.755 1.00 70.25 492 MET A O 1
ATOM 4022 N N . ASP A 1 493 ? -19.281 -21.519 13.298 1.00 69.44 493 ASP A N 1
ATOM 4023 C CA . ASP A 1 493 ? -18.593 -22.818 13.238 1.00 69.44 493 ASP A CA 1
ATOM 4024 C C . ASP A 1 493 ? -17.262 -22.759 12.476 1.00 69.44 493 ASP A C 1
ATOM 4026 O O . ASP A 1 493 ? -16.338 -23.485 12.822 1.00 69.44 493 ASP A O 1
ATOM 4030 N N . ILE A 1 494 ? -17.136 -21.865 11.486 1.00 69.56 494 ILE A N 1
ATOM 4031 C CA . ILE A 1 494 ? -15.949 -21.752 10.616 1.00 69.56 494 ILE A CA 1
ATOM 4032 C C . ILE A 1 494 ? -14.707 -21.322 11.413 1.00 69.56 494 ILE A C 1
ATOM 4034 O O . ILE A 1 494 ? -13.582 -21.643 11.048 1.00 69.56 494 ILE A O 1
ATOM 4038 N N . ILE A 1 495 ? -14.916 -20.610 12.520 1.00 73.81 495 ILE A N 1
ATOM 4039 C CA . ILE A 1 495 ? -13.859 -20.013 13.344 1.00 73.81 495 ILE A CA 1
ATOM 4040 C C . ILE A 1 495 ? -13.611 -20.757 14.658 1.00 73.81 495 ILE A C 1
ATOM 4042 O O . ILE A 1 495 ? -12.704 -20.374 15.389 1.00 73.81 495 ILE A O 1
ATOM 4046 N N . LYS A 1 496 ? -14.378 -21.814 14.973 1.00 67.06 496 LYS A N 1
ATOM 4047 C CA . LYS A 1 496 ? -14.226 -22.561 16.238 1.00 67.06 496 LYS A CA 1
ATOM 4048 C C . LYS A 1 496 ? -12.825 -23.151 16.418 1.00 67.06 496 LYS A C 1
ATOM 4050 O O . LYS A 1 496 ? -12.353 -23.226 17.549 1.00 67.06 496 LYS A O 1
ATOM 4055 N N . ASP A 1 497 ? -12.172 -23.509 15.314 1.00 67.12 497 ASP A N 1
ATOM 4056 C CA . ASP A 1 497 ? -10.849 -24.142 15.301 1.00 67.12 497 ASP A CA 1
ATOM 4057 C C . ASP A 1 497 ? -9.705 -23.159 14.967 1.00 67.12 497 ASP A C 1
ATOM 4059 O O . ASP A 1 497 ? -8.549 -23.566 14.855 1.00 67.12 497 ASP A O 1
ATOM 4063 N N . ILE A 1 498 ? -10.002 -21.863 14.801 1.00 70.12 498 ILE A N 1
ATOM 4064 C CA . ILE A 1 498 ? -9.033 -20.840 14.381 1.00 70.12 498 ILE A CA 1
ATOM 4065 C C . ILE A 1 498 ? -8.644 -19.966 15.582 1.00 70.12 498 ILE A C 1
ATOM 4067 O O . ILE A 1 498 ? -9.493 -19.289 16.158 1.00 70.12 498 ILE A O 1
ATOM 4071 N N . GLU A 1 499 ? -7.350 -19.952 15.937 1.00 65.69 499 GLU A N 1
ATOM 4072 C CA . GLU A 1 499 ? -6.734 -18.999 16.893 1.00 65.69 499 GLU A CA 1
ATOM 4073 C C . GLU A 1 499 ? -7.435 -18.922 18.273 1.00 65.69 499 GLU A C 1
ATOM 4075 O O . GLU A 1 499 ? -7.418 -17.890 18.945 1.00 65.69 499 GLU A O 1
ATOM 4080 N N . ASN A 1 500 ? -8.087 -20.015 18.702 1.00 77.50 500 ASN A N 1
ATOM 4081 C CA . ASN A 1 500 ? -8.826 -20.122 19.969 1.00 77.50 500 ASN A CA 1
ATOM 4082 C C . ASN A 1 500 ? -9.872 -19.010 20.201 1.00 77.50 500 ASN A C 1
ATOM 4084 O O . ASN A 1 500 ? -10.173 -18.677 21.352 1.00 77.50 500 ASN A O 1
ATOM 4088 N N . ILE A 1 501 ? -10.448 -18.440 19.137 1.00 84.69 501 ILE A N 1
ATOM 4089 C CA . ILE A 1 501 ? -11.430 -17.357 19.261 1.00 84.69 501 ILE A CA 1
ATOM 4090 C C . ILE A 1 501 ? -12.720 -17.889 19.898 1.00 84.69 501 ILE A C 1
ATOM 4092 O O . ILE A 1 501 ? -13.335 -18.845 19.427 1.00 84.69 501 ILE A O 1
ATOM 4096 N N . GLN A 1 502 ? -13.167 -17.243 20.973 1.00 83.06 502 GLN A N 1
ATOM 4097 C CA . GLN A 1 502 ? -14.369 -17.609 21.716 1.00 83.06 502 GLN A CA 1
ATOM 4098 C C . GLN A 1 502 ? -15.262 -16.391 21.955 1.00 83.06 502 GLN A C 1
ATOM 4100 O O . GLN A 1 502 ? -14.804 -15.326 22.367 1.00 83.06 502 GLN A O 1
ATOM 4105 N N . PHE A 1 503 ? -16.568 -16.594 21.786 1.00 83.44 503 PHE A N 1
ATOM 4106 C CA . PHE A 1 503 ? -17.617 -15.596 22.041 1.00 83.44 503 PHE A CA 1
ATOM 4107 C C . PHE A 1 503 ? -18.474 -15.973 23.264 1.00 83.44 503 PHE A C 1
ATOM 4109 O O . PHE A 1 503 ? -19.670 -15.702 23.334 1.00 83.44 503 PHE A O 1
ATOM 4116 N N . ILE A 1 504 ? -17.864 -16.669 24.229 1.00 76.75 504 ILE A N 1
ATOM 4117 C CA . ILE A 1 504 ? -18.526 -17.193 25.431 1.00 76.75 504 ILE A CA 1
ATOM 4118 C C . ILE A 1 504 ? -18.554 -16.099 26.504 1.00 76.75 504 ILE A C 1
ATOM 4120 O O . ILE A 1 504 ? -17.501 -15.553 26.842 1.00 76.75 504 ILE A O 1
ATOM 4124 N N . ARG A 1 505 ? -19.735 -15.800 27.075 1.00 75.38 505 ARG A N 1
ATOM 4125 C CA . ARG A 1 505 ? -19.891 -14.721 28.072 1.00 75.38 505 ARG A CA 1
ATOM 4126 C C . ARG A 1 505 ? -18.953 -14.908 29.265 1.00 75.38 505 ARG A C 1
ATOM 4128 O O . ARG A 1 505 ? -18.261 -13.975 29.655 1.00 75.38 505 ARG A O 1
ATOM 4135 N N . GLU A 1 506 ? -18.878 -16.118 29.805 1.00 72.06 506 GLU A N 1
ATOM 4136 C CA . GLU A 1 506 ? -18.120 -16.451 31.018 1.00 72.06 506 GLU A CA 1
ATOM 4137 C C . GLU A 1 506 ? -16.599 -16.362 30.820 1.00 72.06 506 GLU A C 1
ATOM 4139 O O . GLU A 1 506 ? -15.851 -16.273 31.791 1.00 72.06 506 GLU A O 1
ATOM 4144 N N . ARG A 1 507 ? -16.135 -16.393 29.565 1.00 76.50 507 ARG A N 1
ATOM 4145 C CA . ARG A 1 507 ? -14.713 -16.333 29.197 1.00 76.50 507 ARG A CA 1
ATOM 4146 C C . ARG A 1 507 ? -14.313 -15.010 28.549 1.00 76.50 507 ARG A C 1
ATOM 4148 O O . ARG A 1 507 ? -13.162 -14.864 28.142 1.00 76.50 507 ARG A O 1
ATOM 4155 N N . SER A 1 508 ? -15.248 -14.066 28.439 1.00 79.00 508 SER A N 1
ATOM 4156 C CA . SER A 1 508 ? -14.983 -12.742 27.887 1.00 79.00 508 SER A CA 1
ATOM 4157 C C . SER A 1 508 ? -13.917 -12.030 28.715 1.00 79.00 508 SER A C 1
ATOM 4159 O O . SER A 1 508 ? -14.013 -11.940 29.941 1.00 79.00 508 SER A O 1
ATOM 4161 N N . VAL A 1 509 ? -12.917 -11.474 28.033 1.00 76.62 509 VAL A N 1
ATOM 4162 C CA . VAL A 1 509 ? -11.928 -10.596 28.673 1.00 76.62 509 VAL A CA 1
ATOM 4163 C C . VAL A 1 509 ? -12.596 -9.311 29.174 1.00 76.62 509 VAL A C 1
ATOM 4165 O O . VAL A 1 509 ? -12.213 -8.778 30.220 1.00 76.62 509 VAL A O 1
ATOM 4168 N N . LEU A 1 510 ? -13.607 -8.844 28.437 1.00 82.38 510 LEU A N 1
ATOM 4169 C CA . LEU A 1 510 ? -14.327 -7.597 28.665 1.00 82.38 510 LEU A CA 1
ATOM 4170 C C . LEU A 1 510 ? -15.473 -7.781 29.672 1.00 82.38 510 LEU A C 1
ATOM 4172 O O . LEU A 1 510 ? -16.177 -8.796 29.598 1.00 82.38 510 LEU A O 1
ATOM 4176 N N . PRO A 1 511 ? -15.716 -6.797 30.561 1.00 80.94 511 PRO A N 1
ATOM 4177 C CA . PRO A 1 511 ? -16.879 -6.794 31.439 1.00 80.94 511 PRO A CA 1
ATOM 4178 C C . PRO A 1 511 ? -18.192 -6.851 30.656 1.00 80.94 511 PRO A C 1
ATOM 4180 O O . PRO A 1 511 ? -18.398 -6.099 29.702 1.00 80.94 511 PRO A O 1
ATOM 4183 N N . LEU A 1 512 ? -19.100 -7.720 31.095 1.00 76.94 512 LEU A N 1
ATOM 4184 C CA . LEU A 1 512 ? -20.422 -7.863 30.498 1.00 76.94 512 LEU A CA 1
ATOM 4185 C C . LEU A 1 512 ? -21.478 -7.231 31.392 1.00 76.94 512 LEU A C 1
ATOM 4187 O O . LEU A 1 512 ? -21.577 -7.540 32.579 1.00 76.94 512 LEU A O 1
ATOM 4191 N N . TYR A 1 513 ? -22.285 -6.369 30.787 1.00 79.75 513 TYR A N 1
ATOM 4192 C CA . TYR A 1 513 ? -23.278 -5.576 31.492 1.00 79.75 513 TYR A CA 1
ATOM 4193 C C . TYR A 1 513 ? -24.636 -6.281 31.525 1.00 79.75 513 TYR A C 1
ATOM 4195 O O . TYR A 1 513 ? -25.041 -6.973 30.583 1.00 79.75 513 TYR A O 1
ATOM 4203 N N . THR A 1 514 ? -25.335 -6.087 32.635 1.00 78.12 514 THR A N 1
ATOM 4204 C CA . THR A 1 514 ? -26.721 -6.479 32.871 1.00 78.12 514 THR A CA 1
ATOM 4205 C C . THR A 1 514 ? -27.588 -5.241 32.712 1.00 78.12 514 THR A C 1
ATOM 4207 O O . THR A 1 514 ? -27.260 -4.171 33.221 1.00 78.12 514 THR A O 1
ATOM 4210 N N . ILE A 1 515 ? -28.712 -5.372 32.009 1.00 71.94 515 ILE A N 1
ATOM 4211 C CA . ILE A 1 515 ? -29.667 -4.271 31.860 1.00 71.94 515 ILE A CA 1
ATOM 4212 C C . ILE A 1 515 ? -30.192 -3.904 33.253 1.00 71.94 515 ILE A C 1
ATOM 4214 O O . ILE A 1 515 ? -30.728 -4.758 33.954 1.00 71.94 515 ILE A O 1
ATOM 4218 N N . ALA A 1 516 ? -30.064 -2.632 33.642 1.00 72.19 516 ALA A N 1
ATOM 4219 C CA . ALA A 1 516 ? -30.324 -2.157 35.005 1.00 72.19 516 ALA A CA 1
ATOM 4220 C C . ALA A 1 516 ? -31.731 -2.477 35.551 1.00 72.19 516 ALA A C 1
ATOM 4222 O O . ALA A 1 516 ? -31.909 -2.538 36.769 1.00 72.19 516 ALA A O 1
ATOM 4223 N N . ASN A 1 517 ? -32.721 -2.646 34.669 1.00 73.50 517 ASN A N 1
ATOM 4224 C CA . ASN A 1 517 ? -34.103 -2.993 35.025 1.00 73.50 517 ASN A CA 1
ATOM 4225 C C . ASN A 1 517 ? -34.299 -4.494 35.280 1.00 73.50 517 ASN A C 1
ATOM 4227 O O . ASN A 1 517 ? -35.231 -4.872 35.978 1.00 73.50 517 ASN A O 1
ATOM 4231 N N . ASN A 1 518 ? -33.409 -5.332 34.749 1.00 78.50 518 ASN A N 1
ATOM 4232 C CA . ASN A 1 518 ? -33.431 -6.784 34.927 1.00 78.50 518 ASN A CA 1
ATOM 4233 C C . ASN A 1 518 ? -32.488 -7.233 36.052 1.00 78.50 518 ASN A C 1
ATOM 4235 O O . ASN A 1 518 ? -32.350 -8.431 36.295 1.00 78.50 518 ASN A O 1
ATOM 4239 N N . ALA A 1 519 ? -31.797 -6.286 36.691 1.00 81.19 519 ALA A N 1
ATOM 4240 C CA . ALA A 1 519 ? -30.814 -6.578 37.712 1.00 81.19 519 ALA A CA 1
ATOM 4241 C C . ALA A 1 519 ? -31.496 -7.008 39.024 1.00 81.19 519 ALA A C 1
ATOM 4243 O O . ALA A 1 519 ? -32.425 -6.349 39.491 1.00 81.19 519 ALA A O 1
ATOM 4244 N N . ILE A 1 520 ? -31.026 -8.103 39.618 1.00 83.25 520 ILE A N 1
ATOM 4245 C CA . ILE A 1 520 ? -31.583 -8.715 40.827 1.00 83.25 520 ILE A CA 1
ATOM 4246 C C . ILE A 1 520 ? -30.632 -8.438 41.994 1.00 83.25 520 ILE A C 1
ATOM 4248 O O . ILE A 1 520 ? -29.447 -8.756 41.925 1.00 83.25 520 ILE A O 1
ATOM 4252 N N . GLY A 1 521 ? -31.156 -7.863 43.076 1.00 87.69 521 GLY A N 1
ATOM 4253 C CA . GLY A 1 521 ? -30.389 -7.519 44.276 1.00 87.69 521 GLY A CA 1
ATOM 4254 C C . GLY A 1 521 ? -30.327 -6.016 44.542 1.00 87.69 521 GLY A C 1
ATOM 4255 O O . GLY A 1 521 ? -30.958 -5.210 43.855 1.00 87.69 521 GLY A O 1
ATOM 4256 N N . LYS A 1 522 ? -29.572 -5.631 45.573 1.00 89.44 522 LYS A N 1
ATOM 4257 C CA . LYS A 1 522 ? -29.396 -4.232 45.965 1.00 89.44 522 LYS A CA 1
ATOM 4258 C C . LYS A 1 522 ? -28.382 -3.558 45.045 1.00 89.44 522 LYS A C 1
ATOM 4260 O O . LYS A 1 522 ? -27.283 -4.075 44.857 1.00 89.44 522 LYS A O 1
ATOM 4265 N N . LYS A 1 523 ? -28.742 -2.397 44.490 1.00 91.81 523 LYS A N 1
ATOM 4266 C CA . LYS A 1 523 ? -27.838 -1.584 43.666 1.00 91.81 523 LYS A CA 1
ATOM 4267 C C . LYS A 1 523 ? -26.834 -0.859 44.552 1.00 91.81 523 LYS A C 1
ATOM 4269 O O . LYS A 1 523 ? -27.223 -0.204 45.515 1.00 91.81 523 LYS A O 1
ATOM 4274 N N . MET A 1 524 ? -25.554 -0.993 44.233 1.00 91.50 524 MET A N 1
ATOM 4275 C CA . MET A 1 524 ? -24.448 -0.461 45.024 1.00 91.50 524 MET A CA 1
ATOM 4276 C C . MET A 1 524 ? -23.368 0.098 44.102 1.00 91.50 524 MET A C 1
ATOM 4278 O O . MET A 1 524 ? -23.165 -0.392 42.990 1.00 91.50 524 MET A O 1
ATOM 4282 N N . LEU A 1 525 ? -22.673 1.135 44.572 1.00 92.12 525 LEU A N 1
ATOM 4283 C CA . LEU A 1 525 ? -21.600 1.795 43.834 1.00 92.12 525 LEU A CA 1
ATOM 4284 C C . LEU A 1 525 ? -20.265 1.535 44.530 1.00 92.12 525 LEU A C 1
ATOM 4286 O O . LEU A 1 525 ? -20.060 1.954 45.671 1.00 92.12 525 LEU A O 1
ATOM 4290 N N . ILE A 1 526 ? -19.362 0.851 43.833 1.00 91.88 526 ILE A N 1
ATOM 4291 C CA . ILE A 1 526 ? -17.998 0.588 44.290 1.00 91.88 526 ILE A CA 1
ATOM 4292 C C . ILE A 1 526 ? -17.052 1.577 43.616 1.00 91.88 526 ILE A C 1
ATOM 4294 O O . ILE A 1 526 ? -17.099 1.770 42.403 1.00 91.88 526 ILE A O 1
ATOM 4298 N N . LEU A 1 527 ? -16.180 2.184 44.412 1.00 91.25 527 LEU A N 1
ATOM 4299 C CA . LEU A 1 527 ? -15.128 3.097 43.988 1.00 91.25 527 LEU A CA 1
ATOM 4300 C C . LEU A 1 527 ? -13.777 2.385 44.091 1.00 91.25 527 LEU A C 1
ATOM 4302 O O . LEU A 1 527 ? -13.343 2.051 45.192 1.00 91.25 527 LEU A O 1
ATOM 4306 N N . CYS A 1 528 ? -13.112 2.170 42.961 1.00 91.94 528 CYS A N 1
ATOM 4307 C CA . CYS A 1 528 ? -11.783 1.575 42.854 1.00 91.94 528 CYS A CA 1
ATOM 4308 C C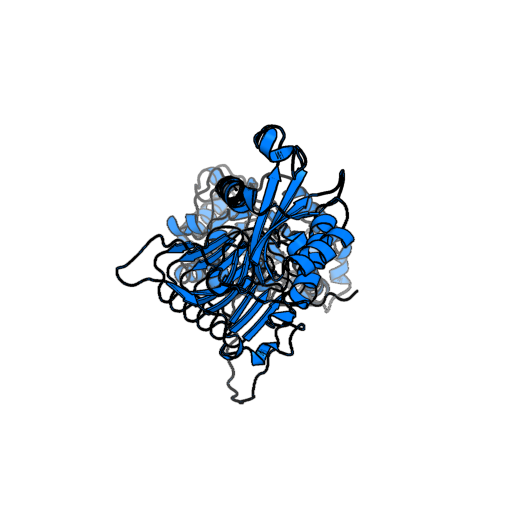 . CYS A 1 528 ? -10.773 2.676 42.512 1.00 91.94 528 CYS A C 1
ATOM 4310 O O . CYS A 1 528 ? -10.809 3.232 41.417 1.00 91.94 528 CYS A O 1
ATOM 4312 N N . MET A 1 529 ? -9.880 3.004 43.442 1.00 89.50 529 MET A N 1
ATOM 4313 C CA . MET A 1 529 ? -8.913 4.101 43.298 1.00 89.50 529 MET A CA 1
ATOM 4314 C C . MET A 1 529 ? -7.513 3.563 43.069 1.00 89.50 529 MET A C 1
ATOM 4316 O O . MET A 1 529 ? -7.173 2.552 43.680 1.00 89.50 529 MET A O 1
ATOM 4320 N N . ASP A 1 530 ? -6.692 4.251 42.281 1.00 89.38 530 ASP A N 1
ATOM 4321 C CA . ASP A 1 530 ? -5.274 3.932 42.104 1.00 89.38 530 ASP A CA 1
ATOM 4322 C C . ASP A 1 530 ? -4.420 4.130 43.378 1.00 89.38 530 ASP A C 1
ATOM 4324 O O . ASP A 1 530 ? -4.721 4.908 44.298 1.00 89.38 530 ASP A O 1
ATOM 4328 N N . ARG A 1 531 ? -3.319 3.375 43.458 1.00 88.81 531 ARG A N 1
ATOM 4329 C CA . ARG A 1 531 ? -2.257 3.606 44.448 1.00 88.81 531 ARG A CA 1
ATOM 4330 C C . ARG A 1 531 ? -1.281 4.654 43.926 1.00 88.81 531 ARG A C 1
ATOM 4332 O O . ARG A 1 531 ? -1.164 4.878 42.724 1.00 88.81 531 ARG A O 1
ATOM 4339 N N . ASP A 1 532 ? -0.555 5.282 44.841 1.00 83.44 532 ASP A N 1
ATOM 4340 C CA . ASP A 1 532 ? 0.442 6.278 44.457 1.00 83.44 532 ASP A CA 1
ATOM 4341 C C . ASP A 1 532 ? 1.544 5.592 43.629 1.00 83.44 532 ASP A C 1
ATOM 4343 O O . ASP A 1 532 ? 2.080 4.561 44.038 1.00 83.44 532 ASP A O 1
ATOM 4347 N N . ASN A 1 533 ? 1.854 6.151 42.455 1.00 83.81 533 ASN A N 1
ATOM 4348 C CA . ASN A 1 533 ? 2.788 5.593 41.464 1.00 83.81 533 ASN A CA 1
ATOM 4349 C C . ASN A 1 533 ? 2.411 4.199 40.911 1.00 83.81 533 ASN A C 1
ATOM 4351 O O . ASN A 1 533 ? 3.281 3.469 40.434 1.00 83.81 533 ASN A O 1
ATOM 4355 N N . GLU A 1 534 ? 1.133 3.810 40.948 1.00 89.38 534 GLU A N 1
ATOM 4356 C CA . GLU A 1 534 ? 0.670 2.567 40.322 1.00 89.38 534 GLU A CA 1
ATOM 4357 C C . GLU A 1 534 ? 0.624 2.692 38.793 1.00 89.38 534 GLU A C 1
ATOM 4359 O O . GLU A 1 534 ? 0.060 3.637 38.242 1.00 89.38 534 GLU A O 1
ATOM 4364 N N . ALA A 1 535 ? 1.191 1.712 38.085 1.00 90.44 535 ALA A N 1
ATOM 4365 C CA . ALA A 1 535 ? 1.057 1.639 36.635 1.00 90.44 535 ALA A CA 1
ATOM 4366 C C . ALA A 1 535 ? -0.405 1.361 36.244 1.00 90.44 535 ALA A C 1
ATOM 4368 O O . ALA A 1 535 ? -1.067 0.516 36.848 1.00 90.44 535 ALA A O 1
ATOM 4369 N N . LEU A 1 536 ? -0.889 2.012 35.180 1.00 88.56 536 LEU A N 1
ATOM 4370 C CA . LEU A 1 536 ? -2.283 1.893 34.730 1.00 88.56 536 LEU A CA 1
ATOM 4371 C C . LEU A 1 536 ? -2.717 0.438 34.496 1.00 88.56 536 LEU A C 1
ATOM 4373 O O . LEU A 1 536 ? -3.812 0.038 34.880 1.00 88.56 536 LEU A O 1
ATOM 4377 N N . VAL A 1 537 ? -1.829 -0.359 33.903 1.00 87.88 537 VAL A N 1
ATOM 4378 C CA . VAL A 1 537 ? -2.071 -1.779 33.619 1.00 87.88 537 VAL A CA 1
ATOM 4379 C C . VAL A 1 537 ? -2.278 -2.569 34.911 1.00 87.88 537 VAL A C 1
ATOM 4381 O O . VAL A 1 537 ? -3.207 -3.364 34.998 1.00 87.88 537 VAL A O 1
ATOM 4384 N N . SER A 1 538 ? -1.470 -2.309 35.944 1.00 90.31 538 SER A N 1
ATOM 4385 C CA . SER A 1 538 ? -1.605 -2.953 37.256 1.00 90.31 538 SER A CA 1
ATOM 4386 C C . SER A 1 538 ? -2.908 -2.560 37.953 1.00 90.31 538 SER A C 1
ATOM 4388 O O . SER A 1 538 ? -3.578 -3.421 38.525 1.00 90.31 538 SER A O 1
ATOM 4390 N N . PHE A 1 539 ? -3.301 -1.284 37.852 1.00 91.06 539 PHE A N 1
ATOM 4391 C CA . PHE A 1 539 ? -4.573 -0.789 38.378 1.00 91.06 539 PHE A CA 1
ATOM 4392 C C . PHE A 1 539 ? -5.780 -1.472 37.714 1.00 91.06 539 PHE A C 1
ATOM 4394 O O . PHE A 1 539 ? -6.700 -1.932 38.400 1.00 91.06 539 PHE A O 1
ATOM 4401 N N . TYR A 1 540 ? -5.775 -1.577 36.384 1.00 90.81 540 TYR A N 1
ATOM 4402 C CA . TYR A 1 540 ? -6.835 -2.268 35.655 1.00 90.81 540 TYR A CA 1
ATOM 4403 C C . TYR A 1 540 ? -6.869 -3.761 35.955 1.00 90.81 540 TYR A C 1
ATOM 4405 O O . TYR A 1 540 ? -7.945 -4.283 36.236 1.00 90.81 540 TYR A O 1
ATOM 4413 N N . ASP A 1 541 ? -5.716 -4.433 35.961 1.00 88.25 541 ASP A N 1
ATOM 4414 C CA . ASP A 1 541 ? -5.616 -5.870 36.224 1.00 88.25 541 ASP A CA 1
ATOM 4415 C C . ASP A 1 541 ? -6.211 -6.236 37.591 1.00 88.25 541 ASP A C 1
ATOM 4417 O O . ASP A 1 541 ? -7.080 -7.107 37.682 1.00 88.25 541 ASP A O 1
ATOM 4421 N N . ARG A 1 542 ? -5.847 -5.520 38.665 1.00 90.12 542 ARG A N 1
ATOM 4422 C CA . ARG A 1 542 ? -6.428 -5.800 39.990 1.00 90.12 542 ARG A CA 1
ATOM 4423 C C . ARG A 1 542 ? -7.927 -5.506 40.061 1.00 90.12 542 ARG A C 1
ATOM 4425 O O . ARG A 1 542 ? -8.655 -6.223 40.746 1.00 90.12 542 ARG A O 1
ATOM 4432 N N . THR A 1 543 ? -8.393 -4.476 39.355 1.00 91.06 543 THR A N 1
ATOM 4433 C CA . THR A 1 543 ? -9.812 -4.093 39.343 1.00 91.06 543 THR A CA 1
ATOM 4434 C C . THR A 1 543 ? -10.638 -5.114 38.559 1.00 91.06 543 THR A C 1
ATOM 4436 O O . THR A 1 543 ? -11.688 -5.544 39.032 1.00 91.06 543 THR A O 1
ATOM 4439 N N . LEU A 1 544 ? -10.130 -5.593 37.418 1.00 89.44 544 LEU A N 1
ATOM 4440 C CA . LEU A 1 544 ? -10.735 -6.677 36.641 1.00 89.44 544 LEU A CA 1
ATOM 4441 C C . LEU A 1 544 ? -10.737 -7.995 37.418 1.00 89.44 544 LEU A C 1
ATOM 4443 O O . LEU A 1 544 ? -11.752 -8.685 37.422 1.00 89.44 544 LEU A O 1
ATOM 4447 N N . LYS A 1 545 ? -9.650 -8.339 38.122 1.00 89.31 545 LYS A N 1
ATOM 4448 C CA . LYS A 1 545 ? -9.592 -9.533 38.988 1.00 89.31 545 LYS A CA 1
ATOM 4449 C C . LYS A 1 545 ? -10.653 -9.497 40.084 1.00 89.31 545 LYS A C 1
ATOM 4451 O O . LYS A 1 545 ? -11.341 -10.495 40.296 1.00 89.31 545 LYS A O 1
ATOM 4456 N N . PHE A 1 546 ? -10.815 -8.354 40.748 1.00 90.50 546 PHE A N 1
ATOM 4457 C CA . PHE A 1 546 ? -11.870 -8.170 41.744 1.00 90.50 546 PHE A CA 1
ATOM 4458 C C . PHE A 1 546 ? -13.264 -8.300 41.121 1.00 90.50 546 PHE A C 1
ATOM 4460 O O . PHE A 1 546 ? -14.087 -9.063 41.624 1.00 90.50 546 PHE A O 1
ATOM 4467 N N . LEU A 1 547 ? -13.507 -7.621 39.996 1.00 90.06 547 LEU A N 1
ATOM 4468 C CA . LEU A 1 547 ? -14.780 -7.684 39.283 1.00 90.06 547 LEU A CA 1
ATOM 4469 C C . LEU A 1 547 ? -15.123 -9.123 38.865 1.00 90.06 547 LEU A C 1
ATOM 4471 O O . LEU A 1 547 ? -16.210 -9.608 39.160 1.00 90.06 547 LEU A O 1
ATOM 4475 N N . ARG A 1 548 ? -14.181 -9.849 38.254 1.00 87.88 548 ARG A N 1
ATOM 4476 C CA . ARG A 1 548 ? -14.355 -11.260 37.868 1.00 87.88 548 ARG A CA 1
ATOM 4477 C C . ARG A 1 548 ? -14.688 -12.139 39.078 1.00 87.88 548 ARG A C 1
ATOM 4479 O O . ARG A 1 548 ? -15.574 -12.983 38.983 1.00 87.88 548 ARG A O 1
ATOM 4486 N N . LYS A 1 549 ? -14.035 -11.911 40.225 1.00 89.12 549 LYS A N 1
ATOM 4487 C CA . LYS A 1 549 ? -14.310 -12.642 41.472 1.00 89.12 549 LYS A CA 1
ATOM 4488 C C . LYS A 1 549 ? -15.753 -12.445 41.944 1.00 89.12 549 LYS A C 1
ATOM 4490 O O . LYS A 1 549 ? -16.411 -13.435 42.245 1.00 89.12 549 LYS A O 1
ATOM 4495 N N . ILE A 1 550 ? -16.246 -11.206 42.011 1.00 89.56 550 ILE A N 1
ATOM 4496 C CA . ILE A 1 550 ? -17.614 -10.943 42.495 1.00 89.56 550 ILE A CA 1
ATOM 4497 C C . ILE A 1 550 ? -18.676 -11.416 41.495 1.00 89.56 550 ILE A C 1
ATOM 4499 O O . ILE A 1 550 ? -19.700 -11.960 41.900 1.00 89.56 550 ILE A O 1
ATOM 4503 N N . LEU A 1 551 ? -18.412 -11.297 40.188 1.00 88.31 551 LEU A N 1
ATOM 4504 C CA . LEU A 1 551 ? -19.308 -11.805 39.146 1.00 88.31 551 LEU A CA 1
ATOM 4505 C C . LEU A 1 551 ? -19.441 -13.333 39.218 1.00 88.31 551 LEU A C 1
ATOM 4507 O O . LEU A 1 551 ? -20.547 -13.857 39.127 1.00 88.31 551 LEU A O 1
ATOM 4511 N N . ALA A 1 552 ? -18.341 -14.050 39.473 1.00 86.88 552 ALA A N 1
ATOM 4512 C CA . ALA A 1 552 ? -18.364 -15.501 39.675 1.00 86.88 552 ALA A CA 1
ATOM 4513 C C . ALA A 1 552 ? -19.158 -15.936 40.925 1.00 86.88 552 ALA A C 1
ATOM 4515 O O . ALA A 1 552 ? -19.569 -17.089 41.017 1.00 86.88 552 ALA A O 1
ATOM 4516 N N . GLN A 1 553 ? -19.386 -15.025 41.876 1.00 89.50 553 GLN A N 1
ATOM 4517 C CA . GLN A 1 553 ? -20.192 -15.251 43.082 1.00 89.50 553 GLN A CA 1
ATOM 4518 C C . GLN A 1 553 ? -21.660 -14.810 42.913 1.00 89.50 553 GLN A C 1
ATOM 4520 O O . GLN A 1 553 ? -22.435 -14.868 43.866 1.00 89.50 553 GLN A O 1
ATOM 4525 N N . GLY A 1 554 ? -22.059 -14.392 41.706 1.00 88.12 554 GLY A N 1
ATOM 4526 C CA . GLY A 1 554 ? -23.441 -14.042 41.371 1.00 88.12 554 GLY A CA 1
ATOM 4527 C C . GLY A 1 554 ? -23.752 -12.545 41.363 1.00 88.12 554 GLY A C 1
ATOM 4528 O O . GLY A 1 554 ? -24.911 -12.184 41.163 1.00 88.12 554 GLY A O 1
ATOM 4529 N N . ALA A 1 555 ? -22.757 -11.668 41.542 1.00 90.12 555 ALA A N 1
ATOM 4530 C CA . ALA A 1 555 ? -22.957 -10.234 41.347 1.00 90.12 555 ALA A CA 1
ATOM 4531 C C . ALA A 1 555 ? -23.344 -9.927 39.893 1.00 90.12 555 ALA A C 1
ATOM 4533 O O . ALA A 1 555 ? -22.855 -10.564 38.959 1.00 90.12 555 ALA A O 1
ATOM 4534 N N . GLN A 1 556 ? -24.166 -8.900 39.688 1.00 90.12 556 GLN A N 1
ATOM 4535 C CA . GLN A 1 556 ? -24.538 -8.427 38.357 1.00 90.12 556 GLN A CA 1
ATOM 4536 C C . GLN A 1 556 ? -23.970 -7.032 38.116 1.00 90.12 556 GLN A C 1
ATOM 4538 O O . GLN A 1 556 ? -24.314 -6.083 38.816 1.00 90.12 556 GLN A O 1
ATOM 4543 N N . LEU A 1 557 ? -23.098 -6.889 37.116 1.00 90.19 557 LEU A N 1
ATOM 4544 C CA . LEU A 1 557 ? -22.550 -5.589 36.733 1.00 90.19 557 LEU A CA 1
ATOM 4545 C C . LEU A 1 557 ? -23.577 -4.799 35.924 1.00 90.19 557 LEU A C 1
ATOM 4547 O O . LEU A 1 557 ? -24.024 -5.272 34.885 1.00 90.19 557 LEU A O 1
ATOM 4551 N N . ILE A 1 558 ? -23.913 -3.591 36.368 1.00 88.88 558 ILE A N 1
ATOM 4552 C CA . ILE A 1 558 ? -24.841 -2.691 35.675 1.00 88.88 558 ILE A CA 1
ATOM 4553 C C . ILE A 1 558 ? -24.074 -1.785 34.715 1.00 88.88 558 ILE A C 1
ATOM 4555 O O . ILE A 1 558 ? -24.378 -1.740 33.527 1.00 88.88 558 ILE A O 1
ATOM 4559 N N . THR A 1 559 ? -23.064 -1.074 35.216 1.00 89.19 559 THR A N 1
ATOM 4560 C CA . THR A 1 559 ? -22.221 -0.187 34.406 1.00 89.19 559 THR A CA 1
ATOM 4561 C C . THR A 1 559 ? -20.891 0.083 35.101 1.00 89.19 559 THR A C 1
ATOM 4563 O O . THR A 1 559 ? -20.748 -0.082 36.314 1.00 89.19 559 THR A O 1
ATOM 4566 N N . THR A 1 560 ? -19.916 0.542 34.325 1.00 92.31 560 THR A N 1
ATOM 4567 C CA . THR A 1 560 ? -18.634 1.032 34.823 1.00 92.31 560 THR A CA 1
ATOM 4568 C C . THR A 1 560 ? -18.361 2.419 34.270 1.00 92.31 560 THR A C 1
ATOM 4570 O O . THR A 1 560 ? -18.868 2.777 33.205 1.00 92.31 560 THR A O 1
ATOM 4573 N N . LYS A 1 561 ? -17.574 3.211 34.996 1.00 90.25 561 LYS A N 1
ATOM 4574 C CA . LYS A 1 561 ? -17.011 4.469 34.489 1.00 90.25 561 LYS A CA 1
ATOM 4575 C C . LYS A 1 561 ? -15.567 4.573 34.927 1.00 90.25 561 LYS A C 1
ATOM 4577 O O . LYS A 1 561 ? -15.271 4.288 36.084 1.00 90.25 561 LYS A O 1
ATOM 4582 N N . ASP A 1 562 ? -14.710 5.014 34.025 1.00 91.50 562 ASP A N 1
ATOM 4583 C CA . ASP A 1 562 ? -13.299 5.269 34.275 1.00 91.50 562 ASP A CA 1
ATOM 4584 C C . ASP A 1 562 ? -13.018 6.753 34.069 1.00 91.50 562 ASP A C 1
ATOM 4586 O O . ASP A 1 562 ? -13.376 7.318 33.037 1.00 91.50 562 ASP A O 1
ATOM 4590 N N . MET A 1 563 ? -12.435 7.390 35.079 1.00 89.50 563 MET A N 1
ATOM 4591 C CA . MET A 1 563 ? -12.235 8.833 35.110 1.00 89.50 563 MET A CA 1
ATOM 4592 C C . MET A 1 563 ? -10.921 9.200 35.788 1.00 89.50 563 MET A C 1
ATOM 4594 O O . MET A 1 563 ? -10.427 8.504 36.680 1.00 89.50 563 MET A O 1
ATOM 4598 N N . ILE A 1 564 ? -10.369 10.340 35.385 1.00 88.00 564 ILE A N 1
ATOM 4599 C CA . ILE A 1 564 ? -9.172 10.918 35.997 1.00 88.00 564 ILE A CA 1
ATOM 4600 C C . ILE A 1 564 ? -9.609 12.115 36.832 1.00 88.00 564 ILE A C 1
ATOM 4602 O O . ILE A 1 564 ? -10.140 13.080 36.298 1.00 88.00 564 ILE A O 1
ATOM 4606 N N . ILE A 1 565 ? -9.366 12.079 38.136 1.00 84.69 565 ILE A N 1
ATOM 4607 C CA . ILE A 1 565 ? -9.681 13.180 39.046 1.00 84.69 565 ILE A CA 1
ATOM 4608 C C . ILE A 1 565 ? -8.446 14.071 39.168 1.00 84.69 565 ILE A C 1
ATOM 4610 O O . ILE A 1 565 ? -7.399 13.625 39.651 1.00 84.69 565 ILE A O 1
ATOM 4614 N N . ARG A 1 566 ? -8.548 15.348 38.777 1.00 82.44 566 ARG A N 1
ATOM 4615 C CA . ARG A 1 566 ? -7.512 16.355 39.057 1.00 82.44 566 ARG A CA 1
ATOM 4616 C C . ARG A 1 566 ? -7.885 17.189 40.284 1.00 82.44 566 ARG A C 1
ATOM 4618 O O . ARG A 1 566 ? -9.050 17.314 40.669 1.00 82.44 566 ARG A O 1
ATOM 4625 N N . LYS A 1 567 ? -6.873 17.789 40.922 1.00 74.25 567 LYS A N 1
ATOM 4626 C CA . LYS A 1 567 ? -7.073 18.632 42.111 1.00 74.25 567 LYS A CA 1
ATOM 4627 C C . LYS A 1 567 ? -8.079 19.750 41.807 1.00 74.25 567 LYS A C 1
ATOM 4629 O O . LYS A 1 567 ? -7.873 20.505 40.863 1.00 74.25 567 LYS A O 1
ATOM 4634 N N . LYS A 1 568 ? -9.079 19.908 42.686 1.00 70.31 568 LYS A N 1
ATOM 4635 C CA . LYS A 1 568 ? -10.155 20.924 42.642 1.00 70.31 568 LYS A CA 1
ATOM 4636 C C . LYS A 1 568 ? -11.282 20.685 41.621 1.00 70.31 568 LYS A C 1
ATOM 4638 O O . LYS A 1 568 ? -12.167 21.529 41.543 1.00 70.31 568 LYS A O 1
ATOM 4643 N N . GLU A 1 569 ? -11.291 19.573 40.881 1.00 72.25 569 GLU A N 1
ATOM 4644 C CA . GLU A 1 569 ? -12.375 19.279 39.921 1.00 72.25 569 GLU A CA 1
ATOM 4645 C C . GLU A 1 569 ? -13.649 18.740 40.586 1.00 72.25 569 GLU A C 1
ATOM 4647 O O . GLU A 1 569 ? -14.750 19.000 40.108 1.00 72.25 569 GLU A O 1
ATOM 4652 N N . LEU A 1 570 ? -13.517 18.035 41.714 1.00 69.88 570 LEU A N 1
ATOM 4653 C CA . LEU A 1 570 ? -14.647 17.594 42.535 1.00 69.88 570 LEU A CA 1
ATOM 4654 C C . LEU A 1 570 ? -14.706 18.403 43.846 1.00 69.88 570 LEU A C 1
ATOM 4656 O O . LEU A 1 570 ? -13.654 18.755 44.394 1.00 69.88 570 LEU A O 1
ATOM 4660 N N . PRO A 1 571 ? -15.907 18.704 44.381 1.00 62.47 571 PRO A N 1
ATOM 4661 C CA . PRO A 1 571 ? -16.048 19.414 45.651 1.00 62.47 571 PRO A CA 1
ATOM 4662 C C . PRO A 1 571 ? -15.308 18.701 46.791 1.00 62.47 571 PRO A C 1
ATOM 4664 O O . PRO A 1 571 ? -15.361 17.477 46.911 1.00 62.47 571 PRO A O 1
ATOM 4667 N N . SER A 1 572 ? -14.656 19.457 47.678 1.00 56.19 572 SER A N 1
ATOM 4668 C CA . SER A 1 572 ? -13.835 18.910 48.773 1.00 56.19 572 SER A CA 1
ATOM 4669 C C . SER A 1 572 ? -14.599 17.966 49.716 1.00 56.19 572 SER A C 1
ATOM 4671 O O . SER A 1 572 ? -14.022 16.981 50.173 1.00 56.19 572 SER A O 1
ATOM 4673 N N . LEU A 1 573 ? -15.894 18.216 49.954 1.00 51.16 573 LEU A N 1
ATOM 4674 C CA . LEU A 1 573 ? -16.792 17.336 50.722 1.00 51.16 573 LEU A CA 1
ATOM 4675 C C . LEU A 1 573 ? -17.088 15.999 50.023 1.00 51.16 573 LEU A C 1
ATOM 4677 O O . LEU A 1 573 ? -17.278 14.987 50.690 1.00 51.16 573 LEU A O 1
ATOM 4681 N N . PHE A 1 574 ? -17.123 15.989 48.690 1.00 63.16 574 PHE A N 1
ATOM 4682 C CA . PHE A 1 574 ? -17.399 14.799 47.884 1.00 63.16 574 PHE A CA 1
ATOM 4683 C C . PHE A 1 574 ? -16.185 13.851 47.875 1.00 63.16 574 PHE A C 1
ATOM 4685 O O . PHE A 1 574 ? -16.323 12.628 47.921 1.00 63.16 574 PHE A O 1
ATOM 4692 N N . ILE A 1 575 ? -14.986 14.442 47.894 1.00 58.94 575 ILE A N 1
ATOM 4693 C CA . ILE A 1 575 ? -13.689 13.764 47.926 1.00 58.94 575 ILE A CA 1
ATOM 4694 C C . ILE A 1 575 ? -13.398 13.186 49.323 1.00 58.94 575 ILE A C 1
ATOM 4696 O O . ILE A 1 575 ? -13.091 12.004 49.437 1.00 58.94 575 ILE A O 1
ATOM 4700 N N . SER A 1 576 ? -13.532 13.971 50.399 1.00 59.69 576 SER A N 1
ATOM 4701 C CA . SER A 1 576 ? -12.997 13.611 51.727 1.00 59.69 576 SER A CA 1
ATOM 4702 C C . SER A 1 576 ? -13.554 12.318 52.340 1.00 59.69 576 SER A C 1
ATOM 4704 O O . SER A 1 576 ? -12.863 11.684 53.138 1.00 59.69 576 SER A O 1
ATOM 4706 N N . LYS A 1 577 ? -14.774 11.903 51.972 1.00 67.38 577 LYS A N 1
ATOM 4707 C CA . LYS A 1 577 ? -15.424 10.708 52.533 1.00 67.38 577 LYS A CA 1
ATOM 4708 C C . LYS A 1 577 ? -14.987 9.403 51.851 1.00 67.38 577 LYS A C 1
ATOM 4710 O O . LYS A 1 577 ? -14.700 8.416 52.536 1.00 67.38 577 LYS A O 1
ATOM 4715 N N . TYR A 1 578 ? -14.866 9.387 50.519 1.00 68.94 578 TYR A N 1
ATOM 4716 C CA . TYR A 1 578 ? -14.674 8.134 49.772 1.00 68.94 578 TYR A CA 1
ATOM 4717 C C . TYR A 1 578 ? -13.539 8.118 48.735 1.00 68.94 578 TYR A C 1
ATOM 4719 O O . TYR A 1 578 ? -13.160 7.021 48.337 1.00 68.94 578 TYR A O 1
ATOM 4727 N N . ALA A 1 579 ? -12.964 9.253 48.322 1.00 65.38 579 ALA A N 1
ATOM 4728 C CA . ALA A 1 579 ? -11.989 9.293 47.225 1.00 65.38 579 ALA A CA 1
ATOM 4729 C C . ALA A 1 579 ? -10.733 10.129 47.537 1.00 65.38 579 ALA A C 1
ATOM 4731 O O . ALA A 1 579 ? -10.750 11.039 48.361 1.00 65.38 579 ALA A O 1
ATOM 4732 N N . LYS A 1 580 ? -9.616 9.845 46.857 1.00 69.00 580 LYS A N 1
ATOM 4733 C CA . LYS A 1 580 ? -8.438 10.729 46.882 1.00 69.00 580 LYS A CA 1
ATOM 4734 C C . LYS A 1 580 ? -8.737 12.046 46.154 1.00 69.00 580 LYS A C 1
ATOM 4736 O O . LYS A 1 580 ? -9.564 12.097 45.249 1.00 69.00 580 LYS A O 1
ATOM 4741 N N . SER A 1 581 ? -8.027 13.116 46.520 1.00 66.25 581 SER A N 1
ATOM 4742 C CA . SER A 1 581 ? -8.181 14.448 45.905 1.00 66.25 581 SER A CA 1
ATOM 4743 C C . SER A 1 581 ? -7.589 14.578 44.499 1.00 66.25 581 SER A C 1
ATOM 4745 O O . SER A 1 581 ? -7.771 15.607 43.846 1.00 66.25 581 SER A O 1
ATOM 4747 N N . SER A 1 582 ? -6.882 13.545 44.045 1.00 76.81 582 SER A N 1
ATOM 4748 C CA . SER A 1 582 ? -6.375 13.380 42.688 1.00 76.81 582 SER A CA 1
ATOM 4749 C C . SER A 1 582 ? -5.997 11.919 42.449 1.00 76.81 582 SER A C 1
ATOM 4751 O O . SER A 1 582 ? -5.600 11.250 43.403 1.00 76.81 582 SER A O 1
ATOM 4753 N N . GLY A 1 583 ? -6.066 11.459 41.202 1.00 85.19 583 GLY A N 1
ATOM 4754 C CA . GLY A 1 583 ? -5.734 10.085 40.805 1.00 85.19 583 GLY A CA 1
ATOM 4755 C C . GLY A 1 583 ? -6.746 9.527 39.810 1.00 85.19 583 GLY A C 1
ATOM 4756 O O . GLY A 1 583 ? -7.647 10.243 39.364 1.00 85.19 583 GLY A O 1
ATOM 4757 N N . ARG A 1 584 ? -6.611 8.253 39.450 1.00 89.81 584 ARG A N 1
ATOM 4758 C CA . ARG A 1 584 ? -7.587 7.548 38.613 1.00 89.81 584 ARG A CA 1
ATOM 4759 C C . ARG A 1 584 ? -8.636 6.843 39.470 1.00 89.81 584 ARG A C 1
ATOM 4761 O O . ARG A 1 584 ? -8.321 6.226 40.486 1.00 89.81 584 ARG A O 1
ATOM 4768 N N . LEU A 1 585 ? -9.892 6.927 39.041 1.00 90.62 585 LEU A N 1
ATOM 4769 C CA . LEU A 1 585 ? -11.034 6.305 39.698 1.00 90.62 585 LEU A CA 1
ATOM 4770 C C . LEU A 1 585 ? -11.816 5.472 38.681 1.00 90.62 585 LEU A C 1
ATOM 4772 O O . LEU A 1 585 ? -12.292 5.992 37.675 1.00 90.62 585 LEU A O 1
ATOM 4776 N N . VAL A 1 586 ? -12.004 4.191 38.986 1.00 93.00 586 VAL A N 1
ATOM 4777 C CA . VAL A 1 586 ? -12.974 3.333 38.304 1.00 93.00 586 VAL A CA 1
ATOM 4778 C C . VAL A 1 586 ? -14.164 3.132 39.228 1.00 93.00 586 VAL A C 1
ATOM 478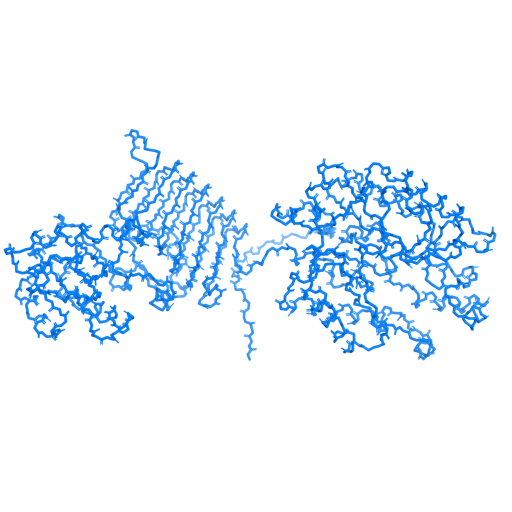0 O O . VAL A 1 586 ? -14.009 2.784 40.396 1.00 93.00 586 VAL A O 1
ATOM 4783 N N . THR A 1 587 ? -15.363 3.351 38.707 1.00 92.94 587 THR A N 1
ATOM 4784 C CA . THR A 1 587 ? -16.613 3.057 39.407 1.00 92.94 587 THR A CA 1
ATOM 4785 C C . THR A 1 587 ? -17.233 1.789 38.846 1.00 92.94 587 THR A C 1
ATOM 4787 O O . THR A 1 587 ? -17.241 1.596 37.629 1.00 92.94 587 THR A O 1
ATOM 4790 N N . LEU A 1 588 ? -17.756 0.942 39.729 1.00 93.44 588 LEU A N 1
ATOM 4791 C CA . LEU A 1 588 ? -18.509 -0.260 39.384 1.00 93.44 588 LEU A CA 1
ATOM 4792 C C . LEU A 1 588 ? -19.900 -0.135 40.019 1.00 93.44 588 LEU A C 1
ATOM 4794 O O . LEU A 1 588 ? -20.018 -0.180 41.244 1.00 93.44 588 LEU A O 1
ATOM 4798 N N . GLU A 1 589 ? -20.946 0.050 39.212 1.00 93.25 589 GLU A N 1
ATOM 4799 C CA . GLU A 1 589 ? -22.331 -0.076 39.684 1.00 93.25 589 GLU A CA 1
ATOM 4800 C C . GLU A 1 589 ? -22.754 -1.531 39.519 1.00 93.25 589 GLU A C 1
ATOM 4802 O O . GLU A 1 589 ? -22.750 -2.064 38.407 1.00 93.25 589 GLU A O 1
ATOM 4807 N N . ILE A 1 590 ? -23.088 -2.179 40.631 1.00 93.31 590 ILE A N 1
ATOM 4808 C CA . ILE A 1 590 ? -23.449 -3.596 40.677 1.00 93.31 590 ILE A CA 1
ATOM 4809 C C . ILE A 1 590 ? -24.787 -3.790 41.389 1.00 93.31 590 ILE A C 1
ATOM 4811 O O . ILE A 1 590 ? -25.160 -2.983 42.238 1.00 93.31 590 ILE A O 1
ATOM 4815 N N . ALA A 1 591 ? -25.487 -4.875 41.073 1.00 93.12 591 ALA A N 1
ATOM 4816 C CA . ALA A 1 591 ? -26.598 -5.398 41.859 1.00 93.12 591 ALA A CA 1
ATOM 4817 C C . ALA A 1 591 ? -26.198 -6.734 42.486 1.00 93.12 591 ALA A C 1
ATOM 4819 O O . ALA A 1 591 ? -25.773 -7.644 41.769 1.00 93.12 591 ALA A O 1
ATOM 4820 N N . TRP A 1 592 ? -26.291 -6.835 43.814 1.00 92.75 592 TRP A N 1
ATOM 4821 C CA . TRP A 1 592 ? -25.975 -8.066 44.544 1.00 92.75 592 TRP A CA 1
ATOM 4822 C C . TRP A 1 592 ? -26.484 -8.033 46.000 1.00 92.75 592 TRP A C 1
ATOM 4824 O O . TRP A 1 592 ? -27.283 -7.169 46.364 1.00 92.75 592 TRP A O 1
ATOM 4834 N N . ASP A 1 593 ? -26.033 -8.983 46.823 1.00 90.62 593 ASP A N 1
ATOM 4835 C CA . ASP A 1 593 ? -26.240 -9.007 48.271 1.00 90.62 593 ASP A CA 1
ATOM 4836 C C . ASP A 1 593 ? -25.260 -8.064 48.991 1.00 90.62 593 ASP A C 1
ATOM 4838 O O . ASP A 1 593 ? -24.054 -8.055 48.726 1.00 90.62 593 ASP A O 1
ATOM 4842 N N . GLU A 1 594 ? -25.781 -7.259 49.915 1.00 85.69 594 GLU A N 1
ATOM 4843 C CA . GLU A 1 594 ? -25.011 -6.215 50.592 1.00 85.69 594 GLU A CA 1
ATOM 4844 C C . GLU A 1 594 ? -23.921 -6.779 51.520 1.00 85.69 594 GLU A C 1
ATOM 4846 O O . GLU A 1 594 ? -22.821 -6.221 51.604 1.00 85.69 594 GLU A O 1
ATOM 4851 N N . GLU A 1 595 ? -24.196 -7.891 52.200 1.00 85.88 595 GLU A N 1
ATOM 4852 C CA . GLU A 1 595 ? -23.278 -8.487 53.171 1.00 85.88 595 GLU A CA 1
ATOM 4853 C C . GLU A 1 595 ? -22.142 -9.251 52.479 1.00 85.88 595 GLU A C 1
ATOM 4855 O O . GLU A 1 595 ? -20.998 -9.227 52.945 1.00 85.88 595 GLU A O 1
ATOM 4860 N N . GLU A 1 596 ? -22.414 -9.886 51.336 1.00 87.50 596 GLU A N 1
ATOM 4861 C CA . GLU A 1 596 ? -21.373 -10.471 50.477 1.00 87.50 596 GLU A CA 1
ATOM 4862 C C . GLU A 1 596 ? -20.414 -9.407 49.915 1.00 87.50 596 GLU A C 1
ATOM 4864 O O . GLU A 1 596 ? -19.192 -9.613 49.887 1.00 87.50 596 GLU A O 1
ATOM 4869 N N . ILE A 1 597 ? -20.932 -8.237 49.517 1.00 84.88 597 ILE A N 1
ATOM 4870 C CA . ILE A 1 597 ? -20.106 -7.125 49.018 1.00 84.88 597 ILE A CA 1
ATOM 4871 C C . ILE A 1 597 ? -19.192 -6.586 50.118 1.00 84.88 597 ILE A C 1
ATOM 4873 O O . ILE A 1 597 ? -17.984 -6.448 49.897 1.00 84.88 597 ILE A O 1
ATOM 4877 N N . LYS A 1 598 ? -19.742 -6.292 51.305 1.00 83.88 598 LYS A N 1
ATOM 4878 C CA . LYS A 1 598 ? -18.958 -5.778 52.441 1.00 83.88 598 LYS A CA 1
ATOM 4879 C C . LYS A 1 598 ? -17.828 -6.738 52.810 1.00 83.88 598 LYS A C 1
ATOM 4881 O O . LYS A 1 598 ? -16.686 -6.296 52.948 1.00 83.88 598 LYS A O 1
ATOM 4886 N N . ARG A 1 599 ? -18.113 -8.047 52.873 1.00 85.62 599 ARG A N 1
ATOM 4887 C CA . ARG A 1 599 ? -17.099 -9.090 53.108 1.00 85.62 599 ARG A CA 1
ATOM 4888 C C . ARG A 1 599 ? -15.998 -9.071 52.051 1.00 85.62 599 ARG A C 1
ATOM 4890 O O . ARG A 1 599 ? -14.818 -9.051 52.396 1.00 85.62 599 ARG A O 1
ATOM 4897 N N . ASN A 1 600 ? -16.359 -9.038 50.768 1.00 84.88 600 ASN A N 1
ATOM 4898 C CA . ASN A 1 600 ? -15.375 -9.046 49.684 1.00 84.88 600 ASN A CA 1
ATOM 4899 C C . ASN A 1 600 ? -14.505 -7.781 49.650 1.00 84.88 600 ASN A C 1
ATOM 4901 O O . ASN A 1 600 ? -13.317 -7.882 49.347 1.00 84.88 600 ASN A O 1
ATOM 4905 N N . ILE A 1 601 ? -15.059 -6.612 49.983 1.00 82.19 601 ILE A N 1
ATOM 4906 C CA . ILE A 1 601 ? -14.315 -5.343 49.994 1.00 82.19 601 ILE A CA 1
ATOM 4907 C C . ILE A 1 601 ? -13.407 -5.225 51.210 1.00 82.19 601 ILE A C 1
ATOM 4909 O O . ILE A 1 601 ? -12.278 -4.760 51.072 1.00 82.19 601 ILE A O 1
ATOM 4913 N N . GLN A 1 602 ? -13.827 -5.728 52.371 1.00 77.00 602 GLN A N 1
ATOM 4914 C CA . GLN A 1 602 ? -12.958 -5.794 53.545 1.00 77.00 602 GLN A CA 1
ATOM 4915 C C . GLN A 1 602 ? -11.698 -6.638 53.279 1.00 77.00 602 GLN A C 1
ATOM 4917 O O . GLN A 1 602 ? -10.630 -6.346 53.814 1.00 77.00 602 GLN A O 1
ATOM 4922 N N . MET A 1 603 ? -11.794 -7.635 52.392 1.00 69.00 603 MET A N 1
ATOM 4923 C CA . MET A 1 603 ? -10.653 -8.426 51.920 1.00 69.00 603 MET A CA 1
ATOM 4924 C C . MET A 1 603 ? -9.825 -7.741 50.810 1.00 69.00 603 MET A C 1
ATOM 4926 O O . MET A 1 603 ? -8.709 -8.182 50.545 1.00 69.00 603 MET A O 1
ATOM 4930 N N . ALA A 1 604 ? -10.337 -6.697 50.144 1.00 67.12 604 ALA A N 1
ATOM 4931 C CA . ALA A 1 604 ? -9.773 -6.115 48.914 1.00 67.12 604 ALA A CA 1
ATOM 4932 C C . ALA A 1 604 ? -8.860 -4.877 49.113 1.00 67.12 604 ALA A C 1
ATOM 4934 O O . ALA A 1 604 ? -8.474 -4.239 48.134 1.00 67.12 604 ALA A O 1
ATOM 4935 N N . SER A 1 605 ? -8.424 -4.594 50.348 1.00 65.44 605 SER A N 1
ATOM 4936 C CA . SER A 1 605 ? -7.578 -3.442 50.739 1.00 65.44 605 SER A CA 1
ATOM 4937 C C . SER A 1 605 ? -8.282 -2.072 50.738 1.00 65.44 605 SER A C 1
ATOM 4939 O O . SER A 1 605 ? -9.367 -1.883 50.201 1.00 65.44 605 SER A O 1
ATOM 4941 N N . ASP A 1 606 ? -7.614 -1.093 51.351 1.00 72.06 606 ASP A N 1
ATOM 4942 C CA . ASP A 1 606 ? -7.907 0.350 51.427 1.00 72.06 606 ASP A CA 1
ATOM 4943 C C . ASP A 1 606 ? -8.167 1.081 50.089 1.00 72.06 606 ASP A C 1
ATOM 4945 O O . ASP A 1 606 ? -8.574 2.244 50.083 1.00 72.06 606 ASP A O 1
ATOM 4949 N N . THR A 1 607 ? -7.950 0.418 48.952 1.00 80.44 607 THR A N 1
ATOM 4950 C CA . THR A 1 607 ? -8.087 1.002 47.606 1.00 80.44 607 THR A CA 1
ATOM 4951 C C . THR A 1 607 ? -9.482 0.867 46.993 1.00 80.44 607 THR A C 1
ATOM 4953 O O . THR A 1 607 ? -9.728 1.422 45.917 1.00 80.44 607 THR A O 1
ATOM 4956 N N . MET A 1 608 ? -10.400 0.154 47.655 1.00 87.75 608 MET A N 1
ATOM 4957 C CA . MET A 1 608 ? -11.790 -0.003 47.220 1.00 87.75 608 MET A CA 1
ATOM 4958 C C . MET A 1 608 ? -12.765 0.407 48.323 1.00 87.75 608 MET A C 1
ATOM 4960 O O . MET A 1 608 ? -12.578 0.056 49.486 1.00 87.75 608 MET A O 1
ATOM 4964 N N . LYS A 1 609 ? -13.824 1.140 47.967 1.00 87.94 609 LYS A N 1
ATOM 4965 C CA . LYS A 1 609 ? -14.872 1.556 48.911 1.00 87.94 609 LYS A CA 1
ATOM 4966 C C . LYS A 1 609 ? -16.264 1.388 48.320 1.00 87.94 609 LYS A C 1
ATOM 4968 O O . LYS A 1 609 ? -16.459 1.623 47.134 1.00 87.94 609 LYS A O 1
ATOM 4973 N N . VAL A 1 610 ? -17.231 1.041 49.164 1.00 88.88 610 VAL A N 1
ATOM 4974 C CA . VAL A 1 610 ? -18.662 1.103 48.830 1.00 88.88 610 VAL A CA 1
ATOM 4975 C C . VAL A 1 610 ? -19.202 2.460 49.250 1.00 88.88 610 VAL A C 1
ATOM 4977 O O . VAL A 1 610 ? -18.928 2.909 50.363 1.00 88.88 610 VAL A O 1
ATOM 4980 N N . VAL A 1 611 ? -19.982 3.096 48.383 1.00 87.81 611 VAL A N 1
ATOM 4981 C CA . VAL A 1 611 ? -20.756 4.286 48.749 1.00 87.81 611 VAL A CA 1
ATOM 4982 C C . VAL A 1 611 ? -21.944 3.874 49.620 1.00 87.81 611 VAL A C 1
ATOM 4984 O O . VAL A 1 611 ? -22.706 2.989 49.238 1.00 87.81 611 VAL A O 1
ATOM 4987 N N . GLU A 1 612 ? -22.109 4.510 50.783 1.00 85.56 612 GLU A N 1
ATOM 4988 C CA . GLU A 1 612 ? -23.259 4.267 51.664 1.00 85.56 612 GLU A CA 1
ATOM 4989 C C . GLU A 1 612 ? -24.586 4.581 50.955 1.00 85.56 612 GLU A C 1
ATOM 4991 O O . GLU A 1 612 ? -24.671 5.533 50.180 1.00 85.56 612 GLU A O 1
ATOM 4996 N N . ASP A 1 613 ? -25.654 3.854 51.293 1.00 84.38 613 ASP A N 1
ATOM 4997 C CA . ASP A 1 613 ? -26.967 3.989 50.642 1.00 84.38 613 ASP A CA 1
ATOM 4998 C C . ASP A 1 613 ? -27.492 5.426 50.580 1.00 84.38 613 ASP A C 1
ATOM 5000 O O . ASP A 1 613 ? -28.002 5.862 49.551 1.00 84.38 613 ASP A O 1
ATOM 5004 N N . ARG A 1 614 ? -27.339 6.183 51.675 1.00 86.12 614 ARG A N 1
ATOM 5005 C CA . ARG A 1 614 ? -27.789 7.584 51.764 1.00 86.12 614 ARG A CA 1
ATOM 5006 C C . ARG A 1 614 ? -27.107 8.506 50.750 1.00 86.12 614 ARG A C 1
ATOM 5008 O O . ARG A 1 614 ? -27.662 9.542 50.402 1.00 86.12 614 ARG A O 1
ATOM 5015 N N . ASP A 1 615 ? -25.915 8.127 50.299 1.00 86.06 615 ASP A N 1
ATOM 5016 C CA . ASP A 1 615 ? -25.082 8.899 49.384 1.00 86.06 615 ASP A CA 1
ATOM 5017 C C . ASP A 1 615 ? -25.150 8.352 47.946 1.00 86.06 615 ASP A C 1
ATOM 5019 O O . ASP A 1 615 ? -24.690 9.024 47.022 1.00 86.06 615 ASP A O 1
ATOM 5023 N N . PHE A 1 616 ? -25.719 7.155 47.737 1.00 88.75 616 PHE A N 1
ATOM 5024 C CA . PHE A 1 616 ? -25.657 6.410 46.476 1.00 88.75 616 PHE A CA 1
ATOM 5025 C C . PHE A 1 616 ? -26.095 7.243 45.267 1.00 88.75 616 PHE A C 1
ATOM 5027 O O . PHE A 1 616 ? -25.293 7.453 44.357 1.00 88.75 616 PHE A O 1
ATOM 5034 N N . GLU A 1 617 ? -27.323 7.772 45.261 1.00 88.44 617 GLU A N 1
ATOM 5035 C CA . GLU A 1 617 ? -27.841 8.521 44.103 1.00 88.44 617 GLU A CA 1
ATOM 5036 C C . GLU A 1 617 ? -27.071 9.820 43.855 1.00 88.44 617 GLU A C 1
ATOM 5038 O O . GLU A 1 617 ? -26.787 10.176 42.710 1.00 88.44 617 GLU A O 1
ATOM 5043 N N . HIS A 1 618 ? -26.674 10.511 44.927 1.00 86.94 618 HIS A N 1
ATOM 5044 C CA . HIS A 1 618 ? -25.900 11.743 44.817 1.00 86.94 618 HIS A CA 1
ATOM 5045 C C . HIS A 1 618 ? -24.530 11.484 44.178 1.00 86.94 618 HIS A C 1
ATOM 5047 O O . HIS A 1 618 ? -24.117 12.210 43.270 1.00 86.94 618 HIS A O 1
ATOM 5053 N N . TYR A 1 619 ? -23.831 10.433 44.618 1.00 87.31 619 TYR A N 1
ATOM 5054 C CA . TYR A 1 619 ? -22.522 10.085 44.074 1.00 87.31 619 TYR A CA 1
ATOM 5055 C C . TYR A 1 619 ? -22.610 9.537 42.658 1.00 87.31 619 TYR A C 1
ATOM 5057 O O . TYR A 1 619 ? -21.845 9.961 41.791 1.00 87.31 619 TYR A O 1
ATOM 5065 N N . ARG A 1 620 ? -23.567 8.642 42.414 1.00 88.88 620 ARG A N 1
ATOM 5066 C CA . ARG A 1 620 ? -23.837 8.052 41.104 1.00 88.88 620 ARG A CA 1
ATOM 5067 C C . ARG A 1 620 ? -24.086 9.130 40.052 1.00 88.88 620 ARG A C 1
ATOM 5069 O O . ARG A 1 620 ? -23.372 9.175 39.054 1.00 88.88 620 ARG A O 1
ATOM 5076 N N . ALA A 1 621 ? -25.025 10.046 40.297 1.00 87.75 621 ALA A N 1
ATOM 5077 C CA . ALA A 1 621 ? -25.364 11.099 39.341 1.00 87.75 621 ALA A CA 1
ATOM 5078 C C . ALA A 1 621 ? -24.174 12.029 39.039 1.00 87.75 621 ALA A C 1
ATOM 5080 O O . ALA A 1 621 ? -23.889 12.323 37.876 1.00 87.75 621 ALA A O 1
ATOM 5081 N N . ASN A 1 622 ? -23.446 12.464 40.073 1.00 86.81 622 ASN A N 1
ATOM 5082 C CA . ASN A 1 622 ? -22.324 13.390 39.914 1.00 86.81 622 ASN A CA 1
ATOM 5083 C C . ASN A 1 622 ? -21.116 12.748 39.223 1.00 86.81 622 ASN A C 1
ATOM 5085 O O . ASN A 1 622 ? -20.562 13.342 38.299 1.00 86.81 622 ASN A O 1
ATOM 5089 N N . LEU A 1 623 ? -20.724 11.533 39.625 1.00 87.50 623 LEU A N 1
ATOM 5090 C CA . LEU A 1 623 ? -19.603 10.819 39.005 1.00 87.50 623 LEU A CA 1
ATOM 5091 C C . LEU A 1 623 ? -19.907 10.457 37.551 1.00 87.50 623 LEU A C 1
ATOM 5093 O O . LEU A 1 623 ? -19.010 10.506 36.715 1.00 87.50 623 LEU A O 1
ATOM 5097 N N . TYR A 1 624 ? -21.161 10.144 37.219 1.00 87.81 624 TYR A N 1
ATOM 5098 C CA . TYR A 1 624 ? -21.532 9.807 35.842 1.00 87.81 624 TYR A CA 1
ATOM 5099 C C . TYR A 1 624 ? -21.525 11.031 34.950 1.00 87.81 624 TYR A C 1
ATOM 5101 O O . TYR A 1 624 ? -20.994 10.972 33.845 1.00 87.81 624 TYR A O 1
ATOM 5109 N N . ARG A 1 625 ? -22.045 12.155 35.450 1.00 85.44 625 ARG A N 1
ATOM 5110 C CA . ARG A 1 625 ? -21.963 13.433 34.746 1.00 85.44 625 ARG A CA 1
ATOM 5111 C C . ARG A 1 625 ? -20.511 13.856 34.529 1.00 85.44 625 ARG A C 1
ATOM 5113 O O . ARG A 1 625 ? -20.168 14.292 33.437 1.00 85.44 625 ARG A O 1
ATOM 5120 N N . PHE A 1 626 ? -19.666 13.699 35.546 1.00 85.75 626 PHE A N 1
ATOM 5121 C CA . PHE A 1 626 ? -18.242 14.009 35.452 1.00 85.75 626 PHE A CA 1
ATOM 5122 C C . PHE A 1 626 ? -17.525 13.113 34.434 1.00 85.75 626 PHE A C 1
ATOM 5124 O O . PHE A 1 626 ? -16.814 13.617 33.569 1.00 85.75 626 PHE A O 1
ATOM 5131 N N . ALA A 1 627 ? -17.768 11.800 34.481 1.00 84.19 627 ALA A N 1
ATOM 5132 C CA . ALA A 1 627 ? -17.227 10.857 33.507 1.00 84.19 627 ALA A CA 1
ATOM 5133 C C . ALA A 1 627 ? -17.666 11.206 32.079 1.00 84.19 627 ALA A C 1
ATOM 5135 O O . ALA A 1 627 ? -16.832 11.228 31.180 1.00 84.19 627 ALA A O 1
ATOM 5136 N N . GLN A 1 628 ? -18.948 11.543 31.890 1.00 80.94 628 GLN A N 1
ATOM 5137 C CA . GLN A 1 628 ? -19.489 11.918 30.585 1.00 80.94 628 GLN A CA 1
ATOM 5138 C C . GLN A 1 628 ? -18.780 13.150 30.009 1.00 80.94 628 GLN A C 1
ATOM 5140 O O . GLN A 1 628 ? -18.350 13.122 28.859 1.00 80.94 628 GLN A O 1
ATOM 5145 N N . MET A 1 629 ? -18.583 14.191 30.825 1.00 81.56 629 MET A N 1
ATOM 5146 C CA . MET A 1 629 ? -17.855 15.399 30.419 1.00 81.56 629 MET A CA 1
ATOM 5147 C C . MET A 1 629 ? -16.425 15.094 29.961 1.00 81.56 629 MET A C 1
ATOM 5149 O O . MET A 1 629 ? -15.939 15.730 29.033 1.00 81.56 629 MET A O 1
ATOM 5153 N N . GLN A 1 630 ? -15.744 14.127 30.585 1.00 77.00 630 GLN A N 1
ATOM 5154 C CA . GLN A 1 630 ? -14.397 13.727 30.168 1.00 77.00 630 GLN A CA 1
ATOM 5155 C C . GLN A 1 630 ? -14.392 12.943 28.855 1.00 77.00 630 GLN A C 1
ATOM 5157 O O . GLN A 1 630 ? -13.461 13.098 28.069 1.00 77.00 630 GLN A O 1
ATOM 5162 N N . THR A 1 631 ? -15.412 12.121 28.601 1.00 69.94 631 THR A N 1
ATOM 5163 C CA . THR A 1 631 ? -15.560 11.425 27.316 1.00 69.94 631 THR A CA 1
ATOM 5164 C C . THR A 1 631 ? -15.953 12.349 26.169 1.00 69.94 631 THR A C 1
ATOM 5166 O O . THR A 1 631 ? -15.508 12.098 25.062 1.00 69.94 631 THR A O 1
ATOM 5169 N N . ASP A 1 632 ? -16.729 13.412 26.406 1.00 66.31 632 ASP A N 1
ATOM 5170 C CA . ASP A 1 632 ? -17.174 14.330 25.340 1.00 66.31 632 ASP A CA 1
ATOM 5171 C C . ASP A 1 632 ? -16.057 15.279 24.848 1.00 66.31 632 ASP A C 1
ATOM 5173 O O . ASP A 1 632 ? -16.179 15.893 23.790 1.00 66.31 632 ASP A O 1
ATOM 5177 N N . ILE A 1 633 ? -14.974 15.427 25.623 1.00 58.75 633 ILE A N 1
ATOM 5178 C CA . ILE A 1 633 ? -13.804 16.265 25.295 1.00 58.75 633 ILE A CA 1
ATOM 5179 C C . ILE A 1 633 ? -12.711 15.458 24.553 1.00 58.75 633 ILE A C 1
ATOM 5181 O O . ILE A 1 633 ? -11.815 16.057 23.953 1.00 58.75 633 ILE A O 1
ATOM 5185 N N . CYS A 1 634 ? -12.778 14.122 24.593 1.00 44.53 634 CYS A N 1
ATOM 5186 C CA . CYS A 1 634 ? -11.841 13.182 23.959 1.00 44.53 634 CYS A CA 1
ATOM 5187 C C . CYS A 1 634 ? -12.356 12.693 22.601 1.00 44.53 634 CYS A C 1
ATOM 5189 O O . CYS A 1 634 ? -11.505 12.465 21.710 1.00 44.53 634 CYS A O 1
#